Protein AF-A0A1S6FIJ6-F1 (afdb_monomer_lite)

Sequence (509 aa):
MYVSDAGGGGSVTNTAPPACVAGDTQVKSAVEQTVAATEFGQPTDGAQASYQIQQTLARDDLTQDQKDEYLAAVVQMAGGQSTFCGSVDDRTADKLLRGLNDIGTAWTDPATPALRDEVTAGIARGVADGRLDADDLHGLVSEPGTHGARQLLTGVRDGTALASVANRLVDDARAQGYDINKYQTGPETLTAAADIANMAAAGGNRSAANAVLAEVTRVETSGPVVGDMTLTQAMMATTVGGGQWNNLYARDGFHALSGLLTSATQNAANQPGQDKLFAGLVRSGGEGYVGGLEEGGDRGPALDHLGSYFDRNVARLAETDWRMDNTGDFHNGLTRDFTRNVLLDSDYGRSTQSQDALTGEMTRLALQIGDKSLSPDQRESAASTLGAVMGSLEQAGADYIANAEGKAEAKVAFVRQFTDIVTDKLIGKLADKIPEGEVRGGATKAGGSFVDALWQKLVDHERQAAQGQVDKSTGGILDLAQAIRTTMATGEANLLNAFDLRVELYYDK

Structure (mmCIF, N/CA/C/O backbone):
data_AF-A0A1S6FIJ6-F1
#
_entry.id   AF-A0A1S6FIJ6-F1
#
loop_
_atom_site.group_PDB
_atom_site.id
_atom_site.type_symbol
_atom_site.label_atom_id
_atom_site.label_alt_id
_atom_site.label_comp_id
_atom_site.label_asym_id
_atom_site.label_entity_id
_atom_site.label_seq_id
_atom_site.pdbx_PDB_ins_code
_atom_site.Cartn_x
_atom_site.Cartn_y
_atom_site.Cartn_z
_atom_site.occupancy
_atom_site.B_iso_or_equiv
_atom_site.auth_seq_id
_atom_site.auth_comp_id
_atom_site.auth_asym_id
_atom_site.auth_atom_id
_atom_site.pdbx_PDB_model_num
ATOM 1 N N . MET A 1 1 ? 56.185 15.650 5.952 1.00 28.19 1 MET A N 1
ATOM 2 C CA . MET A 1 1 ? 55.575 16.922 5.518 1.00 28.19 1 MET A CA 1
ATOM 3 C C . MET A 1 1 ? 55.285 16.763 4.032 1.00 28.19 1 MET A C 1
ATOM 5 O O . MET A 1 1 ? 56.216 16.422 3.318 1.00 28.19 1 MET A O 1
ATOM 9 N N . TYR A 1 2 ? 54.000 16.836 3.663 1.00 25.97 2 TYR A N 1
ATOM 10 C CA . TYR A 1 2 ? 53.385 17.062 2.336 1.00 25.97 2 TYR A CA 1
ATOM 11 C C . TYR A 1 2 ? 54.333 17.607 1.234 1.00 25.97 2 TYR A C 1
ATOM 13 O O . TYR A 1 2 ? 55.216 18.389 1.561 1.00 25.97 2 TYR A O 1
ATOM 21 N N . VAL A 1 3 ? 54.243 17.315 -0.072 1.00 27.22 3 VAL A N 1
ATOM 22 C CA . VAL A 1 3 ? 53.164 16.938 -1.017 1.00 27.22 3 VAL A CA 1
ATOM 23 C C . VAL A 1 3 ? 53.838 16.197 -2.194 1.00 27.22 3 VAL A C 1
ATOM 25 O O . VAL A 1 3 ? 54.969 16.542 -2.534 1.00 27.22 3 VAL A O 1
ATOM 28 N N . SER A 1 4 ? 53.162 15.261 -2.870 1.00 25.20 4 SER A N 1
ATOM 29 C CA . SER A 1 4 ? 53.518 14.873 -4.246 1.00 25.20 4 SER A CA 1
ATOM 30 C C . SER A 1 4 ? 52.301 14.992 -5.158 1.00 25.20 4 SER A C 1
ATOM 32 O O . SER A 1 4 ? 51.428 14.128 -5.148 1.00 25.20 4 SER A O 1
ATOM 34 N N . ASP A 1 5 ? 52.288 16.077 -5.927 1.00 29.23 5 ASP A N 1
ATOM 35 C CA . ASP A 1 5 ? 51.550 16.232 -7.174 1.00 29.23 5 ASP A CA 1
ATOM 36 C C . ASP A 1 5 ? 52.524 15.882 -8.307 1.00 29.23 5 ASP A C 1
ATOM 38 O O . ASP A 1 5 ? 53.644 16.402 -8.342 1.00 29.23 5 ASP A O 1
ATOM 42 N N . ALA A 1 6 ? 52.123 14.998 -9.215 1.00 27.03 6 ALA A N 1
ATOM 43 C CA . ALA A 1 6 ? 52.794 14.796 -10.494 1.00 27.03 6 ALA A CA 1
ATOM 44 C C . ALA A 1 6 ? 51.774 14.278 -11.511 1.00 27.03 6 ALA A C 1
ATOM 46 O O . ALA A 1 6 ? 51.467 13.088 -11.566 1.00 27.03 6 ALA A O 1
ATOM 47 N N . GLY A 1 7 ? 51.256 15.194 -12.328 1.00 25.09 7 GLY A N 1
ATOM 48 C CA . GLY A 1 7 ? 50.672 14.842 -13.613 1.00 25.09 7 GLY A CA 1
ATOM 49 C C . GLY A 1 7 ? 51.750 14.334 -14.573 1.00 25.09 7 GLY A C 1
ATOM 50 O O . GLY A 1 7 ? 52.898 14.781 -14.531 1.00 25.09 7 GLY A O 1
ATOM 51 N N . GLY A 1 8 ? 51.369 13.421 -15.467 1.00 22.30 8 GLY A N 1
ATOM 52 C CA . GLY A 1 8 ? 52.225 13.013 -16.576 1.00 22.30 8 GLY A CA 1
ATOM 53 C C . GLY A 1 8 ? 51.798 11.724 -17.273 1.00 22.30 8 GLY A C 1
ATOM 54 O O . GLY A 1 8 ? 52.236 10.649 -16.891 1.00 22.30 8 GLY A O 1
ATOM 55 N N . GLY A 1 9 ? 51.031 11.869 -18.358 1.00 28.42 9 GLY A N 1
ATOM 56 C CA . GLY A 1 9 ? 51.177 11.044 -19.563 1.00 28.42 9 GLY A CA 1
ATOM 57 C C . GLY A 1 9 ? 50.605 9.624 -19.539 1.00 28.42 9 GLY A C 1
ATOM 58 O O . GLY A 1 9 ? 51.354 8.658 -19.460 1.00 28.42 9 GLY A O 1
ATOM 59 N N . GLY A 1 10 ? 49.295 9.497 -19.755 1.00 23.38 10 GLY A N 1
ATOM 60 C CA . GLY A 1 10 ? 48.666 8.267 -20.243 1.00 23.38 10 GLY A CA 1
ATOM 61 C C . GLY A 1 10 ? 48.107 8.499 -21.645 1.00 23.38 10 GLY A C 1
ATOM 62 O O . GLY A 1 10 ? 47.206 9.308 -21.824 1.00 23.38 10 GLY A O 1
ATOM 63 N N . SER A 1 11 ? 48.694 7.839 -22.639 1.00 24.58 11 SER A N 1
ATOM 64 C CA . SER A 1 11 ? 48.355 7.895 -24.064 1.00 24.58 11 SER A CA 1
ATOM 65 C C . SER A 1 11 ? 46.852 7.732 -24.339 1.00 24.58 11 SER A C 1
ATOM 67 O O . SER A 1 11 ? 46.313 6.640 -24.166 1.00 24.58 11 SER A O 1
ATOM 69 N N . VAL A 1 12 ? 46.211 8.771 -24.885 1.00 30.06 12 VAL A N 1
ATOM 70 C CA . VAL A 1 12 ? 44.920 8.650 -25.579 1.00 30.06 12 VAL A CA 1
ATOM 71 C C . VAL A 1 12 ? 45.183 7.887 -26.874 1.00 30.06 12 VAL A C 1
ATOM 73 O O . VAL A 1 12 ? 45.613 8.453 -27.879 1.00 30.06 12 VAL A O 1
ATOM 76 N N . THR A 1 13 ? 44.987 6.572 -26.839 1.00 24.77 13 THR A N 1
ATOM 77 C CA . THR A 1 13 ? 44.826 5.815 -28.076 1.00 24.77 13 THR A CA 1
ATOM 78 C C . THR A 1 13 ? 43.408 6.082 -28.552 1.00 24.77 13 THR A C 1
ATOM 80 O O . THR A 1 13 ? 42.438 5.681 -27.920 1.00 24.77 13 THR A O 1
ATOM 83 N N . ASN A 1 14 ? 43.296 6.821 -29.655 1.00 34.19 14 ASN A N 1
ATOM 84 C CA . ASN A 1 14 ? 42.079 6.889 -30.455 1.00 34.19 14 ASN A CA 1
ATOM 85 C C . ASN A 1 14 ? 41.896 5.506 -31.098 1.00 34.19 14 ASN A C 1
ATOM 87 O O . ASN A 1 14 ? 42.271 5.266 -32.245 1.00 34.19 14 ASN A O 1
ATOM 91 N N . THR A 1 15 ? 41.440 4.546 -30.301 1.00 26.88 15 THR A N 1
ATOM 92 C CA . THR A 1 15 ? 41.031 3.231 -30.775 1.00 26.88 15 THR A CA 1
ATOM 93 C C . THR A 1 15 ? 39.637 3.386 -31.350 1.00 26.88 15 THR A C 1
ATOM 95 O O . THR A 1 15 ? 38.708 3.765 -30.641 1.00 26.88 15 THR A O 1
ATOM 98 N N . ALA A 1 16 ? 39.509 3.119 -32.650 1.00 31.91 16 ALA A N 1
ATOM 99 C CA . ALA A 1 16 ? 38.217 2.889 -33.277 1.00 31.91 16 ALA A CA 1
ATOM 100 C C . ALA A 1 16 ? 37.389 1.919 -32.407 1.00 31.91 16 ALA A C 1
ATOM 102 O O . ALA A 1 16 ? 37.987 1.013 -31.810 1.00 31.91 16 ALA A O 1
ATOM 103 N N . PRO A 1 17 ? 36.059 2.109 -32.312 1.00 35.66 17 PRO A N 1
ATOM 104 C CA . PRO A 1 17 ? 35.208 1.294 -31.454 1.00 35.66 17 PRO A CA 1
ATOM 105 C C . PRO A 1 17 ? 35.472 -0.203 -31.693 1.00 35.66 17 PRO A C 1
ATOM 107 O O . PRO A 1 17 ? 35.592 -0.620 -32.852 1.00 35.66 17 PRO A O 1
ATOM 110 N N . PRO A 1 18 ? 35.630 -1.013 -30.630 1.00 35.50 18 PRO A N 1
ATOM 111 C CA . PRO A 1 18 ? 35.916 -2.431 -30.781 1.00 35.50 18 PRO A CA 1
ATOM 112 C C . PRO A 1 18 ? 34.749 -3.125 -31.493 1.00 35.50 18 PRO A C 1
ATOM 114 O O . PRO A 1 18 ? 33.587 -2.964 -31.129 1.00 35.50 18 PRO A O 1
ATOM 117 N N . ALA A 1 19 ? 35.069 -3.892 -32.536 1.00 35.22 19 ALA A N 1
ATOM 118 C CA . ALA A 1 19 ? 34.098 -4.678 -33.284 1.00 35.22 19 ALA A CA 1
ATOM 119 C C . ALA A 1 19 ? 33.520 -5.818 -32.426 1.00 35.22 19 ALA A C 1
ATOM 121 O O . ALA A 1 19 ? 34.262 -6.495 -31.714 1.00 35.22 19 ALA A O 1
ATOM 122 N N . CYS A 1 20 ? 32.204 -6.031 -32.555 1.00 37.44 20 CYS A N 1
ATOM 123 C CA . CYS A 1 20 ? 31.416 -7.074 -31.893 1.00 37.44 20 CYS A CA 1
ATOM 124 C C . CYS A 1 20 ? 32.146 -8.417 -31.789 1.00 37.44 20 CYS A C 1
ATOM 126 O O . CYS A 1 20 ? 32.555 -8.994 -32.801 1.00 37.44 20 CYS A O 1
ATOM 128 N N . VAL A 1 21 ? 32.242 -8.959 -30.576 1.00 40.94 21 VAL A N 1
ATOM 129 C CA . VAL A 1 21 ? 32.776 -10.303 -30.345 1.00 40.94 21 VAL A CA 1
ATOM 130 C C . VAL A 1 21 ? 31.657 -11.313 -30.612 1.00 40.94 21 VAL A C 1
ATOM 132 O O . VAL A 1 21 ? 30.823 -11.556 -29.753 1.00 40.94 21 VAL A O 1
ATOM 135 N N . ALA A 1 22 ? 31.633 -11.844 -31.839 1.00 42.59 22 ALA A N 1
ATOM 136 C CA . ALA A 1 22 ? 30.857 -13.007 -32.294 1.00 42.59 22 ALA A CA 1
ATOM 137 C C . ALA A 1 22 ? 29.384 -13.079 -31.821 1.00 42.59 22 ALA A C 1
ATOM 139 O O . ALA A 1 22 ? 28.948 -14.109 -31.317 1.00 42.59 22 ALA A O 1
ATOM 140 N N . GLY A 1 23 ? 28.627 -11.993 -32.003 1.00 55.72 23 GLY A N 1
ATOM 141 C CA . GLY A 1 23 ? 27.172 -11.963 -31.823 1.00 55.72 23 GLY A CA 1
ATOM 142 C C . GLY A 1 23 ? 26.436 -12.249 -33.132 1.00 55.72 23 GLY A C 1
ATOM 143 O O . GLY A 1 23 ? 26.957 -11.990 -34.221 1.00 55.72 23 GLY A O 1
ATOM 144 N N . ASP A 1 24 ? 25.232 -12.793 -33.024 1.00 69.25 24 ASP A N 1
ATOM 145 C CA . ASP A 1 24 ? 24.341 -13.068 -34.144 1.00 69.25 24 ASP A CA 1
ATOM 146 C C . ASP A 1 24 ? 24.176 -11.837 -35.058 1.00 69.25 24 ASP A C 1
ATOM 148 O O . ASP A 1 24 ? 23.751 -10.759 -34.630 1.00 69.25 24 ASP A O 1
ATOM 152 N N . THR A 1 25 ? 24.526 -11.975 -36.341 1.00 81.69 25 THR A N 1
ATOM 153 C CA . THR A 1 25 ? 24.498 -10.855 -37.295 1.00 81.69 25 THR A CA 1
ATOM 154 C C . THR A 1 25 ? 23.103 -10.262 -37.484 1.00 81.69 25 THR A C 1
ATOM 156 O O . THR A 1 25 ? 22.993 -9.076 -37.801 1.00 81.69 25 THR A O 1
ATOM 159 N N . GLN A 1 26 ? 22.040 -11.053 -37.287 1.00 86.56 26 GLN A N 1
ATOM 160 C CA . GLN A 1 26 ? 20.666 -10.562 -37.381 1.00 86.56 26 GLN A CA 1
ATOM 161 C C . GLN A 1 26 ? 20.307 -9.702 -36.165 1.00 86.56 26 GLN A C 1
ATOM 163 O O . GLN A 1 26 ? 19.720 -8.634 -36.345 1.00 86.56 26 GLN A O 1
ATOM 168 N N . VAL A 1 27 ? 20.708 -10.124 -34.960 1.00 87.94 27 VAL A N 1
ATOM 169 C CA . VAL A 1 27 ? 20.506 -9.363 -33.713 1.00 87.94 27 VAL A CA 1
ATOM 170 C C . VAL A 1 27 ? 21.269 -8.047 -33.776 1.00 87.94 27 VAL A C 1
ATOM 172 O O . VAL A 1 27 ? 20.683 -6.986 -33.577 1.00 87.94 27 VAL A O 1
ATOM 175 N N . LYS A 1 28 ? 22.552 -8.094 -34.152 1.00 87.56 28 LYS A N 1
ATOM 176 C CA . LYS A 1 28 ? 23.376 -6.893 -34.323 1.00 87.56 28 LYS A CA 1
ATOM 177 C C . LYS A 1 28 ? 22.731 -5.891 -35.283 1.00 87.56 28 LYS A C 1
ATOM 179 O O . LYS A 1 28 ? 22.588 -4.721 -34.944 1.00 87.56 28 LYS A O 1
ATOM 184 N N . SER A 1 29 ? 22.315 -6.352 -36.465 1.00 88.50 29 SER A N 1
ATOM 185 C CA . SER A 1 29 ? 21.677 -5.476 -37.451 1.00 88.50 29 SER A CA 1
ATOM 186 C C . SER A 1 29 ? 20.366 -4.881 -36.934 1.00 88.50 29 SER A C 1
ATOM 188 O O . SER A 1 29 ? 20.034 -3.766 -37.327 1.00 88.50 29 SER A O 1
ATOM 190 N N . ALA A 1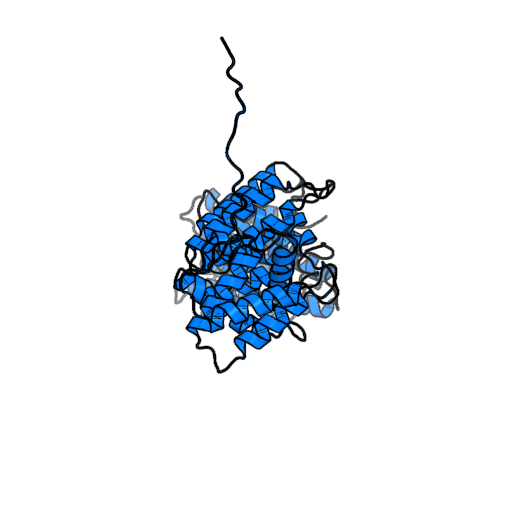 30 ? 19.612 -5.603 -36.101 1.00 91.94 30 ALA A N 1
ATOM 191 C CA . ALA A 1 30 ? 18.393 -5.082 -35.491 1.00 91.94 30 ALA A CA 1
ATOM 192 C C . ALA A 1 30 ? 18.705 -3.989 -34.454 1.00 91.94 30 ALA A C 1
ATOM 194 O O . ALA A 1 30 ? 18.086 -2.930 -34.484 1.00 91.94 30 ALA A O 1
ATOM 195 N N . VAL A 1 31 ? 19.712 -4.197 -33.596 1.00 91.19 31 VAL A N 1
ATOM 196 C CA . VAL A 1 31 ? 20.172 -3.182 -32.630 1.00 91.19 31 VAL A CA 1
ATOM 197 C C . VAL A 1 31 ? 20.646 -1.916 -33.351 1.00 91.19 31 VAL A C 1
ATOM 199 O O . VAL A 1 31 ? 20.208 -0.818 -33.014 1.00 91.19 31 VAL A O 1
ATOM 202 N N . GLU A 1 32 ? 21.479 -2.056 -34.386 1.00 89.94 32 GLU A N 1
ATOM 203 C CA . GLU A 1 32 ? 21.970 -0.924 -35.186 1.00 89.94 32 GLU A CA 1
ATOM 204 C C . GLU A 1 32 ? 20.827 -0.153 -35.868 1.00 89.94 32 GLU A C 1
ATOM 206 O O . GLU A 1 32 ? 20.866 1.074 -35.925 1.00 89.94 32 GLU A O 1
ATOM 211 N N . GLN A 1 33 ? 19.785 -0.845 -36.346 1.00 90.44 33 GLN A N 1
ATOM 212 C CA . GLN A 1 33 ? 18.594 -0.206 -36.923 1.00 90.44 33 GLN A CA 1
ATOM 213 C C . GLN A 1 33 ? 17.807 0.597 -35.884 1.00 90.44 33 GLN A C 1
ATOM 215 O O . GLN A 1 33 ? 17.384 1.719 -36.172 1.00 90.44 33 GLN A O 1
ATOM 220 N N . THR A 1 34 ? 17.644 0.062 -34.674 1.00 91.12 34 THR A N 1
ATOM 221 C CA . THR A 1 34 ? 16.968 0.763 -33.576 1.00 91.12 34 THR A CA 1
ATOM 222 C C . THR A 1 34 ? 17.746 1.997 -33.138 1.00 91.12 34 THR A C 1
ATOM 224 O O . THR A 1 34 ? 17.158 3.071 -33.031 1.00 91.12 34 THR A O 1
ATOM 227 N N . VAL A 1 35 ? 19.068 1.881 -32.976 1.00 89.44 35 VAL A N 1
ATOM 228 C CA . VAL A 1 35 ? 19.957 3.016 -32.677 1.00 89.44 35 VAL A CA 1
ATOM 229 C C . VAL A 1 35 ? 19.868 4.074 -33.775 1.00 89.44 35 VAL A C 1
ATOM 231 O O . VAL A 1 35 ? 19.596 5.234 -33.476 1.00 89.44 35 VAL A O 1
ATOM 234 N N . ALA A 1 36 ? 19.988 3.693 -35.048 1.00 87.56 36 ALA A N 1
ATOM 235 C CA . ALA A 1 36 ? 19.884 4.635 -36.161 1.00 87.56 36 ALA A CA 1
ATOM 236 C C . ALA A 1 36 ? 18.519 5.348 -36.212 1.00 87.56 36 ALA A C 1
ATOM 238 O O . ALA A 1 36 ? 18.438 6.522 -36.566 1.00 87.56 36 ALA A O 1
ATOM 239 N N . ALA A 1 37 ? 17.426 4.685 -35.820 1.00 86.12 37 ALA A N 1
ATOM 240 C CA . ALA A 1 37 ? 16.110 5.319 -35.780 1.00 86.12 37 ALA A CA 1
ATOM 241 C C . ALA A 1 37 ? 16.012 6.444 -34.735 1.00 86.12 37 ALA A C 1
ATOM 243 O O . ALA A 1 37 ? 15.256 7.397 -34.941 1.00 86.12 37 ALA A O 1
ATOM 244 N N . THR A 1 38 ? 16.800 6.377 -33.657 1.00 84.94 38 THR A N 1
ATOM 245 C CA . THR A 1 38 ? 16.875 7.444 -32.644 1.00 84.94 38 THR A CA 1
ATOM 246 C C . THR A 1 38 ? 17.537 8.723 -33.161 1.00 84.94 38 THR A C 1
ATOM 248 O O . THR A 1 38 ? 17.322 9.797 -32.598 1.00 84.94 38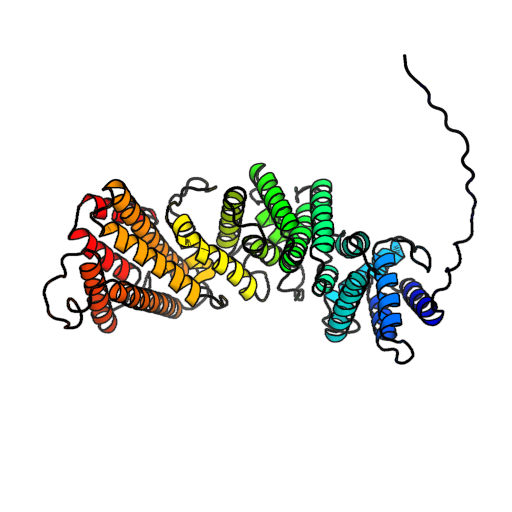 THR A O 1
ATOM 251 N N . GLU A 1 39 ? 18.275 8.672 -34.274 1.00 80.88 39 GLU A N 1
ATOM 252 C CA . GLU A 1 39 ? 18.851 9.872 -34.896 1.00 80.88 39 GLU A CA 1
ATOM 253 C C . GLU A 1 39 ? 17.760 10.807 -35.450 1.00 80.88 39 GLU A C 1
ATOM 255 O O . GLU A 1 39 ? 17.966 12.018 -35.582 1.00 80.88 39 GLU A O 1
ATOM 260 N N . PHE A 1 40 ? 16.566 10.266 -35.714 1.00 72.38 40 PHE A N 1
ATOM 261 C CA . PHE A 1 40 ? 15.407 10.996 -36.216 1.00 72.38 40 PHE A CA 1
ATOM 262 C C . PHE A 1 40 ? 14.477 11.456 -35.076 1.00 72.38 40 PHE A C 1
ATOM 264 O O . PHE A 1 40 ? 14.488 10.922 -33.967 1.00 72.38 40 PHE A O 1
ATOM 271 N N . GLY A 1 41 ? 13.658 12.479 -35.339 1.00 66.88 41 GLY A N 1
ATOM 272 C CA . GLY A 1 41 ? 12.733 13.056 -34.349 1.00 66.88 41 GLY A CA 1
ATOM 273 C C . GLY A 1 41 ? 13.370 14.094 -33.417 1.00 66.88 41 GLY A C 1
ATOM 274 O O . GLY A 1 41 ? 14.588 14.315 -33.432 1.00 66.88 41 GLY A O 1
ATOM 275 N N . GLN A 1 42 ? 12.543 14.767 -32.612 1.00 68.88 42 GLN A N 1
ATOM 276 C CA . GLN A 1 42 ? 13.035 15.759 -31.654 1.00 68.88 42 GLN A CA 1
ATOM 277 C C . GLN A 1 42 ? 13.887 15.081 -30.569 1.00 68.88 42 GLN A C 1
ATOM 279 O O . GLN A 1 42 ? 13.746 13.881 -30.330 1.00 68.88 42 GLN A O 1
ATOM 284 N N . PRO A 1 43 ? 14.801 15.810 -29.901 1.00 57.22 43 PRO A N 1
ATOM 285 C CA . PRO A 1 43 ? 15.602 15.265 -28.799 1.00 57.22 43 PRO A CA 1
ATOM 286 C C . PRO A 1 43 ? 14.774 14.616 -27.680 1.00 57.22 43 PRO A C 1
ATOM 288 O O . PRO A 1 43 ? 15.286 13.764 -26.972 1.00 57.22 43 PRO A O 1
ATOM 291 N N . THR A 1 44 ? 13.504 14.996 -27.547 1.00 60.47 44 THR A N 1
ATOM 292 C CA . THR A 1 44 ? 12.582 14.532 -26.508 1.00 60.47 44 THR A CA 1
ATOM 293 C C . THR A 1 44 ? 11.700 13.348 -26.911 1.00 60.47 44 THR A C 1
ATOM 295 O O . THR A 1 44 ? 10.902 12.913 -26.082 1.00 60.47 44 THR A O 1
ATOM 298 N N . ASP A 1 45 ? 11.809 12.838 -28.140 1.00 73.00 45 ASP A N 1
ATOM 299 C CA . ASP A 1 45 ? 10.888 11.827 -28.677 1.00 73.00 45 ASP A CA 1
ATOM 300 C C . ASP A 1 45 ? 11.452 10.403 -28.506 1.00 73.00 45 ASP A C 1
ATOM 302 O O . ASP A 1 45 ? 12.558 10.117 -28.968 1.00 73.00 45 ASP A O 1
ATOM 306 N N . GLY A 1 46 ? 10.679 9.510 -27.873 1.00 78.38 46 GLY A N 1
ATOM 307 C CA . GLY A 1 46 ? 10.966 8.069 -27.764 1.00 78.38 46 GLY A CA 1
ATOM 308 C C . GLY A 1 46 ? 10.265 7.202 -28.821 1.00 78.38 46 GLY A C 1
ATOM 309 O O . GLY A 1 46 ? 10.672 6.066 -29.072 1.00 78.38 46 GLY A O 1
ATOM 310 N N . ALA A 1 47 ? 9.253 7.747 -29.502 1.00 83.19 47 ALA A N 1
ATOM 311 C CA . ALA A 1 47 ? 8.345 7.002 -30.378 1.00 83.19 47 ALA A CA 1
ATOM 312 C C . ALA A 1 47 ? 9.045 6.210 -31.499 1.00 83.19 47 ALA A C 1
ATOM 314 O O . ALA A 1 47 ? 8.600 5.124 -31.868 1.00 83.19 47 ALA A O 1
ATOM 315 N N . GLN A 1 48 ? 10.145 6.728 -32.047 1.00 86.56 48 GLN A N 1
ATOM 316 C CA . GLN A 1 48 ? 10.922 6.068 -33.098 1.00 86.56 48 GLN A CA 1
ATOM 317 C C . GLN A 1 48 ? 11.608 4.805 -32.567 1.00 86.56 48 GLN A C 1
ATOM 319 O O . GLN A 1 48 ? 11.598 3.780 -33.249 1.00 86.56 48 GLN A O 1
ATOM 324 N N . ALA A 1 49 ? 12.146 4.856 -31.345 1.00 88.69 49 ALA A N 1
ATOM 325 C CA . ALA A 1 49 ? 12.702 3.684 -30.679 1.00 88.69 49 ALA A CA 1
ATOM 326 C C . ALA A 1 49 ? 11.596 2.663 -30.383 1.00 88.69 49 ALA A C 1
ATOM 328 O O . ALA A 1 49 ? 11.744 1.491 -30.726 1.00 88.69 49 ALA A O 1
ATOM 329 N N . SER A 1 50 ? 10.448 3.105 -29.853 1.00 88.94 50 SER A N 1
ATOM 330 C CA . SER A 1 50 ? 9.301 2.222 -29.594 1.00 88.94 50 SER A CA 1
ATOM 331 C C . SER A 1 50 ? 8.808 1.516 -30.859 1.00 88.94 50 SER A C 1
ATOM 333 O O . SER A 1 50 ? 8.556 0.312 -30.840 1.00 88.94 50 SER A O 1
ATOM 335 N N . TYR A 1 51 ? 8.722 2.246 -31.975 1.00 89.06 51 TYR A N 1
ATOM 336 C CA . TYR A 1 51 ? 8.338 1.700 -33.275 1.00 89.06 51 TYR A CA 1
ATOM 337 C C . TYR A 1 51 ? 9.328 0.639 -33.766 1.00 89.06 51 TYR A C 1
ATOM 339 O O . TYR A 1 51 ? 8.913 -0.434 -34.198 1.00 89.06 51 TYR A O 1
ATOM 347 N N . GLN A 1 52 ? 10.636 0.896 -33.679 1.00 92.50 52 GLN A N 1
ATOM 348 C CA . GLN A 1 52 ? 11.635 -0.092 -34.102 1.00 92.50 52 GLN A CA 1
ATOM 349 C C . GLN A 1 52 ? 11.664 -1.331 -33.205 1.00 92.50 52 GLN A C 1
ATOM 351 O O . GLN A 1 52 ? 11.823 -2.447 -33.706 1.00 92.50 52 GLN A O 1
ATOM 356 N N . ILE A 1 53 ? 11.446 -1.170 -31.897 1.00 93.56 53 ILE A N 1
ATOM 357 C CA . ILE A 1 53 ? 11.275 -2.300 -30.977 1.00 93.56 53 ILE A CA 1
ATOM 358 C C . ILE A 1 53 ? 10.056 -3.131 -31.389 1.00 93.56 53 ILE A C 1
ATOM 360 O O . ILE A 1 53 ? 10.185 -4.343 -31.545 1.00 93.56 53 ILE A O 1
ATOM 364 N N . GLN A 1 54 ? 8.912 -2.496 -31.661 1.00 92.81 54 GLN A N 1
ATOM 365 C CA . GLN A 1 54 ? 7.711 -3.180 -32.148 1.00 92.81 54 GLN A CA 1
ATOM 366 C C . GLN A 1 54 ? 7.976 -3.965 -33.438 1.00 92.81 54 GLN A C 1
ATOM 368 O O . GLN A 1 54 ? 7.633 -5.143 -33.531 1.00 92.81 54 GLN A O 1
ATOM 373 N N . GLN A 1 55 ? 8.603 -3.326 -34.431 1.00 93.12 55 GLN A N 1
ATOM 374 C CA . GLN A 1 55 ? 8.917 -3.970 -35.704 1.00 93.12 55 GLN A CA 1
ATOM 375 C C . GLN A 1 55 ? 9.859 -5.157 -35.521 1.00 93.12 55 GLN A C 1
ATOM 377 O O . GLN A 1 55 ? 9.636 -6.205 -36.121 1.00 93.12 55 GLN A O 1
ATOM 382 N N . THR A 1 56 ? 10.886 -5.011 -34.684 1.00 94.25 56 THR A N 1
ATOM 383 C CA . THR A 1 56 ? 11.873 -6.066 -34.444 1.00 94.25 56 THR A CA 1
ATOM 384 C C . THR A 1 56 ? 11.257 -7.264 -33.732 1.00 94.25 56 THR A C 1
ATOM 386 O O . THR A 1 56 ? 11.500 -8.402 -34.131 1.00 94.25 56 THR A O 1
ATOM 389 N N . LEU A 1 57 ? 10.414 -7.035 -32.726 1.00 93.88 57 LEU A N 1
ATOM 390 C CA . LEU A 1 57 ? 9.733 -8.113 -32.009 1.00 93.88 57 LEU A CA 1
ATOM 391 C C . LEU A 1 57 ? 8.687 -8.833 -32.871 1.00 93.88 57 LEU A C 1
ATOM 393 O O . LEU A 1 57 ? 8.503 -10.041 -32.733 1.00 93.88 57 LEU A O 1
ATOM 397 N N . ALA A 1 58 ? 8.099 -8.149 -33.852 1.00 92.75 58 ALA A N 1
ATOM 398 C CA . ALA A 1 58 ? 7.183 -8.753 -34.818 1.00 92.75 58 ALA A CA 1
ATOM 399 C C . ALA A 1 58 ? 7.872 -9.575 -35.929 1.00 92.75 58 ALA A C 1
ATOM 401 O O . ALA A 1 58 ? 7.185 -10.184 -36.747 1.00 92.75 58 ALA A O 1
ATOM 402 N N . ARG A 1 59 ? 9.210 -9.602 -36.002 1.00 92.88 59 ARG A N 1
ATOM 403 C CA . ARG A 1 59 ? 9.934 -10.344 -37.046 1.00 92.88 59 ARG A CA 1
ATOM 404 C C . ARG A 1 59 ? 9.802 -11.858 -36.873 1.00 92.88 59 ARG A C 1
ATOM 406 O O . ARG A 1 59 ? 10.109 -12.395 -35.809 1.00 92.88 59 ARG A O 1
ATOM 413 N N . ASP A 1 60 ? 9.426 -12.542 -37.953 1.00 92.56 60 ASP A N 1
ATOM 414 C CA . ASP A 1 60 ? 9.351 -14.011 -38.018 1.00 92.56 60 ASP A CA 1
ATOM 415 C C . ASP A 1 60 ? 10.714 -14.668 -38.297 1.00 92.56 60 ASP A C 1
ATOM 417 O O . ASP A 1 60 ? 10.884 -15.869 -38.093 1.00 92.56 60 ASP A O 1
ATOM 421 N N . ASP A 1 61 ? 11.694 -13.893 -38.777 1.00 91.12 61 ASP A N 1
ATOM 422 C CA . ASP A 1 61 ? 13.052 -14.369 -39.063 1.00 91.12 61 ASP A CA 1
ATOM 423 C C . ASP A 1 61 ? 13.982 -14.343 -37.839 1.00 91.12 61 ASP A C 1
ATOM 425 O O . ASP A 1 61 ? 15.133 -14.766 -37.950 1.00 91.12 61 ASP A O 1
ATOM 429 N N . LEU A 1 62 ? 13.485 -13.864 -36.690 1.00 90.00 62 LEU A N 1
ATOM 430 C CA . LEU A 1 62 ? 14.164 -13.906 -35.398 1.00 90.00 62 LEU A CA 1
ATOM 431 C C . LEU A 1 62 ? 13.493 -14.938 -34.483 1.00 90.00 62 LEU A C 1
ATOM 433 O O . LEU A 1 62 ? 12.283 -14.916 -34.257 1.00 90.00 62 LEU A O 1
ATOM 437 N N . THR A 1 63 ? 14.302 -15.819 -33.910 1.00 90.88 63 THR A N 1
ATOM 438 C CA . THR A 1 63 ? 13.917 -16.708 -32.811 1.00 90.88 63 THR A CA 1
ATOM 439 C C . THR A 1 63 ? 13.643 -15.916 -31.531 1.00 90.88 63 THR A C 1
ATOM 441 O O . THR A 1 63 ? 14.060 -14.765 -31.391 1.00 90.88 63 THR A O 1
ATOM 444 N N . GLN A 1 64 ? 12.970 -16.539 -30.560 1.00 90.94 64 GLN A N 1
ATOM 445 C CA . GLN A 1 64 ? 12.706 -15.891 -29.273 1.00 90.94 64 GLN A CA 1
ATOM 446 C C . GLN A 1 64 ? 13.997 -15.519 -28.530 1.00 90.94 64 GLN A C 1
ATOM 448 O O . GLN A 1 64 ? 14.088 -14.414 -28.010 1.00 90.94 64 GLN A O 1
ATOM 453 N N . ASP A 1 65 ? 15.013 -16.389 -28.546 1.00 87.62 65 ASP A N 1
ATOM 454 C CA . ASP A 1 65 ? 16.311 -16.106 -27.922 1.00 87.62 65 ASP A CA 1
ATOM 455 C C . ASP A 1 65 ? 17.002 -14.887 -28.549 1.00 87.62 65 ASP A C 1
ATOM 457 O O . ASP A 1 65 ? 17.540 -14.048 -27.832 1.00 87.62 65 ASP A O 1
ATOM 461 N N . GLN A 1 66 ? 16.936 -14.748 -29.877 1.00 92.06 66 GLN A N 1
ATOM 462 C CA . GLN A 1 66 ? 17.475 -13.582 -30.588 1.00 92.06 66 GLN A CA 1
ATOM 463 C C . GLN A 1 66 ? 16.693 -12.299 -30.262 1.00 92.06 66 GLN A C 1
ATOM 465 O O . GLN A 1 66 ? 17.287 -11.228 -30.151 1.00 92.06 66 GLN A O 1
ATOM 470 N N . LYS A 1 67 ? 15.366 -12.384 -30.091 1.00 93.69 67 LYS A N 1
ATOM 471 C CA . LYS A 1 67 ? 14.535 -11.246 -29.655 1.00 93.69 67 LYS A CA 1
ATOM 472 C C . LYS A 1 67 ? 14.869 -10.819 -28.226 1.00 93.69 67 LYS A C 1
ATOM 474 O O . LYS A 1 67 ? 14.937 -9.623 -27.953 1.00 93.69 67 LYS A O 1
ATOM 479 N N . ASP A 1 68 ? 15.122 -11.778 -27.342 1.00 91.00 68 ASP A N 1
ATOM 480 C CA . ASP A 1 68 ? 15.504 -11.513 -25.955 1.00 91.00 68 ASP A CA 1
ATOM 481 C C . ASP A 1 68 ? 16.928 -10.927 -25.863 1.00 91.00 68 ASP A C 1
ATOM 483 O O . ASP A 1 68 ? 17.157 -9.999 -25.090 1.00 91.00 68 ASP A O 1
ATOM 487 N N . GLU A 1 69 ? 17.871 -11.395 -26.691 1.00 90.81 69 GLU A N 1
ATOM 488 C CA . GLU A 1 69 ? 19.220 -10.815 -26.815 1.00 90.81 69 GLU A CA 1
ATOM 489 C C . GLU A 1 69 ? 19.181 -9.383 -27.375 1.00 90.81 69 GLU A C 1
ATOM 491 O O . GLU A 1 69 ? 19.856 -8.493 -26.856 1.00 90.81 69 GLU A O 1
ATOM 496 N N . TYR A 1 70 ? 18.342 -9.137 -28.388 1.00 94.62 70 TYR A N 1
ATOM 497 C CA . TYR A 1 70 ? 18.077 -7.796 -28.910 1.00 94.62 70 TYR A CA 1
ATOM 498 C C . TYR A 1 70 ? 17.525 -6.863 -27.821 1.00 94.62 70 TYR A C 1
ATOM 500 O O . TYR A 1 70 ? 18.041 -5.760 -27.639 1.00 94.62 70 TYR A O 1
ATOM 508 N N . LEU A 1 71 ? 16.506 -7.301 -27.072 1.00 94.94 71 LEU A N 1
ATOM 509 C CA . LEU A 1 71 ? 15.919 -6.500 -25.996 1.00 94.94 71 LEU A CA 1
ATOM 510 C C . LEU A 1 71 ? 16.923 -6.209 -24.881 1.00 94.94 71 LEU A C 1
ATOM 512 O O . LEU A 1 71 ? 16.974 -5.075 -24.409 1.00 94.94 71 LEU A O 1
ATOM 516 N N . ALA A 1 72 ? 17.738 -7.192 -24.492 1.00 92.88 72 ALA A N 1
ATOM 517 C CA . ALA A 1 72 ? 18.765 -6.992 -23.477 1.00 92.88 72 ALA A CA 1
ATOM 518 C C . ALA A 1 72 ? 19.779 -5.915 -23.901 1.00 92.88 72 ALA A C 1
ATOM 520 O O . ALA A 1 72 ? 20.081 -5.015 -23.121 1.00 92.88 72 ALA A O 1
ATOM 521 N N . ALA A 1 73 ? 20.222 -5.941 -25.164 1.00 91.94 73 ALA A N 1
ATOM 522 C CA . ALA A 1 73 ? 21.119 -4.922 -25.705 1.00 91.94 73 ALA A CA 1
ATOM 523 C C . ALA A 1 73 ? 20.486 -3.522 -25.709 1.00 91.94 73 ALA A C 1
ATOM 525 O O . ALA A 1 73 ? 21.140 -2.547 -25.344 1.00 91.94 73 ALA A O 1
ATOM 526 N N . VAL A 1 74 ? 19.210 -3.411 -26.096 1.00 94.31 74 VAL A N 1
ATOM 527 C CA . VAL A 1 74 ? 18.484 -2.130 -26.085 1.00 94.31 74 VAL A CA 1
ATOM 528 C C . VAL A 1 74 ? 18.352 -1.578 -24.663 1.00 94.31 74 VAL A C 1
ATOM 530 O O . VAL A 1 74 ? 18.571 -0.387 -24.460 1.00 94.31 74 VAL A O 1
ATOM 533 N N . VAL A 1 75 ? 18.042 -2.429 -23.680 1.00 93.56 75 VAL A N 1
ATOM 534 C CA . VAL A 1 75 ? 17.950 -2.045 -22.261 1.00 93.56 75 VAL A CA 1
ATOM 535 C C . VAL A 1 75 ? 19.299 -1.568 -21.722 1.00 93.56 75 VAL A C 1
ATOM 537 O O . VAL A 1 75 ? 19.371 -0.499 -21.121 1.00 93.56 75 VAL A O 1
ATOM 540 N N . GLN A 1 76 ? 20.374 -2.307 -21.995 1.00 91.88 76 GLN A N 1
ATOM 541 C CA . GLN A 1 76 ? 21.734 -1.929 -21.603 1.00 91.88 76 GLN A CA 1
ATOM 542 C C . GLN A 1 76 ? 22.145 -0.573 -22.190 1.00 91.88 76 GLN A C 1
ATOM 544 O O . GLN A 1 76 ? 22.634 0.295 -21.469 1.00 91.88 76 GLN A O 1
ATOM 549 N N . MET A 1 77 ? 21.899 -0.355 -23.487 1.00 90.69 77 MET A N 1
ATOM 550 C CA . MET A 1 77 ? 22.191 0.927 -24.139 1.00 90.69 77 MET A CA 1
ATOM 551 C C . MET A 1 77 ? 21.337 2.075 -23.592 1.00 90.69 77 MET A C 1
ATOM 553 O O . MET A 1 77 ? 21.848 3.182 -23.449 1.00 90.69 77 MET A O 1
ATOM 557 N N . ALA A 1 78 ? 20.063 1.826 -23.270 1.00 90.00 78 ALA A N 1
ATOM 558 C CA . ALA A 1 78 ? 19.191 2.819 -22.643 1.00 90.00 78 ALA A CA 1
ATOM 559 C C . ALA A 1 78 ? 19.709 3.248 -21.260 1.00 90.00 78 ALA A C 1
ATOM 561 O O . ALA A 1 78 ? 19.617 4.418 -20.915 1.00 90.00 78 ALA A O 1
ATOM 562 N N . GLY A 1 79 ? 20.315 2.325 -20.505 1.00 85.00 79 GLY A N 1
ATOM 563 C CA . GLY A 1 79 ? 20.994 2.610 -19.237 1.00 85.00 79 GLY A CA 1
ATOM 564 C C . GLY A 1 79 ? 22.407 3.196 -19.374 1.00 85.00 79 GLY A C 1
ATOM 565 O O . GLY A 1 79 ? 23.130 3.260 -18.380 1.00 85.00 79 GLY A O 1
ATOM 566 N N . GLY A 1 80 ? 22.843 3.572 -20.584 1.00 81.06 80 GLY A N 1
ATOM 567 C CA . GLY A 1 80 ? 24.174 4.135 -20.843 1.00 81.06 80 GLY A CA 1
ATOM 568 C C . GLY A 1 80 ? 25.322 3.118 -20.786 1.00 81.06 80 GLY A C 1
ATOM 569 O O . GLY A 1 80 ? 26.492 3.503 -20.726 1.00 81.06 80 GLY A O 1
ATOM 570 N N . GLN A 1 81 ? 25.020 1.818 -20.797 1.00 79.56 81 GLN A N 1
ATOM 571 C CA . GLN A 1 81 ? 26.033 0.770 -20.732 1.00 79.56 81 GLN A CA 1
ATOM 572 C C . GLN A 1 81 ? 26.607 0.402 -22.107 1.00 79.56 81 GLN A C 1
ATOM 574 O O . GLN A 1 81 ? 25.989 0.572 -23.160 1.00 79.56 81 GLN A O 1
ATOM 579 N N . SER A 1 82 ? 27.826 -0.146 -22.092 1.00 76.12 82 SER A N 1
ATOM 580 C CA . SER A 1 82 ? 28.468 -0.711 -23.280 1.00 76.12 82 SER A CA 1
ATOM 581 C C . SER A 1 82 ? 28.011 -2.151 -23.486 1.00 76.12 82 SER A C 1
ATOM 583 O O . SER A 1 82 ? 28.148 -2.985 -22.598 1.00 76.12 82 SER A O 1
ATOM 585 N N . THR A 1 83 ? 27.561 -2.465 -24.695 1.00 70.75 83 THR A N 1
ATOM 586 C CA . THR A 1 83 ? 27.085 -3.803 -25.074 1.00 70.75 83 THR A CA 1
ATOM 587 C C . THR A 1 83 ? 28.075 -4.508 -26.000 1.00 70.75 83 THR A C 1
ATOM 589 O O . THR A 1 83 ? 29.117 -3.958 -26.370 1.00 70.75 83 THR A O 1
ATOM 592 N N . PHE A 1 84 ? 27.720 -5.705 -26.478 1.00 68.31 84 PHE A N 1
ATOM 593 C CA . PHE A 1 84 ? 28.432 -6.354 -27.583 1.00 68.31 84 PHE A CA 1
ATOM 594 C C . PHE A 1 84 ? 28.388 -5.546 -28.893 1.00 68.31 84 PHE A C 1
ATOM 596 O O . PHE A 1 84 ? 29.215 -5.789 -29.770 1.00 68.31 84 PHE A O 1
ATOM 603 N N . CYS A 1 85 ? 27.465 -4.587 -29.034 1.00 63.91 85 CYS A N 1
ATOM 604 C CA . CYS A 1 85 ? 27.383 -3.639 -30.151 1.00 63.91 85 CYS A CA 1
ATOM 605 C C . CYS A 1 85 ? 28.126 -2.312 -29.885 1.00 63.91 85 CYS A C 1
ATOM 607 O O . CYS A 1 85 ? 28.159 -1.454 -30.764 1.00 63.91 85 CYS A O 1
ATOM 609 N N . GLY A 1 86 ? 28.753 -2.155 -28.714 1.00 72.81 86 GLY A N 1
ATOM 610 C CA . GLY A 1 86 ? 29.405 -0.921 -28.271 1.00 72.81 86 GLY A CA 1
ATOM 611 C C . GLY A 1 86 ? 28.525 -0.073 -27.348 1.00 72.81 86 GLY A C 1
ATOM 612 O O . GLY A 1 86 ? 27.483 -0.530 -26.871 1.00 72.81 86 GLY A O 1
ATOM 613 N N . SER A 1 87 ? 28.977 1.151 -27.076 1.00 79.31 87 SER A N 1
ATOM 614 C CA . SER A 1 87 ? 28.265 2.169 -26.294 1.00 79.31 87 SER A CA 1
ATOM 615 C C . SER A 1 87 ? 27.621 3.211 -27.208 1.00 79.31 87 SER A C 1
ATOM 617 O O . SER A 1 87 ? 28.157 3.517 -28.276 1.00 79.31 87 SER A O 1
ATOM 619 N N . VAL A 1 88 ? 26.516 3.799 -26.758 1.00 83.94 88 VAL A N 1
ATOM 620 C CA . VAL A 1 88 ? 25.850 4.927 -27.424 1.00 83.94 88 VAL A CA 1
ATOM 621 C C . VAL A 1 88 ? 26.149 6.242 -26.696 1.00 83.94 88 VAL A C 1
ATOM 623 O O . VAL A 1 88 ? 26.690 6.220 -25.592 1.00 83.94 88 VAL A O 1
ATOM 626 N N . ASP A 1 89 ? 25.856 7.383 -27.324 1.00 86.94 89 ASP A N 1
ATOM 627 C CA . ASP A 1 89 ? 25.929 8.679 -26.642 1.00 86.94 89 ASP A CA 1
ATOM 628 C C . ASP A 1 89 ? 24.709 8.911 -25.731 1.00 86.94 89 ASP A C 1
ATOM 630 O O . ASP A 1 89 ? 23.669 8.272 -25.901 1.00 86.94 89 ASP A O 1
ATOM 634 N N . ASP A 1 90 ? 24.832 9.840 -24.778 1.00 85.69 90 ASP A N 1
ATOM 635 C CA . ASP A 1 90 ? 23.780 10.139 -23.791 1.00 85.69 90 ASP A CA 1
ATOM 636 C C . ASP A 1 90 ? 22.440 10.466 -24.469 1.00 85.69 90 ASP A C 1
ATOM 638 O O . ASP A 1 90 ? 21.382 9.999 -24.065 1.00 85.69 90 ASP A O 1
ATOM 642 N N . ARG A 1 91 ? 22.482 11.199 -25.589 1.00 86.38 91 ARG A N 1
ATOM 643 C CA . ARG A 1 91 ? 21.279 11.564 -26.346 1.00 86.38 91 ARG A CA 1
ATOM 644 C C . ARG A 1 91 ? 20.545 10.338 -26.892 1.00 86.38 91 ARG A C 1
ATOM 646 O O . ARG A 1 91 ? 19.315 10.322 -26.936 1.00 86.38 91 ARG A O 1
ATOM 653 N N . THR A 1 92 ? 21.285 9.357 -27.388 1.00 88.06 92 THR A N 1
ATOM 654 C CA . THR A 1 92 ? 20.728 8.107 -27.901 1.00 88.06 92 THR A CA 1
ATOM 655 C C . THR A 1 92 ? 20.190 7.254 -26.758 1.00 88.06 92 THR A C 1
ATOM 657 O O . THR A 1 92 ? 19.079 6.738 -26.875 1.00 88.06 92 THR A O 1
ATOM 660 N N . ALA A 1 93 ? 20.928 7.153 -25.647 1.00 88.81 93 ALA A N 1
ATOM 661 C CA . ALA A 1 93 ? 20.484 6.452 -24.443 1.00 88.81 93 ALA A CA 1
ATOM 662 C C . ALA A 1 93 ? 19.142 7.010 -23.933 1.00 88.81 93 ALA A C 1
ATOM 664 O O . ALA A 1 93 ? 18.180 6.250 -23.805 1.00 88.81 93 ALA A O 1
ATOM 665 N N . ASP A 1 94 ? 19.022 8.336 -23.802 1.00 87.44 94 ASP A N 1
ATOM 666 C CA . ASP A 1 94 ? 17.792 9.020 -23.379 1.00 87.44 94 ASP A CA 1
ATOM 667 C C . ASP A 1 94 ? 16.599 8.696 -24.289 1.00 87.44 94 ASP A C 1
ATOM 669 O O . ASP A 1 94 ? 15.476 8.481 -23.829 1.00 87.44 94 ASP A O 1
ATOM 673 N N . LYS A 1 95 ? 16.813 8.657 -25.609 1.00 88.50 95 LYS A N 1
ATOM 674 C CA . LYS A 1 95 ? 15.750 8.332 -26.571 1.00 88.50 95 LYS A CA 1
ATOM 675 C C . LYS A 1 95 ? 15.321 6.871 -26.499 1.00 88.50 95 LYS A C 1
ATOM 677 O O . LYS A 1 95 ? 14.130 6.588 -26.636 1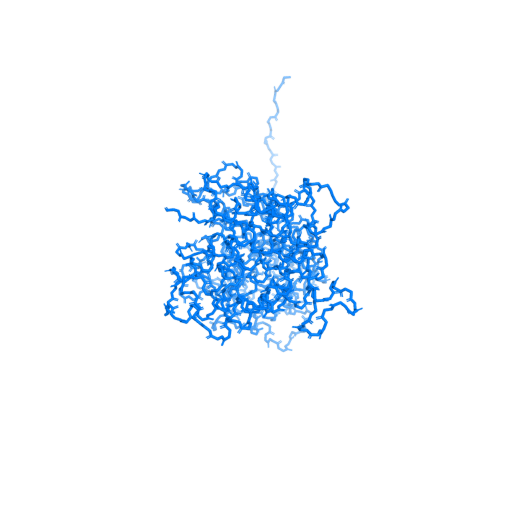.00 88.50 95 LYS A O 1
ATOM 682 N N . LEU A 1 96 ? 16.260 5.950 -26.283 1.00 91.25 96 LEU A N 1
ATOM 683 C CA . LEU A 1 96 ? 15.945 4.539 -26.058 1.00 91.25 96 LEU A CA 1
ATOM 684 C C . LEU A 1 96 ? 15.156 4.363 -24.756 1.00 91.25 96 LEU A C 1
ATOM 686 O O . LEU A 1 96 ? 14.123 3.691 -24.760 1.00 91.25 96 LEU A O 1
ATOM 690 N N . LEU A 1 97 ? 15.581 5.028 -23.677 1.00 90.62 97 LEU A N 1
ATOM 691 C CA . LEU A 1 97 ? 14.889 5.028 -22.390 1.00 90.62 97 LEU A CA 1
ATOM 692 C C . LEU A 1 97 ? 13.462 5.573 -22.518 1.00 90.62 97 LEU A C 1
ATOM 694 O O . LEU A 1 97 ? 12.510 4.926 -22.082 1.00 90.62 97 LEU A O 1
ATOM 698 N N . ARG A 1 98 ? 13.286 6.717 -23.192 1.00 87.38 98 ARG A N 1
ATOM 699 C CA . ARG A 1 98 ? 11.961 7.277 -23.500 1.00 87.38 98 ARG A CA 1
ATOM 700 C C . ARG A 1 98 ? 11.121 6.319 -24.330 1.00 87.38 98 ARG A C 1
ATOM 702 O O . ARG A 1 98 ? 9.950 6.148 -24.030 1.00 87.38 98 ARG A O 1
ATOM 709 N N . GLY A 1 99 ? 11.710 5.645 -25.316 1.00 89.50 99 GLY A N 1
ATOM 710 C CA . GLY A 1 99 ? 10.998 4.653 -26.117 1.00 89.50 99 GLY A CA 1
ATOM 711 C C . GLY A 1 99 ? 10.504 3.458 -25.296 1.00 89.50 99 GLY A C 1
ATOM 712 O O . GLY A 1 99 ? 9.379 2.994 -25.490 1.00 89.50 99 GLY A O 1
ATOM 713 N N . LEU A 1 100 ? 11.308 2.980 -24.344 1.00 91.56 100 LEU A N 1
ATOM 714 C CA . LEU A 1 100 ? 10.896 1.944 -23.393 1.00 91.56 100 LEU A CA 1
ATOM 715 C C . LEU A 1 100 ? 9.825 2.467 -22.424 1.00 91.56 100 LEU A C 1
ATOM 717 O O . LEU A 1 100 ? 8.854 1.767 -22.142 1.00 91.56 100 LEU A O 1
ATOM 721 N N . ASN A 1 101 ? 9.940 3.711 -21.965 1.00 87.81 101 ASN A N 1
ATOM 722 C CA . ASN A 1 101 ? 8.925 4.351 -21.133 1.00 87.81 101 ASN A CA 1
ATOM 723 C C . ASN A 1 101 ? 7.585 4.529 -21.877 1.00 87.81 101 ASN A C 1
ATOM 725 O O . ASN A 1 101 ? 6.524 4.248 -21.317 1.00 87.81 101 ASN A O 1
ATOM 729 N N . ASP A 1 102 ? 7.622 4.910 -23.153 1.00 85.06 102 ASP A N 1
ATOM 730 C CA . ASP A 1 102 ? 6.454 5.003 -24.035 1.00 85.06 102 ASP A CA 1
ATOM 731 C C . ASP A 1 102 ? 5.799 3.622 -24.207 1.00 85.06 102 ASP A C 1
ATOM 733 O O . ASP A 1 102 ? 4.588 3.478 -24.044 1.00 85.06 102 ASP A O 1
ATOM 737 N N . ILE A 1 103 ? 6.589 2.563 -24.433 1.00 87.62 103 ILE A N 1
ATOM 738 C CA . ILE A 1 103 ? 6.084 1.177 -24.456 1.00 87.62 103 ILE A CA 1
ATOM 739 C C . ILE A 1 103 ? 5.440 0.804 -23.115 1.00 87.62 103 ILE A C 1
ATOM 741 O O . ILE A 1 103 ? 4.384 0.177 -23.087 1.00 87.62 103 ILE A O 1
ATOM 745 N N . GLY A 1 104 ? 6.054 1.185 -21.998 1.00 83.75 104 GLY A N 1
ATOM 746 C CA . GLY A 1 104 ? 5.535 0.918 -20.661 1.00 83.75 104 GLY A CA 1
ATOM 747 C C . GLY A 1 104 ? 4.193 1.593 -20.360 1.00 83.75 104 GLY A C 1
ATOM 748 O O . GLY A 1 104 ? 3.376 1.033 -19.626 1.00 83.75 104 GLY A O 1
ATOM 749 N N . THR A 1 105 ? 3.953 2.770 -20.944 1.00 78.06 105 THR A N 1
ATOM 750 C CA . THR A 1 105 ? 2.727 3.576 -20.775 1.00 78.06 105 THR A CA 1
ATOM 751 C C . THR A 1 105 ? 1.626 3.254 -21.799 1.00 78.06 105 THR A C 1
ATOM 753 O O . THR A 1 105 ? 0.458 3.486 -21.501 1.00 78.06 105 THR A O 1
ATOM 756 N N . ALA A 1 106 ? 1.987 2.710 -22.969 1.00 70.25 106 ALA A N 1
ATOM 757 C CA . ALA A 1 106 ? 1.155 2.198 -24.068 1.00 70.25 106 ALA A CA 1
ATOM 758 C C . ALA A 1 106 ? -0.368 2.475 -24.028 1.00 70.25 106 ALA A C 1
ATOM 760 O O . ALA A 1 106 ? -1.142 1.653 -23.525 1.00 70.25 106 ALA A O 1
ATOM 761 N N . TRP A 1 107 ? -0.808 3.575 -24.667 1.00 56.97 107 TRP A N 1
ATOM 762 C CA . TRP A 1 107 ? -2.234 3.859 -24.927 1.00 56.97 107 TRP A CA 1
ATOM 763 C C . TRP A 1 107 ? -2.618 3.910 -26.423 1.00 56.97 107 TRP A C 1
ATOM 765 O O . TRP A 1 107 ? -3.746 3.555 -26.753 1.00 56.97 107 TRP A O 1
ATOM 775 N N . THR A 1 108 ? -1.703 4.248 -27.344 1.00 45.81 108 THR A N 1
ATOM 776 C CA . THR A 1 108 ? -1.900 4.183 -28.814 1.00 45.81 108 THR A CA 1
ATOM 777 C C . THR A 1 108 ? -0.562 4.096 -29.562 1.00 45.81 108 THR A C 1
ATOM 779 O O . THR A 1 108 ? 0.484 4.360 -28.973 1.00 45.81 108 THR A O 1
ATOM 782 N N . ASP A 1 109 ? -0.607 3.750 -30.857 1.00 65.50 109 ASP A N 1
ATOM 783 C CA . ASP A 1 109 ? 0.559 3.472 -31.709 1.00 65.50 109 ASP A CA 1
ATOM 784 C C . ASP A 1 109 ? 1.757 4.421 -31.519 1.00 65.50 109 ASP A C 1
ATOM 786 O O . ASP A 1 109 ? 1.572 5.642 -31.461 1.00 65.50 109 ASP A O 1
ATOM 790 N N . PRO A 1 110 ? 2.994 3.879 -31.522 1.00 56.66 110 PRO A N 1
ATOM 791 C CA . PRO A 1 110 ? 3.363 2.454 -31.662 1.00 56.66 110 PRO A CA 1
ATOM 792 C C . PRO A 1 110 ? 3.352 1.641 -30.349 1.00 56.66 110 PRO A C 1
ATOM 794 O O . PRO A 1 110 ? 3.627 0.441 -30.349 1.00 56.66 110 PRO A O 1
ATOM 797 N N . ALA A 1 111 ? 3.026 2.263 -29.216 1.00 68.06 111 ALA A N 1
ATOM 798 C CA . ALA A 1 111 ? 3.031 1.617 -27.909 1.00 68.06 111 ALA A CA 1
ATOM 799 C C . ALA A 1 111 ? 1.668 0.962 -27.610 1.00 68.06 111 ALA A C 1
ATOM 801 O O . ALA A 1 111 ? 0.700 1.632 -27.249 1.00 68.06 111 ALA A O 1
ATOM 802 N N . THR A 1 112 ? 1.586 -0.364 -27.768 1.00 77.94 112 THR A N 1
ATOM 803 C CA . THR A 1 112 ? 0.362 -1.153 -27.518 1.00 77.94 112 THR A CA 1
ATOM 804 C C . THR A 1 112 ? 0.475 -1.996 -26.241 1.00 77.94 112 THR A C 1
ATOM 806 O O . THR A 1 112 ? 1.585 -2.395 -25.882 1.00 77.94 112 THR A O 1
ATOM 809 N N . PRO A 1 113 ? -0.642 -2.347 -25.569 1.00 83.12 113 PRO A N 1
ATOM 810 C CA . PRO A 1 113 ? -0.605 -3.259 -24.423 1.00 83.12 113 PRO A CA 1
ATOM 811 C C . PRO A 1 113 ? 0.065 -4.605 -24.737 1.00 83.12 113 PRO A C 1
ATOM 813 O O . PRO A 1 113 ? 0.803 -5.122 -23.909 1.00 83.12 113 PRO A O 1
ATOM 816 N N . ALA A 1 114 ? -0.119 -5.134 -25.953 1.00 86.25 114 ALA A N 1
ATOM 817 C CA . ALA A 1 114 ? 0.535 -6.370 -26.388 1.00 86.25 114 ALA A CA 1
ATOM 818 C C . ALA A 1 114 ? 2.063 -6.223 -26.457 1.00 86.25 114 ALA A C 1
ATOM 820 O O . ALA A 1 114 ? 2.784 -7.084 -25.960 1.00 86.25 114 ALA A O 1
ATOM 821 N N . LEU A 1 115 ? 2.553 -5.109 -27.014 1.00 89.75 115 LEU A N 1
ATOM 822 C CA . LEU A 1 115 ? 3.984 -4.807 -27.053 1.00 89.75 115 LEU A CA 1
ATOM 823 C C . LEU A 1 115 ? 4.560 -4.629 -25.644 1.00 89.75 115 LEU A C 1
ATOM 825 O O . LEU A 1 115 ? 5.631 -5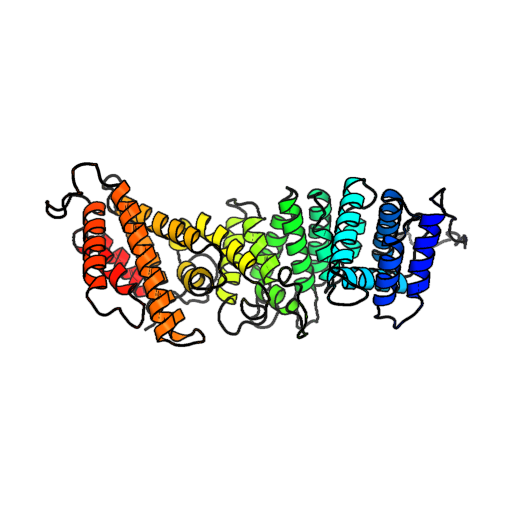.152 -25.348 1.00 89.75 115 LEU A O 1
ATOM 829 N N . ARG A 1 116 ? 3.843 -3.925 -24.761 1.00 89.81 116 ARG A N 1
ATOM 830 C CA . ARG A 1 116 ? 4.230 -3.774 -23.353 1.00 89.81 116 ARG A CA 1
ATOM 831 C C . ARG A 1 116 ? 4.386 -5.130 -22.675 1.00 89.81 116 ARG A C 1
ATOM 833 O O . ARG A 1 116 ? 5.387 -5.356 -21.999 1.00 89.81 116 ARG A O 1
ATOM 840 N N . ASP A 1 117 ? 3.413 -6.019 -22.846 1.00 89.31 117 ASP A N 1
ATOM 841 C CA . ASP A 1 117 ? 3.423 -7.338 -22.220 1.00 89.31 117 ASP A CA 1
ATOM 842 C C . ASP A 1 117 ? 4.563 -8.210 -22.789 1.00 89.31 117 ASP A C 1
ATOM 844 O O . ASP A 1 117 ? 5.246 -8.904 -22.033 1.00 89.31 117 ASP A O 1
ATOM 848 N N . GLU A 1 118 ? 4.842 -8.116 -24.095 1.00 92.94 118 GLU A N 1
ATOM 849 C CA . GLU A 1 118 ? 5.965 -8.806 -24.742 1.00 92.94 118 GLU A CA 1
ATOM 850 C C . GLU A 1 118 ? 7.329 -8.310 -24.235 1.00 92.94 118 GLU A C 1
ATOM 852 O O . GLU A 1 118 ? 8.180 -9.122 -23.864 1.00 92.94 118 GLU A O 1
ATOM 857 N N . VAL A 1 119 ? 7.524 -6.990 -24.144 1.00 94.88 119 VAL A N 1
ATOM 858 C CA . VAL A 1 119 ? 8.760 -6.372 -23.634 1.00 94.88 119 VAL A CA 1
ATOM 859 C C . VAL A 1 119 ? 8.948 -6.661 -22.143 1.00 94.88 119 VAL A C 1
ATOM 861 O O . VAL A 1 119 ? 10.047 -7.024 -21.726 1.00 94.88 119 VAL A O 1
ATOM 864 N N . THR A 1 120 ? 7.874 -6.603 -21.349 1.00 93.88 120 THR A N 1
ATOM 865 C CA . THR A 1 120 ? 7.879 -6.995 -19.926 1.00 93.88 120 THR A CA 1
ATOM 866 C C . THR A 1 120 ? 8.331 -8.449 -19.764 1.00 93.88 120 THR A C 1
ATOM 868 O O . THR A 1 120 ? 9.174 -8.762 -18.921 1.00 93.88 120 THR A O 1
ATOM 871 N N . ALA A 1 121 ? 7.801 -9.356 -20.591 1.00 94.88 121 ALA A N 1
ATOM 872 C CA . ALA A 1 121 ? 8.189 -10.762 -20.567 1.00 94.88 121 ALA A CA 1
ATOM 873 C C . ALA A 1 121 ? 9.639 -10.975 -21.038 1.00 94.88 121 ALA A C 1
ATOM 875 O O . ALA A 1 121 ? 10.337 -11.822 -20.481 1.00 94.88 121 ALA A O 1
ATOM 876 N N . GLY A 1 122 ? 10.095 -10.206 -22.031 1.00 95.69 122 GLY A N 1
ATOM 877 C CA . GLY A 1 122 ? 11.476 -10.218 -22.519 1.00 95.69 122 GLY A CA 1
ATOM 878 C C . GLY A 1 122 ? 12.482 -9.780 -21.458 1.00 95.69 122 GLY A C 1
ATOM 879 O O . GLY A 1 122 ? 13.451 -10.494 -21.218 1.00 95.69 122 GLY A O 1
ATOM 880 N N . ILE A 1 123 ? 12.218 -8.679 -20.747 1.00 96.31 123 ILE A N 1
ATOM 881 C CA . ILE A 1 123 ? 13.061 -8.217 -19.630 1.00 96.31 123 ILE A CA 1
ATOM 882 C C . ILE A 1 123 ? 13.107 -9.269 -18.518 1.00 96.31 123 ILE A C 1
ATOM 884 O O . ILE A 1 123 ? 14.183 -9.602 -18.025 1.00 96.31 123 ILE A O 1
ATOM 888 N N . ALA A 1 124 ? 11.962 -9.857 -18.162 1.00 95.19 124 ALA A N 1
ATOM 889 C CA . ALA A 1 124 ? 11.905 -10.912 -17.154 1.00 95.19 124 ALA A CA 1
ATOM 890 C C . ALA A 1 124 ? 12.753 -12.142 -17.524 1.00 95.19 124 ALA A C 1
ATOM 892 O O . ALA A 1 124 ? 13.468 -12.663 -16.666 1.00 95.19 124 ALA A O 1
ATOM 893 N N . ARG A 1 125 ? 12.706 -12.589 -18.790 1.00 93.94 125 ARG A N 1
ATOM 894 C CA . ARG A 1 125 ? 13.576 -13.667 -19.296 1.00 93.94 125 ARG A CA 1
ATOM 895 C C . ARG A 1 125 ? 15.042 -13.245 -19.328 1.00 93.94 125 ARG A C 1
ATOM 897 O O . ARG A 1 125 ? 15.891 -14.005 -18.885 1.00 93.94 125 ARG A O 1
ATOM 904 N N . GLY A 1 126 ? 15.332 -12.017 -19.758 1.00 91.19 126 GLY A N 1
ATOM 905 C CA . GLY A 1 126 ? 16.681 -11.455 -19.762 1.00 91.19 126 GLY A CA 1
ATOM 906 C C . GLY A 1 126 ? 17.341 -11.507 -18.383 1.00 91.19 126 GLY A C 1
ATOM 907 O O . GLY A 1 126 ? 18.487 -11.934 -18.278 1.00 91.19 126 GLY A O 1
ATOM 908 N N . VAL A 1 127 ? 16.606 -11.165 -17.322 1.00 93.19 127 VAL A N 1
ATOM 909 C CA . VAL A 1 127 ? 17.098 -11.288 -15.939 1.00 93.19 127 VAL A CA 1
ATOM 910 C C . VAL A 1 127 ? 17.244 -12.755 -15.525 1.00 93.19 127 VAL A C 1
ATOM 912 O O . VAL A 1 127 ? 18.275 -13.139 -14.980 1.00 93.19 127 VAL A O 1
ATOM 915 N N . ALA A 1 128 ? 16.241 -13.596 -15.801 1.00 89.06 128 ALA A N 1
ATOM 916 C CA . ALA A 1 128 ? 16.265 -15.012 -15.423 1.00 89.06 128 ALA A CA 1
ATOM 917 C C . ALA A 1 128 ? 17.434 -15.790 -16.058 1.00 89.06 128 ALA A C 1
ATOM 919 O O . ALA A 1 128 ? 18.006 -16.671 -15.414 1.00 89.06 128 ALA A O 1
ATOM 920 N N . ASP A 1 129 ? 17.806 -15.433 -17.287 1.00 88.62 129 ASP A N 1
ATOM 921 C CA . ASP A 1 129 ? 18.903 -16.047 -18.039 1.00 88.62 129 ASP A CA 1
ATOM 922 C C . ASP A 1 129 ? 20.263 -15.366 -17.780 1.00 88.62 129 ASP A C 1
ATOM 924 O O . ASP A 1 129 ? 21.284 -15.794 -18.320 1.00 88.62 129 ASP A O 1
ATOM 928 N N . GLY A 1 130 ? 20.297 -14.302 -16.967 1.00 86.62 130 GLY A N 1
ATOM 929 C CA . GLY A 1 130 ? 21.513 -13.551 -16.637 1.00 86.62 130 GLY A CA 1
ATOM 930 C C . GLY A 1 130 ? 22.040 -12.647 -17.758 1.00 86.62 130 GLY A C 1
ATOM 931 O O . GLY A 1 130 ? 23.206 -12.261 -17.721 1.00 86.62 130 GLY A O 1
ATOM 932 N N . ARG A 1 131 ? 21.210 -12.319 -18.758 1.00 88.25 131 ARG A N 1
ATOM 933 C CA . ARG A 1 131 ? 21.518 -11.323 -19.804 1.00 88.25 131 ARG A CA 1
ATOM 934 C C . ARG A 1 131 ? 21.364 -9.885 -19.305 1.00 88.25 131 ARG A C 1
ATOM 936 O O . ARG A 1 131 ? 21.996 -9.000 -19.867 1.00 88.25 131 ARG A O 1
ATOM 943 N N . LEU A 1 132 ? 20.501 -9.679 -18.308 1.00 91.56 132 LEU A N 1
ATOM 944 C CA . LEU A 1 132 ? 20.257 -8.399 -17.650 1.00 91.56 132 LEU A CA 1
ATOM 945 C C . LEU A 1 132 ? 20.543 -8.519 -16.157 1.00 91.56 132 LEU A C 1
ATOM 947 O O . LEU A 1 132 ? 20.091 -9.473 -15.519 1.00 91.56 132 LEU A O 1
ATOM 951 N N . ASP A 1 133 ? 21.242 -7.539 -15.599 1.00 92.06 133 ASP A N 1
ATOM 952 C CA . ASP A 1 133 ? 21.536 -7.473 -14.169 1.00 92.06 133 ASP A CA 1
ATOM 953 C C . ASP A 1 133 ? 20.900 -6.251 -13.482 1.00 92.06 133 ASP A C 1
ATOM 955 O O . ASP A 1 133 ? 20.112 -5.505 -14.062 1.00 92.06 133 ASP A O 1
ATOM 959 N N . ALA A 1 134 ? 21.192 -6.064 -12.193 1.00 93.00 134 ALA A N 1
ATOM 960 C CA . ALA A 1 134 ? 20.634 -4.958 -11.422 1.00 93.00 134 ALA A CA 1
ATOM 961 C C . ALA A 1 134 ? 21.076 -3.574 -11.928 1.00 93.00 134 ALA A C 1
ATOM 963 O O . ALA A 1 134 ? 20.347 -2.604 -11.717 1.00 93.00 134 ALA A O 1
ATOM 964 N N . ASP A 1 135 ? 22.240 -3.463 -12.566 1.00 92.69 135 ASP A N 1
ATOM 965 C CA . ASP A 1 135 ? 22.732 -2.193 -13.086 1.00 92.69 135 ASP A CA 1
ATOM 966 C C . ASP A 1 135 ? 21.966 -1.810 -14.354 1.00 92.69 135 ASP A C 1
ATOM 968 O O . ASP A 1 135 ? 21.600 -0.644 -14.517 1.00 92.69 135 ASP A O 1
ATOM 972 N N . ASP A 1 136 ? 21.631 -2.799 -15.183 1.00 92.94 136 ASP A N 1
ATOM 973 C CA . ASP A 1 136 ? 20.772 -2.624 -16.356 1.00 92.94 136 ASP A CA 1
ATOM 974 C C . ASP A 1 136 ? 19.361 -2.181 -15.962 1.00 92.94 136 ASP A C 1
ATOM 976 O O . ASP A 1 136 ? 18.806 -1.233 -16.519 1.00 92.94 136 ASP A O 1
ATOM 980 N N . LEU A 1 137 ? 18.782 -2.847 -14.958 1.00 95.12 137 LEU A N 1
ATOM 981 C CA . LEU A 1 137 ? 17.451 -2.507 -14.464 1.00 95.12 137 LEU A CA 1
ATOM 982 C C . LEU A 1 137 ? 17.418 -1.124 -13.806 1.00 95.12 137 LEU A C 1
ATOM 984 O O . LEU A 1 137 ? 16.421 -0.423 -13.951 1.00 95.12 137 LEU A O 1
ATOM 988 N N . HIS A 1 138 ? 18.477 -0.726 -13.089 1.00 94.88 138 HIS A N 1
ATOM 989 C CA . HIS A 1 138 ? 18.573 0.609 -12.486 1.00 94.88 138 HIS A CA 1
ATOM 990 C C . HIS A 1 138 ? 18.640 1.703 -13.550 1.00 94.88 138 HIS A C 1
ATOM 992 O O . HIS A 1 138 ? 17.920 2.688 -13.419 1.00 94.88 138 HIS A O 1
ATOM 998 N N . GLY A 1 139 ? 19.401 1.498 -14.630 1.00 90.25 139 GLY A N 1
ATOM 999 C CA . GLY A 1 139 ? 19.475 2.453 -15.740 1.00 90.25 139 GLY A CA 1
ATOM 1000 C C . GLY A 1 139 ? 18.122 2.743 -16.406 1.00 90.25 139 GLY A C 1
ATOM 1001 O O . GLY A 1 139 ? 17.918 3.831 -16.930 1.00 90.25 139 GLY A O 1
ATOM 1002 N N . LEU A 1 140 ? 17.159 1.815 -16.331 1.00 90.44 140 LEU A N 1
ATOM 1003 C CA . LEU A 1 140 ? 15.798 2.035 -16.837 1.00 90.44 140 LEU A CA 1
ATOM 1004 C C . LEU A 1 140 ? 14.934 2.950 -15.960 1.00 90.44 140 LEU A C 1
ATOM 1006 O O . LEU A 1 140 ? 13.892 3.423 -16.405 1.00 90.44 140 LEU A O 1
ATOM 1010 N N . VAL A 1 141 ? 15.294 3.136 -14.694 1.00 90.38 141 VAL A N 1
ATOM 1011 C CA . VAL A 1 141 ? 14.409 3.737 -13.679 1.00 90.38 141 VAL A CA 1
ATOM 1012 C C . VAL A 1 141 ? 15.108 4.793 -12.826 1.00 90.38 141 VAL A C 1
ATOM 1014 O O . VAL A 1 141 ? 14.516 5.300 -11.877 1.00 90.38 141 VAL A O 1
ATOM 1017 N N . SER A 1 142 ? 16.367 5.111 -13.137 1.00 84.81 142 SER A N 1
ATOM 1018 C CA . SER A 1 142 ? 17.189 6.080 -12.409 1.00 84.81 142 SER A CA 1
ATOM 1019 C C . SER A 1 142 ? 16.730 7.521 -12.606 1.00 84.81 142 SER A C 1
ATOM 1021 O O . SER A 1 142 ? 17.014 8.378 -11.769 1.00 84.81 142 SER A O 1
ATOM 1023 N N . GLU A 1 143 ? 16.023 7.799 -13.704 1.00 79.31 143 GLU A N 1
ATOM 1024 C CA . GLU A 1 143 ? 15.449 9.115 -13.958 1.00 79.31 143 GLU A CA 1
ATOM 1025 C C . GLU A 1 143 ? 14.058 9.263 -13.318 1.00 79.31 143 GLU A C 1
ATOM 1027 O O . GLU A 1 143 ? 13.229 8.344 -13.417 1.00 79.31 143 GLU A O 1
ATOM 1032 N N . PRO A 1 144 ? 13.758 10.426 -12.707 1.00 70.56 144 PRO A N 1
ATOM 1033 C CA . PRO A 1 144 ? 12.402 10.761 -12.282 1.00 70.56 144 PRO A CA 1
ATOM 1034 C C . PRO A 1 144 ? 11.409 10.675 -13.460 1.00 70.56 144 PRO A C 1
ATOM 1036 O O . PRO A 1 144 ? 11.763 10.928 -14.611 1.00 70.56 144 PRO A O 1
ATOM 1039 N N . GLY A 1 145 ? 10.159 10.294 -13.195 1.00 70.44 145 GLY A N 1
ATOM 1040 C CA . GLY A 1 145 ? 9.089 10.265 -14.200 1.00 70.44 145 GLY A CA 1
ATOM 1041 C C . GLY A 1 145 ? 9.038 9.021 -15.093 1.00 70.44 145 GLY A C 1
ATOM 1042 O O . GLY A 1 145 ? 8.163 8.912 -15.954 1.00 70.44 145 GLY A O 1
ATOM 1043 N N . THR A 1 146 ? 9.909 8.033 -14.874 1.00 76.50 146 THR A N 1
ATOM 1044 C CA . THR A 1 146 ? 10.007 6.784 -15.662 1.00 76.50 146 THR A CA 1
ATOM 1045 C C . THR A 1 146 ? 8.939 5.733 -15.300 1.00 76.50 146 THR A C 1
ATOM 1047 O O . THR A 1 146 ? 9.206 4.535 -15.177 1.00 76.50 146 THR A O 1
ATOM 1050 N N . HIS A 1 147 ? 7.682 6.155 -15.106 1.00 79.25 147 HIS A N 1
ATOM 1051 C CA . HIS A 1 147 ? 6.578 5.273 -14.688 1.00 79.25 147 HIS A CA 1
ATOM 1052 C C . HIS A 1 147 ? 6.351 4.089 -15.644 1.00 79.25 147 HIS A C 1
ATOM 1054 O O . HIS A 1 147 ? 6.053 2.979 -15.195 1.00 79.25 147 HIS A O 1
ATOM 1060 N N . GLY A 1 148 ? 6.505 4.310 -16.952 1.00 81.06 148 GLY A N 1
ATOM 1061 C CA . GLY A 1 148 ? 6.389 3.266 -17.963 1.00 81.06 148 GLY A CA 1
ATOM 1062 C C . GLY A 1 148 ? 7.535 2.268 -17.889 1.00 81.06 148 GLY A C 1
ATOM 1063 O O . GLY A 1 148 ? 7.296 1.064 -17.868 1.00 81.06 148 GLY A O 1
ATOM 1064 N N . ALA A 1 149 ? 8.775 2.739 -17.768 1.00 87.12 149 ALA A N 1
ATOM 1065 C CA . ALA A 1 149 ? 9.917 1.840 -17.632 1.00 87.12 149 ALA A CA 1
ATOM 1066 C C . ALA A 1 149 ? 9.813 0.983 -16.355 1.00 87.12 149 ALA A C 1
ATOM 1068 O O . ALA A 1 149 ? 10.033 -0.227 -16.408 1.00 87.12 149 ALA A O 1
ATOM 1069 N N . ARG A 1 150 ? 9.335 1.556 -15.238 1.00 88.38 150 ARG A N 1
ATOM 1070 C CA . ARG A 1 150 ? 8.995 0.791 -14.022 1.00 88.38 150 ARG A CA 1
ATOM 1071 C C . ARG A 1 150 ? 7.940 -0.289 -14.270 1.00 88.38 150 ARG A C 1
ATOM 1073 O O . ARG A 1 150 ? 8.065 -1.395 -13.748 1.00 88.38 150 ARG A O 1
ATOM 1080 N N . GLN A 1 151 ? 6.918 -0.007 -15.080 1.00 86.56 151 GLN A N 1
ATOM 1081 C CA . GLN A 1 151 ? 5.890 -0.990 -15.439 1.00 86.56 151 GLN A CA 1
ATOM 1082 C C . GLN A 1 151 ? 6.475 -2.207 -16.171 1.00 86.56 151 GLN A C 1
ATOM 1084 O O . GLN A 1 151 ? 6.016 -3.330 -15.940 1.00 86.56 151 GLN A O 1
ATOM 1089 N N . LEU A 1 152 ? 7.512 -2.016 -16.988 1.00 90.81 152 LEU A N 1
ATOM 1090 C CA . LEU A 1 152 ? 8.182 -3.109 -17.695 1.00 90.81 152 LEU A CA 1
ATOM 1091 C C . LEU A 1 152 ? 8.933 -4.073 -16.759 1.00 90.81 152 LEU A C 1
ATOM 1093 O O . LEU A 1 152 ? 9.210 -5.208 -17.142 1.00 90.81 152 LEU A O 1
ATOM 1097 N N . LEU A 1 153 ? 9.211 -3.670 -15.514 1.00 92.88 153 LEU A N 1
ATOM 1098 C CA . LEU A 1 153 ? 9.881 -4.516 -14.521 1.00 92.88 153 LEU A CA 1
ATOM 1099 C C . LEU A 1 153 ? 8.938 -5.504 -13.812 1.00 92.88 153 LEU A C 1
ATOM 1101 O O . LEU A 1 153 ? 9.402 -6.391 -13.101 1.00 92.88 153 LEU A O 1
ATOM 1105 N N . THR A 1 154 ? 7.621 -5.411 -14.015 1.00 89.25 154 THR A N 1
ATOM 1106 C CA . THR A 1 154 ? 6.620 -6.235 -13.298 1.00 89.25 154 THR A CA 1
ATOM 1107 C C . THR A 1 154 ? 6.754 -7.740 -13.480 1.00 89.25 154 THR A C 1
ATOM 1109 O O . THR A 1 154 ? 6.315 -8.510 -12.622 1.00 89.25 154 THR A O 1
ATOM 1112 N N . GLY A 1 155 ? 7.332 -8.173 -14.600 1.00 88.00 155 GLY A N 1
ATOM 1113 C CA . GLY A 1 155 ? 7.585 -9.583 -14.875 1.00 88.00 155 GLY A CA 1
ATOM 1114 C C . GLY A 1 155 ? 8.791 -10.148 -14.121 1.00 88.00 155 GLY A C 1
ATOM 1115 O O . GLY A 1 155 ? 8.906 -11.369 -14.002 1.00 88.00 155 GLY A O 1
ATOM 1116 N N . VAL A 1 156 ? 9.682 -9.293 -13.606 1.00 93.75 156 VAL A N 1
ATOM 1117 C CA . VAL A 1 156 ? 10.939 -9.704 -12.972 1.00 93.75 156 VAL A CA 1
ATOM 1118 C C . VAL A 1 156 ? 10.653 -10.361 -11.621 1.00 93.75 156 VAL A C 1
ATOM 1120 O O . VAL A 1 156 ? 10.018 -9.785 -10.741 1.00 93.75 156 VAL A O 1
ATOM 1123 N N . ARG A 1 157 ? 11.127 -11.601 -11.450 1.00 93.31 157 ARG A N 1
ATOM 1124 C CA . ARG A 1 157 ? 10.943 -12.391 -10.216 1.00 93.31 157 ARG A CA 1
ATOM 1125 C C . ARG A 1 157 ? 12.177 -12.440 -9.323 1.00 93.31 157 ARG A C 1
ATOM 1127 O O . ARG A 1 157 ? 12.064 -12.889 -8.185 1.00 93.31 157 ARG A O 1
ATOM 1134 N N . ASP A 1 158 ? 13.328 -11.984 -9.812 1.00 95.00 158 ASP A N 1
ATOM 1135 C CA . ASP A 1 158 ? 14.542 -11.899 -9.005 1.00 95.00 158 ASP A CA 1
ATOM 1136 C C . ASP A 1 158 ? 14.424 -10.752 -7.992 1.00 95.00 158 ASP A C 1
ATOM 1138 O O . ASP A 1 158 ? 14.725 -9.588 -8.271 1.00 95.00 158 ASP A O 1
ATOM 1142 N N . GLY A 1 159 ? 13.975 -11.096 -6.784 1.00 95.19 159 GLY A N 1
ATOM 1143 C CA . GLY A 1 159 ? 13.858 -10.140 -5.691 1.00 95.19 159 GLY A CA 1
ATOM 1144 C C . GLY A 1 159 ? 15.199 -9.534 -5.266 1.00 95.19 159 GLY A C 1
ATOM 1145 O O . GLY A 1 159 ? 15.212 -8.435 -4.721 1.00 95.19 159 GLY A O 1
ATOM 1146 N N . THR A 1 160 ? 16.334 -10.197 -5.508 1.00 96.62 160 THR A N 1
ATOM 1147 C CA . THR A 1 160 ? 17.659 -9.668 -5.145 1.00 96.62 160 THR A CA 1
ATOM 1148 C C . THR A 1 160 ? 18.097 -8.580 -6.112 1.00 96.62 160 THR A C 1
ATOM 1150 O O . THR A 1 160 ? 18.524 -7.517 -5.658 1.00 96.62 160 THR A O 1
ATOM 1153 N N . ALA A 1 161 ? 17.927 -8.803 -7.418 1.00 95.25 161 ALA A N 1
ATOM 1154 C CA . ALA A 1 161 ? 18.201 -7.789 -8.432 1.00 95.25 161 ALA A CA 1
ATOM 1155 C C . ALA A 1 161 ? 17.336 -6.536 -8.204 1.00 95.25 161 ALA A C 1
ATOM 1157 O O . ALA A 1 161 ? 17.864 -5.431 -8.082 1.00 95.25 161 ALA A O 1
ATOM 1158 N N . LEU A 1 162 ? 16.022 -6.714 -8.017 1.00 97.62 162 LEU A N 1
ATOM 1159 C CA . LEU A 1 162 ? 15.096 -5.607 -7.743 1.00 97.62 162 LEU A CA 1
ATOM 1160 C C . LEU A 1 162 ? 15.403 -4.896 -6.414 1.00 97.62 162 LEU A C 1
ATOM 1162 O O . LEU A 1 162 ? 15.323 -3.672 -6.337 1.00 97.62 162 LEU A O 1
ATOM 1166 N N . ALA A 1 163 ? 15.801 -5.627 -5.366 1.00 97.88 163 ALA A N 1
ATOM 1167 C CA . ALA A 1 163 ? 16.198 -5.006 -4.102 1.00 97.88 163 ALA A CA 1
ATOM 1168 C C . ALA A 1 163 ? 17.469 -4.152 -4.248 1.00 97.88 163 ALA A C 1
ATOM 1170 O O . ALA A 1 163 ? 17.566 -3.099 -3.619 1.00 97.88 163 ALA A O 1
ATOM 1171 N N . SER A 1 164 ? 18.427 -4.580 -5.077 1.00 97.88 164 SER A N 1
ATOM 1172 C CA . SER A 1 164 ? 19.617 -3.786 -5.399 1.00 97.88 164 SER A CA 1
ATOM 1173 C C . SER A 1 164 ? 19.237 -2.473 -6.093 1.00 97.88 164 SER A C 1
ATOM 1175 O O . SER A 1 164 ? 19.646 -1.404 -5.640 1.00 97.88 164 SER A O 1
ATOM 1177 N N . VAL A 1 165 ? 18.366 -2.536 -7.110 1.00 97.62 165 VAL A N 1
ATOM 1178 C CA . VAL A 1 165 ? 17.837 -1.352 -7.814 1.00 97.62 165 VAL A CA 1
ATOM 1179 C C . VAL A 1 165 ? 17.151 -0.387 -6.847 1.00 97.62 165 VAL A C 1
ATOM 1181 O O . VAL A 1 165 ? 17.479 0.796 -6.819 1.00 97.62 165 VAL A O 1
ATOM 1184 N N . ALA A 1 166 ? 16.234 -0.884 -6.012 1.00 97.69 166 ALA A N 1
ATOM 1185 C CA . ALA A 1 166 ? 15.512 -0.049 -5.056 1.00 97.69 166 ALA A CA 1
ATOM 1186 C C . ALA A 1 166 ? 16.446 0.636 -4.043 1.00 97.69 166 ALA A C 1
ATOM 1188 O O . ALA A 1 166 ? 16.256 1.810 -3.742 1.00 97.69 166 ALA A O 1
ATOM 1189 N N . ASN A 1 167 ? 17.480 -0.053 -3.547 1.00 97.94 167 ASN A N 1
ATOM 1190 C CA . ASN A 1 167 ? 18.459 0.563 -2.645 1.00 97.94 167 ASN A CA 1
ATOM 1191 C C . ASN A 1 167 ? 19.277 1.660 -3.342 1.00 97.94 167 ASN A C 1
ATOM 1193 O O . ASN A 1 167 ? 19.499 2.711 -2.745 1.00 97.94 167 ASN A O 1
ATOM 1197 N N . ARG A 1 168 ? 19.676 1.452 -4.604 1.00 96.88 168 ARG A N 1
ATOM 1198 C CA . ARG A 1 168 ? 20.353 2.489 -5.396 1.00 96.88 168 ARG A CA 1
ATOM 1199 C C . ARG A 1 168 ? 19.466 3.723 -5.570 1.00 96.88 168 ARG A C 1
ATOM 1201 O O . ARG A 1 168 ? 19.928 4.828 -5.327 1.00 96.88 168 ARG A O 1
ATOM 1208 N N . LEU A 1 169 ? 18.176 3.537 -5.864 1.00 96.81 169 LEU A N 1
ATOM 1209 C CA . LEU A 1 169 ? 17.221 4.649 -5.950 1.00 96.81 169 LEU A CA 1
ATOM 1210 C C . LEU A 1 169 ? 17.018 5.379 -4.612 1.00 96.81 169 LEU A C 1
ATOM 1212 O O . LEU A 1 169 ? 16.805 6.587 -4.610 1.00 96.81 169 LEU A O 1
ATOM 1216 N N . VAL A 1 170 ? 17.105 4.692 -3.466 1.00 97.06 170 VAL A N 1
ATOM 1217 C CA . VAL A 1 170 ? 17.107 5.361 -2.148 1.00 97.06 170 VAL A CA 1
ATOM 1218 C C . VAL A 1 170 ? 18.325 6.278 -2.004 1.00 97.06 170 VAL A C 1
ATOM 1220 O O . VAL A 1 170 ? 18.197 7.403 -1.514 1.00 97.06 170 VAL A O 1
ATOM 1223 N N . ASP A 1 171 ? 19.503 5.821 -2.429 1.00 96.56 171 ASP A N 1
ATOM 1224 C CA . ASP A 1 171 ? 20.718 6.634 -2.388 1.00 96.56 171 ASP A CA 1
ATOM 1225 C C . ASP A 1 171 ? 20.656 7.806 -3.383 1.00 96.56 171 ASP A C 1
ATOM 1227 O O . ASP A 1 171 ? 21.020 8.929 -3.019 1.00 96.56 171 ASP A O 1
ATOM 1231 N N . ASP A 1 172 ? 20.104 7.591 -4.581 1.00 95.06 172 ASP A N 1
ATOM 1232 C CA . ASP A 1 172 ? 19.866 8.643 -5.575 1.00 95.06 172 ASP A CA 1
ATOM 1233 C C . ASP A 1 172 ? 18.877 9.692 -5.051 1.00 95.06 172 ASP A C 1
ATOM 1235 O O . ASP A 1 172 ? 19.150 10.891 -5.121 1.00 95.06 172 ASP A O 1
ATOM 1239 N N . ALA A 1 173 ? 17.763 9.267 -4.446 1.00 94.38 173 ALA A N 1
ATOM 1240 C CA . ALA A 1 173 ? 16.785 10.165 -3.836 1.00 94.38 173 ALA A CA 1
ATOM 1241 C C . ALA A 1 173 ? 17.422 11.034 -2.743 1.00 94.38 173 ALA A C 1
ATOM 1243 O O . ALA A 1 173 ? 17.194 12.246 -2.677 1.00 94.38 173 ALA A O 1
ATOM 1244 N N . ARG A 1 174 ? 18.294 10.439 -1.920 1.00 94.44 174 ARG A N 1
ATOM 1245 C CA . ARG A 1 174 ? 19.049 11.173 -0.901 1.00 94.44 174 ARG A CA 1
ATOM 1246 C C . ARG A 1 174 ? 20.012 12.187 -1.520 1.00 94.44 174 ARG A C 1
ATOM 1248 O O . ARG A 1 174 ? 20.141 13.287 -0.983 1.00 94.44 174 ARG A O 1
ATOM 1255 N N . ALA A 1 175 ? 20.686 11.834 -2.614 1.00 93.94 175 ALA A N 1
ATOM 1256 C CA . ALA A 1 175 ? 21.610 12.723 -3.315 1.00 93.94 175 ALA A CA 1
ATOM 1257 C C . ALA A 1 175 ? 20.889 13.894 -4.005 1.00 93.94 175 ALA A C 1
ATOM 1259 O O . ALA A 1 175 ? 21.390 15.019 -3.992 1.00 93.94 175 ALA A O 1
ATOM 1260 N N . GLN A 1 176 ? 19.700 13.644 -4.558 1.00 91.25 176 GLN A N 1
ATOM 1261 C CA . GLN A 1 176 ? 18.839 14.659 -5.170 1.00 91.25 176 GLN A CA 1
ATOM 1262 C C . GLN A 1 176 ? 18.227 15.609 -4.123 1.00 91.25 176 GLN A C 1
ATOM 1264 O O . GLN A 1 176 ? 18.018 16.789 -4.407 1.00 91.25 176 GLN A O 1
ATOM 1269 N N . GLY A 1 177 ? 17.994 15.116 -2.902 1.00 91.38 177 GLY A N 1
ATOM 1270 C CA . GLY A 1 177 ? 17.375 15.854 -1.802 1.00 91.38 177 GLY A CA 1
ATOM 1271 C C . GLY A 1 177 ? 15.843 15.873 -1.877 1.00 91.38 177 GLY A C 1
ATOM 1272 O O . GLY A 1 177 ? 15.252 15.443 -2.862 1.00 91.38 177 GLY A O 1
ATOM 1273 N N . TYR A 1 178 ? 15.185 16.363 -0.823 1.00 90.88 178 TYR A N 1
ATOM 1274 C CA . TYR A 1 178 ? 13.727 16.253 -0.654 1.00 90.88 178 TYR A CA 1
ATOM 1275 C C . TYR A 1 178 ? 12.963 17.586 -0.673 1.00 90.88 178 TYR A C 1
ATOM 1277 O O . TYR A 1 178 ? 11.739 17.583 -0.688 1.00 90.88 178 TYR A O 1
ATOM 1285 N N . ASP A 1 179 ? 13.657 18.722 -0.678 1.00 84.31 179 ASP A N 1
ATOM 1286 C CA . ASP A 1 179 ? 13.056 20.058 -0.644 1.00 84.31 179 ASP A CA 1
ATOM 1287 C C . ASP A 1 179 ? 12.515 20.458 -2.029 1.00 84.31 179 ASP A C 1
ATOM 1289 O O . ASP A 1 179 ? 13.263 20.920 -2.900 1.00 84.31 179 ASP A O 1
ATOM 1293 N N . ILE A 1 180 ? 11.203 20.299 -2.236 1.00 74.94 180 ILE A N 1
ATOM 1294 C CA . ILE A 1 180 ? 10.550 20.606 -3.523 1.00 74.94 180 ILE A CA 1
ATOM 1295 C C . ILE A 1 180 ? 10.656 22.107 -3.859 1.00 74.94 180 ILE A C 1
ATOM 1297 O O . ILE A 1 180 ? 10.763 22.458 -5.033 1.00 74.94 180 ILE A O 1
ATOM 1301 N N . ASN A 1 181 ? 10.747 23.014 -2.872 1.00 77.50 181 ASN A N 1
ATOM 1302 C CA . ASN A 1 181 ? 10.951 24.448 -3.144 1.00 77.50 181 ASN A CA 1
ATOM 1303 C C . ASN A 1 181 ? 12.332 24.733 -3.752 1.00 77.50 181 ASN A C 1
ATOM 1305 O O . ASN A 1 181 ? 12.538 25.777 -4.373 1.00 77.50 181 ASN A O 1
ATOM 1309 N N . LYS A 1 182 ? 13.286 23.813 -3.579 1.00 80.62 182 LYS A N 1
ATOM 1310 C CA . LYS A 1 182 ? 14.600 23.841 -4.229 1.00 80.62 182 LYS A CA 1
ATOM 1311 C C . LYS A 1 182 ? 14.643 23.017 -5.518 1.00 80.62 182 LYS A C 1
ATOM 1313 O O . LYS A 1 182 ? 15.738 22.754 -6.011 1.00 80.62 182 LYS A O 1
ATOM 1318 N N . TYR A 1 183 ? 13.485 22.635 -6.064 1.00 74.56 183 TYR A N 1
ATOM 1319 C CA . TYR A 1 183 ? 13.355 21.787 -7.253 1.00 74.56 183 TYR A CA 1
ATOM 1320 C C . TYR A 1 183 ? 14.064 20.432 -7.104 1.00 74.56 183 TYR A C 1
ATOM 1322 O O . TYR A 1 183 ? 14.593 19.890 -8.071 1.00 74.56 183 TYR A O 1
ATOM 1330 N N . GLN A 1 184 ? 14.116 19.902 -5.880 1.00 84.75 184 GLN A N 1
ATOM 1331 C CA . GLN A 1 184 ? 14.708 18.595 -5.619 1.00 84.75 184 GLN A CA 1
ATOM 1332 C C . GLN A 1 184 ? 13.714 17.479 -5.963 1.00 84.75 184 GLN A C 1
ATOM 1334 O O . GLN A 1 184 ? 12.548 17.539 -5.578 1.00 84.75 184 GLN A O 1
ATOM 1339 N N . THR A 1 185 ? 14.184 16.455 -6.678 1.00 85.50 185 THR A N 1
ATOM 1340 C CA . THR A 1 185 ? 13.365 15.354 -7.224 1.00 85.50 185 THR A CA 1
ATOM 1341 C C . THR A 1 185 ? 13.377 14.092 -6.359 1.00 85.50 185 THR A C 1
ATOM 1343 O O . THR A 1 185 ? 12.796 13.075 -6.735 1.00 85.50 185 THR A O 1
ATOM 1346 N N . GLY A 1 186 ? 14.007 14.129 -5.181 1.00 90.69 186 GLY A N 1
ATOM 1347 C CA . GLY A 1 186 ? 14.102 12.968 -4.298 1.00 90.69 186 GLY A CA 1
ATOM 1348 C C . GLY A 1 186 ? 12.761 12.343 -3.896 1.00 90.69 186 GLY A C 1
ATOM 1349 O O . GLY A 1 186 ? 12.728 11.119 -3.807 1.00 90.69 186 GLY A O 1
ATOM 1350 N N . PRO A 1 187 ? 11.643 13.080 -3.700 1.00 90.06 187 PRO A N 1
ATOM 1351 C CA . PRO A 1 187 ? 10.350 12.450 -3.415 1.00 90.06 187 PRO A CA 1
ATOM 1352 C C . PRO A 1 187 ? 9.858 11.547 -4.560 1.00 90.06 187 PRO A C 1
ATOM 1354 O O . PRO A 1 187 ? 9.353 10.449 -4.319 1.00 90.06 187 PRO A O 1
ATOM 1357 N N . GLU A 1 188 ? 10.064 11.960 -5.809 1.00 87.12 188 GLU A N 1
ATOM 1358 C CA . GLU A 1 188 ? 9.685 11.182 -6.990 1.00 87.12 188 GLU A CA 1
ATOM 1359 C C . GLU A 1 188 ? 10.570 9.932 -7.136 1.00 87.12 188 GLU A C 1
ATOM 1361 O O . GLU A 1 188 ? 10.067 8.814 -7.282 1.00 87.12 188 GLU A O 1
ATOM 1366 N N . THR A 1 189 ? 11.887 10.086 -6.974 1.00 91.50 189 THR A N 1
ATOM 1367 C CA . THR A 1 189 ? 12.849 8.968 -7.007 1.00 91.50 189 THR A CA 1
ATOM 1368 C C . THR A 1 189 ? 12.631 7.982 -5.856 1.00 91.50 189 THR A C 1
ATOM 1370 O O . THR A 1 189 ? 12.687 6.767 -6.048 1.00 91.50 189 THR A O 1
ATOM 1373 N N . LEU A 1 190 ? 12.299 8.465 -4.655 1.00 94.12 190 LEU A N 1
ATOM 1374 C CA . LEU A 1 190 ? 11.976 7.603 -3.516 1.00 94.12 190 LEU A CA 1
ATOM 1375 C C . LEU A 1 190 ? 10.654 6.852 -3.732 1.00 94.12 190 LEU A C 1
ATOM 1377 O O . LEU A 1 190 ? 10.494 5.729 -3.254 1.00 94.12 190 LEU A O 1
ATOM 1381 N N . THR A 1 191 ? 9.722 7.430 -4.492 1.00 91.12 191 THR A N 1
ATOM 1382 C CA . THR A 1 191 ? 8.487 6.745 -4.895 1.00 91.12 191 THR A CA 1
ATOM 1383 C C . THR A 1 191 ? 8.780 5.607 -5.869 1.00 91.12 191 THR A C 1
ATOM 1385 O O . THR A 1 191 ? 8.255 4.502 -5.708 1.00 91.12 191 THR A O 1
ATOM 1388 N N . ALA A 1 192 ? 9.672 5.832 -6.838 1.00 91.06 192 ALA A N 1
ATOM 1389 C CA . ALA A 1 192 ? 10.185 4.772 -7.702 1.00 91.06 192 ALA A CA 1
ATOM 1390 C C . ALA A 1 192 ? 10.872 3.660 -6.889 1.00 91.06 192 ALA A C 1
ATOM 1392 O O . ALA A 1 192 ? 10.604 2.477 -7.113 1.00 91.06 192 ALA A O 1
ATOM 1393 N N . ALA A 1 193 ? 11.680 4.030 -5.889 1.00 95.44 193 ALA A N 1
ATOM 1394 C CA . ALA A 1 193 ? 12.311 3.077 -4.979 1.00 95.44 193 ALA A CA 1
ATOM 1395 C C . ALA A 1 193 ? 11.281 2.236 -4.207 1.00 95.44 193 ALA A C 1
ATOM 1397 O O . ALA A 1 193 ? 11.441 1.020 -4.103 1.00 95.44 193 ALA A O 1
ATOM 1398 N N . ALA A 1 194 ? 10.211 2.857 -3.697 1.00 94.88 194 ALA A N 1
ATOM 1399 C CA . ALA A 1 194 ? 9.130 2.177 -2.983 1.00 94.88 194 ALA A CA 1
ATOM 1400 C C . ALA A 1 194 ? 8.403 1.146 -3.863 1.00 94.88 194 ALA A C 1
ATOM 1402 O O . ALA A 1 194 ? 8.199 0.006 -3.445 1.00 94.88 194 ALA A O 1
ATOM 1403 N N . ASP A 1 195 ? 8.065 1.519 -5.096 1.00 91.81 195 ASP A N 1
ATOM 1404 C CA . ASP A 1 195 ? 7.401 0.638 -6.061 1.00 91.81 195 ASP A CA 1
ATOM 1405 C C . ASP A 1 195 ? 8.271 -0.584 -6.412 1.00 91.81 195 ASP A C 1
ATOM 1407 O O . ASP A 1 195 ? 7.832 -1.732 -6.307 1.00 91.81 195 ASP A O 1
ATOM 1411 N N . ILE A 1 196 ? 9.554 -0.369 -6.719 1.00 95.00 196 ILE A N 1
ATOM 1412 C CA . ILE A 1 196 ? 10.490 -1.467 -7.008 1.00 95.00 196 ILE A CA 1
ATOM 1413 C C . ILE A 1 196 ? 10.748 -2.324 -5.765 1.00 95.00 196 ILE A C 1
ATOM 1415 O O . ILE A 1 196 ? 10.838 -3.547 -5.869 1.00 95.00 196 ILE A O 1
ATOM 1419 N N . ALA A 1 197 ? 10.794 -1.727 -4.574 1.00 97.19 197 ALA A N 1
ATOM 1420 C CA . ALA A 1 197 ? 10.905 -2.469 -3.324 1.00 97.19 197 ALA A CA 1
ATOM 1421 C C . ALA A 1 197 ? 9.691 -3.381 -3.067 1.00 97.19 197 ALA A C 1
ATOM 1423 O O . ALA A 1 197 ? 9.861 -4.485 -2.542 1.00 97.19 197 ALA A O 1
ATOM 1424 N N . ASN A 1 198 ? 8.483 -2.970 -3.467 1.00 95.12 198 ASN A N 1
ATOM 1425 C CA . ASN A 1 198 ? 7.298 -3.830 -3.421 1.00 95.12 198 ASN A CA 1
ATOM 1426 C C . ASN A 1 198 ? 7.422 -5.013 -4.393 1.00 95.12 198 ASN A C 1
ATOM 1428 O O . ASN A 1 198 ? 7.125 -6.150 -4.018 1.00 95.12 198 ASN A O 1
ATOM 1432 N N . MET A 1 199 ? 7.929 -4.780 -5.609 1.00 94.31 199 MET A N 1
ATOM 1433 C CA . MET A 1 199 ? 8.208 -5.860 -6.566 1.00 94.31 199 MET A CA 1
ATOM 1434 C C . MET A 1 199 ? 9.283 -6.823 -6.038 1.00 94.31 199 MET A C 1
ATOM 1436 O O . MET A 1 199 ? 9.109 -8.041 -6.099 1.00 94.31 199 MET A O 1
ATOM 1440 N N . ALA A 1 200 ? 10.348 -6.296 -5.429 1.00 96.94 200 ALA A N 1
ATOM 1441 C CA . ALA A 1 200 ? 11.389 -7.093 -4.785 1.00 96.94 200 ALA A CA 1
ATOM 1442 C C . ALA A 1 200 ? 10.824 -7.972 -3.658 1.00 96.94 200 ALA A C 1
ATOM 1444 O O . ALA A 1 200 ? 11.143 -9.162 -3.569 1.00 96.94 200 ALA A O 1
ATOM 1445 N N . ALA A 1 201 ? 9.928 -7.416 -2.834 1.00 96.50 201 ALA A N 1
ATOM 1446 C CA . ALA A 1 201 ? 9.259 -8.144 -1.761 1.00 96.50 201 ALA A CA 1
ATOM 1447 C C . ALA A 1 201 ? 8.344 -9.255 -2.294 1.00 96.50 201 ALA A C 1
ATOM 1449 O O . ALA A 1 201 ? 8.324 -10.347 -1.720 1.00 96.50 201 ALA A O 1
ATOM 1450 N N . ALA A 1 202 ? 7.644 -9.021 -3.410 1.00 93.88 202 ALA A N 1
ATOM 1451 C CA . ALA A 1 202 ? 6.877 -10.050 -4.114 1.00 93.88 202 ALA A CA 1
ATOM 1452 C C . ALA A 1 202 ? 7.777 -11.162 -4.693 1.00 93.88 202 ALA A C 1
ATOM 1454 O O . ALA A 1 202 ? 7.369 -12.322 -4.731 1.00 93.88 202 ALA A O 1
ATOM 1455 N N . GLY A 1 203 ? 9.016 -10.828 -5.073 1.00 92.56 203 GLY A N 1
ATOM 1456 C CA . GLY A 1 203 ? 10.089 -11.769 -5.423 1.00 92.56 203 GLY A CA 1
ATOM 1457 C C . GLY A 1 203 ? 10.782 -12.433 -4.222 1.00 92.56 203 GLY A C 1
ATOM 1458 O O . GLY A 1 203 ? 11.750 -13.167 -4.399 1.00 92.56 203 GLY A O 1
ATOM 1459 N N . GLY A 1 204 ? 10.312 -12.189 -2.993 1.00 95.38 204 GLY A N 1
ATOM 1460 C CA . GLY A 1 204 ? 10.820 -12.816 -1.770 1.00 95.38 204 GLY A CA 1
ATOM 1461 C C . GLY A 1 204 ? 11.898 -12.029 -1.019 1.00 95.38 204 GLY A C 1
ATOM 1462 O O . GLY A 1 204 ? 12.341 -12.491 0.034 1.00 95.38 204 GLY A O 1
ATOM 1463 N N . ASN A 1 205 ? 12.296 -10.838 -1.483 1.00 96.81 205 ASN A N 1
ATOM 1464 C CA . ASN A 1 205 ? 13.292 -10.004 -0.809 1.00 96.81 205 ASN A CA 1
ATOM 1465 C C . ASN A 1 205 ? 12.689 -8.708 -0.243 1.00 96.81 205 ASN A C 1
ATOM 1467 O O . ASN A 1 205 ? 12.429 -7.742 -0.953 1.00 96.81 205 ASN A O 1
ATOM 1471 N N . ARG A 1 206 ? 12.515 -8.667 1.081 1.00 96.75 206 ARG A N 1
ATOM 1472 C CA . ARG A 1 206 ? 11.925 -7.522 1.796 1.00 96.75 206 ARG A CA 1
ATOM 1473 C C . ARG A 1 206 ? 12.940 -6.471 2.252 1.00 96.75 206 ARG A C 1
ATOM 1475 O O . ARG A 1 206 ? 12.538 -5.483 2.865 1.00 96.75 206 ARG A O 1
ATOM 1482 N N . SER A 1 207 ? 14.244 -6.668 2.024 1.00 96.31 207 SER A N 1
ATOM 1483 C CA . SER A 1 207 ? 15.272 -5.781 2.588 1.00 96.31 207 SER A CA 1
ATOM 1484 C C . SER A 1 207 ? 15.149 -4.351 2.066 1.00 96.31 207 SER A C 1
ATOM 1486 O O . SER A 1 207 ? 15.259 -3.413 2.851 1.00 96.31 207 SER A O 1
ATOM 1488 N N . ALA A 1 208 ? 14.853 -4.187 0.775 1.00 96.75 208 ALA A N 1
ATOM 1489 C CA . ALA A 1 208 ? 14.650 -2.877 0.168 1.00 96.75 208 ALA A CA 1
ATOM 1490 C C . ALA A 1 208 ? 13.394 -2.174 0.706 1.00 96.75 208 ALA A C 1
ATOM 1492 O O . ALA A 1 208 ? 13.453 -0.992 1.020 1.00 96.75 208 ALA A O 1
ATOM 1493 N N . ALA A 1 209 ? 12.285 -2.894 0.915 1.00 97.50 209 ALA A N 1
ATOM 1494 C CA . ALA A 1 209 ? 11.072 -2.303 1.494 1.00 97.50 209 ALA A CA 1
ATOM 1495 C C . ALA A 1 209 ? 11.326 -1.772 2.915 1.00 97.50 209 ALA A C 1
ATOM 1497 O O . ALA A 1 209 ? 10.856 -0.693 3.273 1.00 97.50 209 ALA A O 1
ATOM 1498 N N . ASN A 1 210 ? 12.132 -2.490 3.706 1.00 97.44 210 ASN A N 1
ATOM 1499 C CA . ASN A 1 210 ? 12.580 -2.008 5.013 1.00 97.44 210 ASN A CA 1
ATOM 1500 C C . ASN A 1 210 ? 13.466 -0.752 4.892 1.00 97.44 210 ASN A C 1
ATOM 1502 O O . ASN A 1 210 ? 13.328 0.163 5.698 1.00 97.44 210 ASN A O 1
ATOM 1506 N N . ALA A 1 211 ? 14.368 -0.701 3.905 1.00 96.94 211 ALA A N 1
ATOM 1507 C CA . ALA A 1 211 ? 15.263 0.436 3.686 1.00 96.94 211 ALA A CA 1
ATOM 1508 C C . ALA A 1 211 ? 14.504 1.700 3.251 1.00 96.94 211 ALA A C 1
ATOM 1510 O O . ALA A 1 211 ? 14.735 2.771 3.810 1.00 96.94 211 ALA A O 1
ATOM 1511 N N . VAL A 1 212 ? 13.549 1.565 2.326 1.00 97.69 212 VAL A N 1
ATOM 1512 C CA . VAL A 1 212 ? 12.674 2.665 1.899 1.00 97.69 212 VAL A CA 1
ATOM 1513 C C . VAL A 1 212 ? 11.852 3.181 3.080 1.00 97.69 212 VAL A C 1
ATOM 1515 O O . VAL A 1 212 ? 11.853 4.380 3.344 1.00 97.69 212 VAL A O 1
ATOM 1518 N N . LEU A 1 213 ? 11.213 2.291 3.851 1.00 96.88 213 LEU A N 1
ATOM 1519 C CA . LEU A 1 213 ? 10.452 2.684 5.042 1.00 96.88 213 LEU A CA 1
ATOM 1520 C C . LEU A 1 213 ? 11.323 3.428 6.069 1.00 96.88 213 LEU A C 1
ATOM 1522 O O . LEU A 1 213 ? 10.879 4.407 6.676 1.00 96.88 213 LEU A O 1
ATOM 1526 N N . ALA A 1 214 ? 12.561 2.970 6.270 1.00 95.31 214 ALA A N 1
ATOM 1527 C CA . ALA A 1 214 ? 13.508 3.616 7.168 1.00 95.31 214 ALA A CA 1
ATOM 1528 C C . ALA A 1 214 ? 13.900 5.019 6.676 1.00 95.31 214 ALA A C 1
ATOM 1530 O O . ALA A 1 214 ? 13.955 5.942 7.487 1.00 95.31 214 ALA A O 1
ATOM 1531 N N . GLU A 1 215 ? 14.124 5.202 5.372 1.00 96.56 215 GLU A N 1
ATOM 1532 C CA . GLU A 1 215 ? 14.422 6.516 4.792 1.00 96.56 215 GLU A CA 1
ATOM 1533 C C . GLU A 1 215 ? 13.225 7.468 4.905 1.00 96.56 215 GLU A C 1
ATOM 1535 O O . GLU A 1 215 ? 13.407 8.594 5.370 1.00 96.56 215 GLU A O 1
ATOM 1540 N N . VAL A 1 216 ? 12.007 7.005 4.589 1.00 94.38 216 VAL A N 1
ATOM 1541 C CA . VAL A 1 216 ? 10.774 7.788 4.788 1.00 94.38 216 VAL A CA 1
ATOM 1542 C C . VAL A 1 216 ? 10.683 8.246 6.243 1.00 94.38 216 VAL A C 1
ATOM 1544 O O . VAL A 1 216 ? 10.606 9.439 6.519 1.00 94.38 216 VAL A O 1
ATOM 1547 N N . THR A 1 217 ? 10.815 7.318 7.194 1.00 90.25 217 THR A N 1
ATOM 1548 C CA . THR A 1 217 ? 10.751 7.626 8.633 1.00 90.25 217 THR A CA 1
ATOM 1549 C C . THR A 1 217 ? 11.829 8.630 9.064 1.00 90.25 217 THR A C 1
ATOM 1551 O O . THR A 1 217 ? 11.571 9.526 9.874 1.00 90.25 217 THR A O 1
ATOM 1554 N N . ARG A 1 218 ? 13.050 8.498 8.531 1.00 93.19 218 ARG A N 1
ATOM 1555 C CA . ARG A 1 218 ? 14.180 9.386 8.834 1.00 93.19 218 ARG A CA 1
ATOM 1556 C C . ARG A 1 218 ? 13.909 10.821 8.380 1.00 93.19 218 ARG A C 1
ATOM 1558 O O . ARG A 1 218 ? 14.201 11.758 9.127 1.00 93.19 218 ARG A O 1
ATOM 1565 N N . VAL A 1 219 ? 13.388 10.998 7.168 1.00 90.88 219 VAL A N 1
ATOM 1566 C CA . VAL A 1 219 ? 13.095 12.327 6.614 1.00 90.88 219 VAL A CA 1
ATOM 1567 C C . VAL A 1 219 ? 11.882 12.942 7.302 1.00 90.88 219 VAL A C 1
ATOM 1569 O O . VAL A 1 219 ? 11.977 14.087 7.724 1.00 90.88 219 VAL A O 1
ATOM 1572 N N . GLU A 1 220 ? 10.816 12.174 7.533 1.00 86.62 220 GLU A N 1
ATOM 1573 C CA . GLU A 1 220 ? 9.627 12.629 8.276 1.00 86.62 220 GLU A CA 1
ATOM 1574 C C . GLU A 1 220 ? 9.989 13.161 9.672 1.00 86.62 220 GLU A C 1
ATOM 1576 O O . GLU A 1 220 ? 9.513 14.205 10.110 1.00 86.62 220 GLU A O 1
ATOM 1581 N N . THR A 1 221 ? 10.933 12.505 10.355 1.00 84.94 221 THR A N 1
ATOM 1582 C CA . THR A 1 221 ? 11.442 12.964 11.662 1.00 84.94 221 THR A CA 1
ATOM 1583 C C . THR A 1 221 ? 12.211 14.292 11.572 1.00 84.94 221 THR A C 1
ATOM 1585 O O . THR A 1 221 ? 12.345 15.001 12.567 1.00 84.94 221 THR A O 1
ATOM 1588 N N . SER A 1 222 ? 12.735 14.639 10.394 1.00 84.75 222 SER A N 1
ATOM 1589 C CA . SER A 1 222 ? 13.473 15.888 10.160 1.00 84.75 222 SER A CA 1
ATOM 1590 C C . SER A 1 222 ? 12.550 17.089 9.909 1.00 84.75 222 SER A C 1
ATOM 1592 O O . SER A 1 222 ? 13.028 18.224 9.925 1.00 84.75 222 SER A O 1
ATOM 1594 N N . GLY A 1 223 ? 11.248 16.850 9.730 1.00 81.88 223 GLY A N 1
ATOM 1595 C CA . GLY A 1 223 ? 10.224 17.866 9.514 1.00 81.88 223 GLY A CA 1
ATOM 1596 C C . GLY A 1 223 ? 9.700 17.919 8.073 1.00 81.88 223 GLY A C 1
ATOM 1597 O O . GLY A 1 223 ? 10.105 17.113 7.232 1.00 81.88 223 GLY A O 1
ATOM 1598 N N . PRO A 1 224 ? 8.788 18.866 7.791 1.00 83.12 224 PRO A N 1
ATOM 1599 C CA . PRO A 1 224 ? 8.197 19.047 6.470 1.00 83.12 224 PRO A CA 1
ATOM 1600 C C . PRO A 1 224 ? 9.241 19.281 5.378 1.00 83.12 224 PRO A C 1
ATOM 1602 O O . PRO A 1 224 ? 10.271 19.923 5.602 1.00 83.12 224 PRO A O 1
ATOM 1605 N N . VAL A 1 225 ? 8.942 18.801 4.174 1.00 84.00 225 VAL A N 1
ATOM 1606 C CA . VAL A 1 225 ? 9.818 18.946 3.009 1.00 84.00 225 VAL A CA 1
ATOM 1607 C C . VAL A 1 225 ? 9.478 20.174 2.164 1.00 84.00 225 VAL A C 1
ATOM 1609 O O . VAL A 1 225 ? 10.360 20.678 1.476 1.00 84.00 225 VAL A O 1
ATOM 1612 N N . VAL A 1 226 ? 8.247 20.699 2.257 1.00 80.69 226 VAL A N 1
ATOM 1613 C CA . VAL A 1 226 ? 7.825 21.987 1.672 1.00 80.69 226 VAL A CA 1
ATOM 1614 C C . VAL A 1 226 ? 6.695 22.615 2.473 1.00 80.69 226 VAL A C 1
ATOM 1616 O O . VAL A 1 226 ? 5.597 22.079 2.512 1.00 80.69 226 VAL A O 1
ATOM 1619 N N . GLY A 1 227 ? 6.918 23.796 3.057 1.00 80.50 227 GLY A N 1
ATOM 1620 C CA . GLY A 1 227 ? 5.893 24.438 3.889 1.00 80.50 227 GLY A CA 1
ATOM 1621 C C . GLY A 1 227 ? 5.470 23.502 5.024 1.00 80.50 227 GLY A C 1
ATOM 1622 O O . GLY A 1 227 ? 6.326 23.089 5.799 1.00 80.50 227 GLY A O 1
ATOM 1623 N N . ASP A 1 228 ? 4.189 23.131 5.061 1.00 79.12 228 ASP A N 1
ATOM 1624 C CA . ASP A 1 228 ? 3.633 22.142 5.999 1.00 79.12 228 ASP A CA 1
ATOM 1625 C C . ASP A 1 228 ? 3.508 20.725 5.391 1.00 79.12 228 ASP A C 1
ATOM 1627 O O . ASP A 1 228 ? 3.016 19.806 6.042 1.00 79.12 228 ASP A O 1
ATOM 1631 N N . MET A 1 229 ? 3.954 20.531 4.144 1.00 79.12 229 MET A N 1
ATOM 1632 C CA . MET A 1 229 ? 3.884 19.262 3.419 1.00 79.12 229 MET A CA 1
ATOM 1633 C C . MET A 1 229 ? 4.929 18.267 3.929 1.00 79.12 229 MET A C 1
ATOM 1635 O O . MET A 1 229 ? 6.133 18.548 3.920 1.00 79.12 229 MET A O 1
ATOM 1639 N N . THR A 1 230 ? 4.478 17.080 4.325 1.00 85.94 230 THR A N 1
ATOM 1640 C CA . THR A 1 230 ? 5.345 15.971 4.741 1.00 85.94 230 THR A CA 1
ATOM 1641 C C . THR A 1 230 ? 6.020 15.280 3.551 1.00 85.94 230 THR A C 1
ATOM 1643 O O . THR A 1 230 ? 5.676 15.524 2.393 1.00 85.94 230 THR A O 1
ATOM 1646 N N . LEU A 1 231 ? 6.995 14.398 3.798 1.00 88.69 231 LEU A N 1
ATOM 1647 C CA . LEU A 1 231 ? 7.626 13.645 2.707 1.00 88.69 231 LEU A CA 1
ATOM 1648 C C . LEU A 1 231 ? 6.626 12.690 2.040 1.00 88.69 231 LEU A C 1
ATOM 1650 O O . LEU A 1 231 ? 6.564 12.627 0.818 1.00 88.69 231 LEU A O 1
ATOM 1654 N N . THR A 1 232 ? 5.835 11.969 2.832 1.00 87.44 232 THR A N 1
ATOM 1655 C CA . THR A 1 232 ? 4.790 11.043 2.360 1.00 87.44 232 THR A CA 1
ATOM 1656 C C . THR A 1 232 ? 3.844 11.761 1.399 1.00 87.44 232 THR A C 1
ATOM 1658 O O . THR A 1 232 ? 3.544 11.284 0.308 1.00 87.44 232 THR A O 1
ATOM 1661 N N . GLN A 1 233 ? 3.443 12.964 1.789 1.00 82.56 233 GLN A N 1
ATOM 1662 C CA . GLN A 1 233 ? 2.623 13.876 1.011 1.00 82.56 233 GLN A CA 1
ATOM 1663 C C . GLN A 1 233 ? 3.294 14.337 -0.290 1.00 82.56 233 GLN A C 1
ATOM 1665 O O . GLN A 1 233 ? 2.689 14.269 -1.357 1.00 82.56 233 GLN A O 1
ATOM 1670 N N . ALA A 1 234 ? 4.566 14.727 -0.228 1.00 84.25 234 ALA A N 1
ATOM 1671 C CA . ALA A 1 234 ? 5.350 15.089 -1.404 1.00 84.25 234 ALA A CA 1
ATOM 1672 C C . ALA A 1 234 ? 5.506 13.928 -2.398 1.00 84.25 234 ALA A C 1
ATOM 1674 O O . ALA A 1 234 ? 5.384 14.127 -3.604 1.00 84.25 234 ALA A O 1
ATOM 1675 N N . MET A 1 235 ? 5.751 12.710 -1.911 1.00 87.44 235 MET A N 1
ATOM 1676 C CA . MET A 1 235 ? 5.853 11.499 -2.734 1.00 87.44 235 MET A CA 1
ATOM 1677 C C . MET A 1 235 ? 4.554 11.228 -3.508 1.00 87.44 235 MET A C 1
ATOM 1679 O O . MET A 1 235 ? 4.589 10.890 -4.690 1.00 87.44 235 MET A O 1
ATOM 1683 N N . MET A 1 236 ? 3.403 11.441 -2.868 1.00 81.75 236 MET A N 1
ATOM 1684 C CA . MET A 1 236 ? 2.091 11.353 -3.512 1.00 81.75 236 MET A CA 1
ATOM 1685 C C . MET A 1 236 ? 1.875 12.471 -4.542 1.00 81.75 236 MET A C 1
ATOM 1687 O O . MET A 1 236 ? 1.590 12.193 -5.703 1.00 81.75 236 MET A O 1
ATOM 1691 N N . ALA A 1 237 ? 2.086 13.732 -4.157 1.00 76.62 237 ALA A N 1
ATOM 1692 C CA . ALA A 1 237 ? 1.818 14.884 -5.019 1.00 76.62 237 ALA A CA 1
ATOM 1693 C C . ALA A 1 237 ? 2.724 14.947 -6.263 1.00 76.62 237 ALA A C 1
ATOM 1695 O O . ALA A 1 237 ? 2.277 15.331 -7.339 1.00 76.62 237 ALA A O 1
ATOM 1696 N N . THR A 1 238 ? 3.996 14.559 -6.138 1.00 73.25 238 THR A N 1
ATOM 1697 C CA . THR A 1 238 ? 4.977 14.619 -7.244 1.00 73.25 238 THR A CA 1
ATOM 1698 C C . THR A 1 238 ? 4.786 13.534 -8.297 1.00 73.25 238 THR A C 1
ATOM 1700 O O . THR A 1 238 ? 5.415 13.590 -9.348 1.00 73.25 238 THR A O 1
ATOM 1703 N N . THR A 1 239 ? 3.915 12.557 -8.041 1.00 71.00 239 THR A N 1
ATOM 1704 C CA . THR A 1 239 ? 3.688 11.417 -8.937 1.00 71.00 239 THR A CA 1
ATOM 1705 C C . THR A 1 239 ? 2.265 11.338 -9.477 1.00 71.00 239 THR A C 1
ATOM 1707 O O . THR A 1 239 ? 1.979 10.473 -10.310 1.00 71.00 239 THR A O 1
ATOM 1710 N N . VAL A 1 240 ? 1.391 12.267 -9.077 1.00 59.66 240 VAL A N 1
ATOM 1711 C CA . VAL A 1 240 ? 0.109 12.486 -9.746 1.00 59.66 240 VAL A CA 1
ATOM 1712 C C . VAL A 1 240 ? 0.358 13.235 -11.045 1.00 59.66 240 VAL A C 1
ATOM 1714 O O . VAL A 1 240 ? 0.890 14.343 -11.088 1.00 59.66 240 VAL A O 1
ATOM 1717 N N . GLY A 1 241 ? 0.022 12.568 -12.144 1.00 50.88 241 GLY A N 1
ATOM 1718 C CA . GLY A 1 241 ? 0.271 13.061 -13.486 1.00 50.88 241 GLY A CA 1
ATOM 1719 C C . GLY A 1 241 ? -0.416 14.393 -13.755 1.00 50.88 241 GLY A C 1
ATOM 1720 O O . GLY A 1 241 ? -1.640 14.466 -13.800 1.00 50.88 241 GLY A O 1
ATOM 1721 N N . GLY A 1 242 ? 0.381 15.416 -14.067 1.00 37.97 242 GLY A N 1
ATOM 1722 C CA . GLY A 1 242 ? -0.047 16.662 -14.707 1.00 37.97 242 GLY A CA 1
ATOM 1723 C C . GLY A 1 242 ? -0.518 16.463 -16.153 1.00 37.97 242 GLY A C 1
ATOM 1724 O O . GLY A 1 242 ? -0.006 17.095 -17.076 1.00 37.97 242 GLY A O 1
ATOM 1725 N N . GLY A 1 243 ? -1.492 15.582 -16.369 1.00 37.34 243 GLY A N 1
ATOM 1726 C CA . GLY A 1 243 ? -2.094 15.329 -17.668 1.00 37.34 243 GLY A CA 1
ATOM 1727 C C . GLY A 1 243 ? -3.326 14.445 -17.544 1.00 37.34 243 GLY A C 1
ATOM 1728 O O . GLY A 1 243 ? -3.302 13.420 -16.872 1.00 37.34 243 GLY A O 1
ATOM 1729 N N . GLN A 1 244 ? -4.386 14.821 -18.257 1.00 33.72 244 GLN A N 1
ATOM 1730 C CA . GLN A 1 244 ? -5.714 14.189 -18.295 1.00 33.72 244 GLN A CA 1
ATOM 1731 C C . GLN A 1 244 ? -5.722 12.717 -18.797 1.00 33.72 244 GLN A C 1
ATOM 1733 O O . GLN A 1 244 ? -6.785 12.184 -19.101 1.00 33.72 244 GLN A O 1
ATOM 1738 N N . TRP A 1 245 ? -4.549 12.078 -18.928 1.00 37.91 245 TRP A N 1
ATOM 1739 C CA . TRP A 1 245 ? -4.315 10.829 -19.664 1.00 37.91 245 TRP A CA 1
ATOM 1740 C C . TRP A 1 245 ? -3.265 9.885 -19.024 1.00 37.91 245 TRP A C 1
ATOM 1742 O O . TRP A 1 245 ? -2.838 8.932 -19.674 1.00 37.91 245 TRP A O 1
ATOM 1752 N N . ASN A 1 246 ? -2.830 10.111 -17.773 1.00 42.22 246 ASN A N 1
ATOM 1753 C CA . ASN A 1 246 ? -1.899 9.209 -17.071 1.00 42.22 246 ASN A CA 1
ATOM 1754 C C . ASN A 1 246 ? -2.639 8.012 -16.441 1.00 42.22 246 ASN A C 1
ATOM 1756 O O . ASN A 1 246 ? -3.024 8.039 -15.278 1.00 42.22 246 ASN A O 1
ATOM 1760 N N . ASN A 1 247 ? -2.799 6.933 -17.213 1.00 40.31 247 ASN A N 1
ATOM 1761 C CA . ASN A 1 247 ? -3.519 5.719 -16.800 1.00 40.31 247 ASN A CA 1
ATOM 1762 C C . ASN A 1 247 ? -2.619 4.611 -16.212 1.00 40.31 247 ASN A C 1
ATOM 1764 O O . ASN A 1 247 ? -3.025 3.449 -16.148 1.00 40.31 247 ASN A O 1
ATOM 1768 N N . LEU A 1 248 ? -1.398 4.927 -15.756 1.00 52.03 248 LEU A N 1
ATOM 1769 C CA . LEU A 1 248 ? -0.597 4.003 -14.932 1.00 52.03 248 LEU A CA 1
ATOM 1770 C C . LEU A 1 248 ? -1.092 4.044 -13.483 1.00 52.03 248 LEU A C 1
ATOM 1772 O O . LEU A 1 248 ? -0.372 4.393 -12.552 1.00 52.03 248 LEU A O 1
ATOM 1776 N N . TYR A 1 249 ? -2.361 3.682 -13.334 1.00 51.50 249 TYR A N 1
ATOM 1777 C CA . TYR A 1 249 ? -3.198 3.900 -12.164 1.00 51.50 249 TYR A CA 1
ATOM 1778 C C . TYR A 1 249 ? -2.733 3.210 -10.876 1.00 51.50 249 TYR A C 1
ATOM 1780 O O . TYR A 1 249 ? -3.316 3.479 -9.843 1.00 51.50 249 TYR A O 1
ATOM 1788 N N . ALA A 1 250 ? -1.702 2.359 -10.925 1.00 54.91 250 ALA A N 1
ATOM 1789 C CA . ALA A 1 250 ? -1.236 1.552 -9.796 1.00 54.91 250 ALA A CA 1
ATOM 1790 C C . ALA A 1 250 ? 0.230 1.815 -9.381 1.00 54.91 250 ALA A C 1
ATOM 1792 O O . ALA A 1 250 ? 0.848 0.965 -8.738 1.00 54.91 250 ALA A O 1
ATOM 1793 N N . ARG A 1 251 ? 0.834 2.937 -9.807 1.00 66.75 251 ARG A N 1
ATOM 1794 C CA . ARG A 1 251 ? 2.274 3.238 -9.589 1.00 66.75 251 ARG A CA 1
ATOM 1795 C C . ARG A 1 251 ? 2.581 4.647 -9.093 1.00 66.75 251 ARG A C 1
ATOM 1797 O O . ARG A 1 251 ? 3.752 5.056 -9.084 1.00 66.75 251 ARG A O 1
ATOM 1804 N N . ASP A 1 252 ? 1.544 5.390 -8.738 1.00 76.75 252 ASP A N 1
ATOM 1805 C CA . ASP A 1 252 ? 1.687 6.664 -8.043 1.00 76.75 252 ASP A CA 1
ATOM 1806 C C . ASP A 1 252 ? 2.227 6.454 -6.616 1.00 76.75 252 ASP A C 1
ATOM 1808 O O . ASP A 1 252 ? 2.425 5.327 -6.139 1.00 76.75 252 ASP A O 1
ATOM 1812 N N . GLY A 1 253 ? 2.502 7.562 -5.933 1.00 81.94 253 GLY A N 1
ATOM 1813 C CA . GLY A 1 253 ? 3.003 7.566 -4.568 1.00 81.94 253 GLY A CA 1
ATOM 1814 C C . GLY A 1 253 ? 2.076 6.841 -3.608 1.00 81.94 253 GLY A C 1
ATOM 1815 O O . GLY A 1 253 ? 2.567 6.118 -2.746 1.00 81.94 253 GLY A O 1
ATOM 1816 N N . PHE A 1 254 ? 0.759 6.942 -3.785 1.00 84.69 254 PHE A N 1
ATOM 1817 C CA . PHE A 1 254 ? -0.194 6.284 -2.900 1.00 84.69 254 PHE A CA 1
ATOM 1818 C C . PHE A 1 254 ? -0.113 4.753 -3.014 1.00 84.69 254 PHE A C 1
ATOM 1820 O O . PHE A 1 254 ? -0.026 4.049 -2.003 1.00 84.69 254 PHE A O 1
ATOM 1827 N N . HIS A 1 255 ? -0.044 4.218 -4.232 1.00 84.06 255 HIS A N 1
ATOM 1828 C CA . HIS A 1 255 ? 0.130 2.786 -4.480 1.00 84.06 255 HIS A CA 1
ATOM 1829 C C . HIS A 1 255 ? 1.480 2.271 -3.981 1.00 84.06 255 HIS A C 1
ATOM 1831 O O . HIS A 1 255 ? 1.554 1.252 -3.288 1.00 84.06 255 HIS A O 1
ATOM 1837 N N . ALA A 1 256 ? 2.558 2.993 -4.288 1.00 88.69 256 ALA A N 1
ATOM 1838 C CA . ALA A 1 256 ? 3.896 2.600 -3.876 1.00 88.69 256 ALA A CA 1
ATOM 1839 C C . ALA A 1 256 ? 4.026 2.572 -2.341 1.00 88.69 256 ALA A C 1
ATOM 1841 O O . ALA A 1 256 ? 4.541 1.606 -1.773 1.00 88.69 256 ALA A O 1
ATOM 1842 N N . LEU A 1 257 ? 3.507 3.596 -1.661 1.00 91.88 257 LEU A N 1
ATOM 1843 C CA . LEU A 1 257 ? 3.554 3.722 -0.207 1.00 91.88 257 LEU A CA 1
ATOM 1844 C C . LEU A 1 257 ? 2.609 2.746 0.506 1.00 91.88 257 LEU A C 1
ATOM 1846 O O . LEU A 1 257 ? 3.011 2.126 1.491 1.00 91.88 257 LEU A O 1
ATOM 1850 N N . SER A 1 258 ? 1.382 2.551 0.014 1.00 90.62 258 SER A N 1
ATOM 1851 C CA . SER A 1 258 ? 0.448 1.572 0.592 1.00 90.62 258 SER A CA 1
ATOM 1852 C C . SER A 1 258 ? 1.001 0.146 0.500 1.00 90.62 258 SER A C 1
ATOM 1854 O O . SER A 1 258 ? 0.950 -0.600 1.483 1.00 90.62 258 SER A O 1
ATOM 1856 N N . GLY A 1 259 ? 1.654 -0.210 -0.613 1.00 91.75 259 GLY A N 1
ATOM 1857 C CA . GLY A 1 259 ? 2.351 -1.487 -0.765 1.00 91.75 259 GLY A CA 1
ATOM 1858 C C . GLY A 1 259 ? 3.406 -1.740 0.323 1.00 91.75 259 GLY A C 1
ATOM 1859 O O . GLY A 1 259 ? 3.475 -2.856 0.858 1.00 91.75 259 GLY A O 1
ATOM 1860 N N . LEU A 1 260 ? 4.154 -0.708 0.750 1.00 94.62 260 LEU A N 1
ATOM 1861 C CA . LEU A 1 260 ? 5.202 -0.833 1.779 1.00 94.62 260 LEU A CA 1
ATOM 1862 C C . LEU A 1 260 ? 4.666 -1.346 3.120 1.00 94.62 260 LEU A C 1
ATOM 1864 O O . LEU A 1 260 ? 5.383 -2.057 3.829 1.00 94.62 260 LEU A O 1
ATOM 1868 N N . LEU A 1 261 ? 3.405 -1.058 3.461 1.00 93.31 261 LEU A N 1
ATOM 1869 C CA . LEU A 1 261 ? 2.770 -1.557 4.689 1.00 93.31 261 LEU A CA 1
ATOM 1870 C C . LEU A 1 261 ? 2.714 -3.088 4.741 1.00 93.31 261 LEU A C 1
ATOM 1872 O O . LEU A 1 261 ? 2.745 -3.685 5.821 1.00 93.31 261 LEU A O 1
ATOM 1876 N N . THR A 1 262 ? 2.655 -3.732 3.574 1.00 90.75 262 THR A N 1
ATOM 1877 C CA . THR A 1 262 ? 2.615 -5.194 3.445 1.00 90.75 262 THR A CA 1
ATOM 1878 C C . THR A 1 262 ? 3.958 -5.802 3.035 1.00 90.75 262 THR A C 1
ATOM 1880 O O . THR A 1 262 ? 4.251 -6.935 3.428 1.00 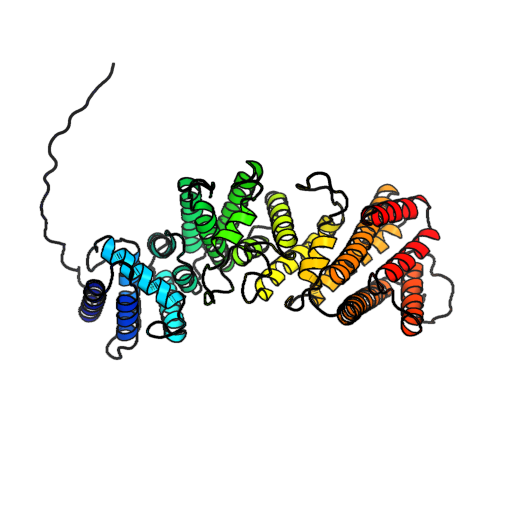90.75 262 THR A O 1
ATOM 1883 N N . SER A 1 263 ? 4.784 -5.054 2.300 1.00 95.06 263 SER A N 1
ATOM 1884 C CA . SER A 1 263 ? 6.100 -5.488 1.818 1.00 95.06 263 SER A CA 1
ATOM 1885 C C . SER A 1 263 ? 7.187 -5.417 2.889 1.00 95.06 263 SER A C 1
ATOM 1887 O O . SER A 1 263 ? 8.057 -6.292 2.943 1.00 95.06 263 SER A O 1
ATOM 1889 N N . ALA A 1 264 ? 7.150 -4.404 3.760 1.00 94.31 264 ALA A N 1
ATOM 1890 C CA . ALA A 1 264 ? 8.092 -4.294 4.866 1.00 94.31 264 ALA A CA 1
ATOM 1891 C C . ALA A 1 264 ? 7.853 -5.397 5.911 1.00 94.31 264 ALA A C 1
ATOM 1893 O O . ALA A 1 264 ? 6.751 -5.917 6.106 1.00 94.31 264 ALA A O 1
ATOM 1894 N N . THR A 1 265 ? 8.925 -5.790 6.595 1.00 93.38 265 THR A N 1
ATOM 1895 C CA . THR A 1 265 ? 8.881 -6.881 7.573 1.00 93.38 265 THR A CA 1
ATOM 1896 C C . THR A 1 265 ? 8.066 -6.461 8.790 1.00 93.38 265 THR A C 1
ATOM 1898 O O . THR A 1 265 ? 8.422 -5.493 9.455 1.00 93.38 265 THR A O 1
ATOM 1901 N N . GLN A 1 266 ? 7.019 -7.222 9.109 1.00 87.31 266 GLN A N 1
ATOM 1902 C CA . GLN A 1 266 ? 6.161 -6.984 10.272 1.00 87.31 266 GLN A CA 1
ATOM 1903 C C . GLN A 1 266 ? 6.872 -7.437 11.552 1.00 87.31 266 GLN A C 1
ATOM 1905 O O . GLN A 1 266 ? 6.815 -8.603 11.942 1.00 87.31 266 GLN A O 1
ATOM 1910 N N . ASN A 1 267 ? 7.615 -6.521 12.167 1.00 87.69 267 ASN A N 1
ATOM 1911 C CA . ASN A 1 267 ? 8.341 -6.741 13.412 1.00 87.69 267 ASN A CA 1
ATOM 1912 C C . ASN A 1 267 ? 8.371 -5.454 14.250 1.00 87.69 267 ASN A C 1
ATOM 1914 O O . ASN A 1 267 ? 8.084 -4.366 13.756 1.00 87.69 267 ASN A O 1
ATOM 1918 N N . ALA A 1 268 ? 8.770 -5.573 15.516 1.00 83.62 268 ALA A N 1
ATOM 1919 C CA . ALA A 1 268 ? 8.774 -4.448 16.450 1.00 83.62 268 ALA A CA 1
ATOM 1920 C C . ALA A 1 268 ? 9.660 -3.262 16.016 1.00 83.62 268 ALA A C 1
ATOM 1922 O O . ALA A 1 268 ? 9.383 -2.136 16.416 1.00 83.62 268 ALA A O 1
ATOM 1923 N N . ALA A 1 269 ? 10.708 -3.495 15.216 1.00 86.81 269 ALA A N 1
ATOM 1924 C CA . ALA A 1 269 ? 11.609 -2.436 14.760 1.00 86.81 269 ALA A CA 1
ATOM 1925 C C . ALA A 1 269 ? 10.967 -1.560 13.673 1.00 86.81 269 ALA A C 1
ATOM 1927 O O . ALA A 1 269 ? 11.093 -0.341 13.715 1.00 86.81 269 ALA A O 1
ATOM 1928 N N . ASN A 1 270 ? 10.248 -2.175 12.733 1.00 87.12 270 ASN A N 1
ATOM 1929 C CA . ASN A 1 270 ? 9.578 -1.466 11.642 1.00 87.12 270 ASN A CA 1
ATOM 1930 C C . ASN A 1 270 ? 8.193 -0.933 12.032 1.00 87.12 270 ASN A C 1
ATOM 1932 O O . ASN A 1 270 ? 7.706 0.004 11.402 1.00 87.12 270 ASN A O 1
ATOM 1936 N N . GLN A 1 271 ? 7.571 -1.510 13.066 1.00 86.44 271 GLN A N 1
ATOM 1937 C CA . GLN A 1 271 ? 6.196 -1.212 13.470 1.00 86.44 271 GLN A CA 1
ATOM 1938 C C . GLN A 1 271 ? 5.904 0.295 13.622 1.00 86.44 271 GLN A C 1
ATOM 1940 O O . GLN A 1 271 ? 4.921 0.748 13.038 1.00 86.44 271 GLN A O 1
ATOM 1945 N N . PRO A 1 272 ? 6.752 1.104 14.297 1.00 84.12 272 PRO A N 1
ATOM 1946 C CA . PRO A 1 272 ? 6.521 2.545 14.408 1.00 84.12 272 PRO A CA 1
ATOM 1947 C C . PRO A 1 272 ? 6.466 3.274 13.061 1.00 84.12 272 PRO A C 1
ATOM 1949 O O . PRO A 1 272 ? 5.628 4.150 12.872 1.00 84.12 272 PRO A O 1
ATOM 1952 N N . GLY A 1 273 ? 7.353 2.916 12.127 1.00 85.94 273 GLY A N 1
ATOM 1953 C CA . GLY A 1 273 ? 7.387 3.516 10.793 1.00 85.94 273 GLY A CA 1
ATOM 1954 C C . GLY A 1 273 ? 6.164 3.125 9.968 1.00 85.94 273 GLY A C 1
ATOM 1955 O O . GLY A 1 273 ? 5.559 3.979 9.328 1.00 85.94 273 GLY A O 1
ATOM 1956 N N . GLN A 1 274 ? 5.751 1.853 10.033 1.00 89.94 274 GLN A N 1
ATOM 1957 C CA . GLN A 1 274 ? 4.544 1.379 9.347 1.00 89.94 274 GLN A CA 1
ATOM 1958 C C . GLN A 1 274 ? 3.276 2.045 9.897 1.00 89.94 274 GLN A C 1
ATOM 1960 O O . GLN A 1 274 ? 2.383 2.377 9.128 1.00 89.94 274 GLN A O 1
ATOM 1965 N N . ASP A 1 275 ? 3.209 2.296 11.207 1.00 85.31 275 ASP A N 1
ATOM 1966 C CA . ASP A 1 275 ? 2.082 2.997 11.831 1.00 85.31 275 ASP A CA 1
ATOM 1967 C C . ASP A 1 275 ? 1.970 4.446 11.385 1.00 85.31 275 ASP A C 1
ATOM 1969 O O . ASP A 1 275 ? 0.886 4.884 11.006 1.00 85.31 275 ASP A O 1
ATOM 1973 N N . LYS A 1 276 ? 3.092 5.174 11.390 1.00 83.69 276 LYS A N 1
ATOM 1974 C CA . LYS A 1 276 ? 3.144 6.552 10.890 1.00 83.69 276 LYS A CA 1
ATOM 1975 C C . LYS A 1 276 ? 2.769 6.625 9.417 1.00 83.69 276 LYS A C 1
ATOM 1977 O O . LYS A 1 276 ? 1.997 7.494 9.028 1.00 83.69 276 LYS A O 1
ATOM 1982 N N . LEU A 1 277 ? 3.279 5.692 8.612 1.00 89.12 277 LEU A N 1
ATOM 1983 C CA . LEU A 1 277 ? 2.954 5.623 7.195 1.00 89.12 277 LEU A CA 1
ATOM 1984 C C . LEU A 1 277 ? 1.463 5.336 6.975 1.00 89.12 277 LEU A C 1
ATOM 1986 O O . LEU A 1 277 ? 0.816 6.036 6.205 1.00 89.12 277 LEU A O 1
ATOM 1990 N N . PHE A 1 278 ? 0.901 4.354 7.685 1.00 89.19 278 PHE A N 1
ATOM 1991 C CA . PHE A 1 278 ? -0.528 4.045 7.632 1.00 89.19 278 PHE A CA 1
ATOM 1992 C C . PHE A 1 278 ? -1.375 5.262 8.021 1.00 89.19 278 PHE A C 1
ATOM 1994 O O . PHE A 1 278 ? -2.305 5.614 7.301 1.00 89.19 278 PHE A O 1
ATOM 2001 N N . ALA A 1 279 ? -1.015 5.947 9.109 1.00 82.81 279 ALA A N 1
ATOM 2002 C CA . ALA A 1 279 ? -1.676 7.170 9.546 1.00 82.81 279 ALA A CA 1
ATOM 2003 C C . ALA A 1 279 ? -1.634 8.272 8.481 1.00 82.81 279 ALA A C 1
ATOM 2005 O O . ALA A 1 279 ? -2.663 8.876 8.183 1.00 82.81 279 ALA A O 1
ATOM 2006 N N . GLY A 1 280 ? -0.459 8.508 7.891 1.00 81.81 280 GLY A N 1
ATOM 2007 C CA . GLY A 1 280 ? -0.275 9.481 6.818 1.00 81.81 280 GLY A CA 1
ATOM 2008 C C . GLY A 1 280 ? -1.173 9.186 5.621 1.00 81.81 280 GLY A C 1
ATOM 2009 O O . GLY A 1 280 ? -1.907 10.070 5.194 1.00 81.81 280 GLY A O 1
ATOM 2010 N N . LEU A 1 281 ? -1.173 7.935 5.148 1.00 85.12 281 LEU A N 1
ATOM 2011 C CA . LEU A 1 281 ? -1.927 7.501 3.968 1.00 85.12 281 LEU A CA 1
ATOM 2012 C C . LEU A 1 281 ? -3.442 7.576 4.160 1.00 85.12 281 LEU A C 1
ATOM 2014 O O . LEU A 1 281 ? -4.160 8.050 3.283 1.00 85.12 281 LEU A O 1
ATOM 2018 N N . VAL A 1 282 ? -3.939 7.119 5.309 1.00 84.25 282 VAL A N 1
ATOM 2019 C CA . VAL A 1 282 ? -5.376 7.142 5.592 1.00 84.25 282 VAL A CA 1
ATOM 2020 C C . VAL A 1 282 ? -5.875 8.584 5.741 1.00 84.25 282 VAL A C 1
ATOM 2022 O O . VAL A 1 282 ? -6.954 8.906 5.250 1.00 84.25 282 VAL A O 1
ATOM 2025 N N . ARG A 1 283 ? -5.090 9.480 6.356 1.00 79.00 283 ARG A N 1
ATOM 2026 C CA . ARG A 1 283 ? -5.459 10.898 6.525 1.00 79.00 283 ARG A CA 1
ATOM 2027 C C . ARG A 1 283 ? -5.356 11.705 5.235 1.00 79.00 283 ARG A C 1
ATOM 2029 O O . ARG A 1 283 ? -6.199 12.562 4.998 1.00 79.00 283 ARG A O 1
ATOM 2036 N N . SER A 1 284 ? -4.375 11.411 4.381 1.00 70.25 284 SER A N 1
ATOM 2037 C CA . SER A 1 284 ? -4.290 11.992 3.032 1.00 70.25 284 SER A CA 1
ATOM 2038 C C . SER A 1 284 ? -5.372 11.482 2.080 1.00 70.25 284 SER A C 1
ATOM 2040 O O . SER A 1 284 ? -5.474 11.958 0.957 1.00 70.25 284 SER A O 1
ATOM 2042 N N . GLY A 1 285 ? -6.151 10.485 2.503 1.00 59.72 285 GLY A N 1
ATOM 2043 C CA . GLY A 1 285 ? -7.260 9.936 1.740 1.00 59.72 285 GLY A CA 1
ATOM 2044 C C . GLY A 1 285 ? -8.568 10.732 1.812 1.00 59.72 285 GLY A C 1
ATOM 2045 O O . GLY A 1 285 ? -9.536 10.328 1.182 1.00 59.72 285 GLY A O 1
ATOM 2046 N N . GLY A 1 286 ? -8.628 11.811 2.598 1.00 56.59 286 GLY A N 1
ATOM 2047 C CA . GLY A 1 286 ? -9.808 12.677 2.674 1.00 56.59 286 GLY A CA 1
ATOM 2048 C C . GLY A 1 286 ? -9.925 13.667 1.508 1.00 56.59 286 GLY A C 1
ATOM 2049 O O . GLY A 1 286 ? -8.976 13.867 0.750 1.00 56.59 286 GLY A O 1
ATOM 2050 N N . GLU A 1 287 ? -11.087 14.321 1.428 1.00 51.31 287 GLU A N 1
ATOM 2051 C CA . GLU A 1 287 ? -11.435 15.287 0.378 1.00 51.31 287 GLU A CA 1
ATOM 2052 C C . GLU A 1 287 ? -10.416 16.431 0.255 1.00 51.31 287 GLU A C 1
ATOM 2054 O O . GLU A 1 287 ? -10.108 17.121 1.233 1.00 51.31 287 GLU A O 1
ATOM 2059 N N . GLY A 1 288 ? -9.922 16.662 -0.967 1.00 51.22 288 GLY A N 1
ATOM 2060 C CA . GLY A 1 288 ? -9.121 17.845 -1.310 1.00 51.22 288 GLY A CA 1
ATOM 2061 C C . GLY A 1 288 ? -7.602 17.737 -1.117 1.00 51.22 288 GLY A C 1
ATOM 2062 O O . GLY A 1 288 ? -6.928 18.772 -1.081 1.00 51.22 288 GLY A O 1
ATOM 2063 N N . TYR A 1 289 ? -7.045 16.526 -0.997 1.00 56.75 289 TYR A N 1
ATOM 2064 C CA . TYR A 1 289 ? -5.593 16.330 -0.920 1.00 56.75 289 TYR A CA 1
ATOM 2065 C C . TYR A 1 289 ? -4.943 16.091 -2.295 1.00 56.75 289 TYR A C 1
ATOM 2067 O O . TYR A 1 289 ? -5.236 15.094 -2.955 1.00 56.75 289 TYR A O 1
ATOM 2075 N N . VAL A 1 290 ? -3.989 16.953 -2.682 1.00 53.78 290 VAL A N 1
ATOM 2076 C CA . VAL A 1 290 ? -3.223 16.789 -3.933 1.00 53.78 290 VAL A CA 1
ATOM 2077 C C . VAL A 1 290 ? -2.324 15.561 -3.844 1.00 53.78 290 VAL A C 1
ATOM 2079 O O . VAL A 1 290 ? -1.481 15.484 -2.950 1.00 53.78 290 VAL A O 1
ATOM 2082 N N . GLY A 1 291 ? -2.473 14.596 -4.748 1.00 53.78 291 GLY A N 1
ATOM 2083 C CA . GLY A 1 291 ? -1.799 13.301 -4.614 1.00 53.78 291 GLY A CA 1
ATOM 2084 C C . GLY A 1 291 ? -2.588 12.217 -3.872 1.00 53.78 291 GLY A C 1
ATOM 2085 O O . GLY A 1 291 ? -2.125 11.080 -3.802 1.00 53.78 291 GLY A O 1
ATOM 2086 N N . GLY A 1 292 ? -3.726 12.572 -3.264 1.00 54.78 292 GLY A N 1
ATOM 2087 C CA . GLY A 1 292 ? -4.509 11.701 -2.383 1.00 54.78 292 GLY A CA 1
ATOM 2088 C C . GLY A 1 292 ? -5.431 10.719 -3.113 1.00 54.78 292 GLY A C 1
ATOM 2089 O O . GLY A 1 292 ? -5.402 10.598 -4.336 1.00 54.78 292 GLY A O 1
ATOM 2090 N N . LEU A 1 293 ? -6.289 10.034 -2.343 1.00 55.28 293 LEU A N 1
ATOM 2091 C CA . LEU A 1 293 ? -7.222 8.991 -2.819 1.00 55.28 293 LEU A CA 1
ATOM 2092 C C . LEU A 1 293 ? -8.159 9.418 -3.963 1.00 55.28 293 LEU A C 1
ATOM 2094 O O . LEU A 1 293 ? -8.743 8.552 -4.612 1.00 55.28 293 LEU A O 1
ATOM 2098 N N . GLU A 1 294 ? -8.324 10.720 -4.187 1.00 53.88 294 GLU A N 1
ATOM 2099 C CA . GLU A 1 294 ? -9.259 11.301 -5.158 1.00 53.88 294 GLU A CA 1
ATOM 2100 C C . GLU A 1 294 ? -8.598 11.723 -6.479 1.00 53.88 294 GLU A C 1
ATOM 2102 O O . GLU A 1 294 ? -9.295 11.958 -7.463 1.00 53.88 294 GLU A O 1
ATOM 2107 N N . GLU A 1 295 ? -7.264 11.812 -6.528 1.00 52.12 295 GLU A N 1
ATOM 2108 C CA . GLU A 1 295 ? -6.527 12.325 -7.696 1.00 52.12 295 GLU A CA 1
ATOM 2109 C C . GLU A 1 295 ? -5.839 11.225 -8.531 1.00 52.12 295 GLU A C 1
ATOM 2111 O O . GLU A 1 295 ? -5.166 11.517 -9.523 1.00 52.12 295 GLU A O 1
A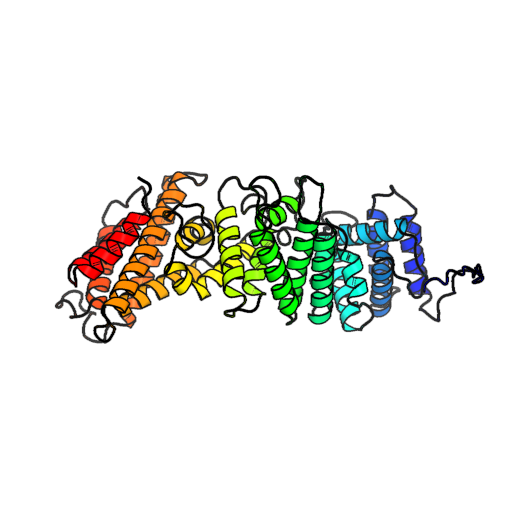TOM 2116 N N . GLY A 1 296 ? -6.022 9.956 -8.148 1.00 47.38 296 GLY A N 1
ATOM 2117 C CA . GLY A 1 296 ? -5.459 8.769 -8.799 1.00 47.38 296 GLY A CA 1
ATOM 2118 C C . GLY A 1 296 ? -6.516 7.862 -9.442 1.00 47.38 296 GLY A C 1
ATOM 2119 O O . GLY A 1 296 ? -7.713 8.094 -9.339 1.00 47.38 296 GLY A O 1
ATOM 2120 N N . GLY A 1 297 ? -6.064 6.825 -10.150 1.00 54.59 297 GLY A N 1
ATOM 2121 C CA . GLY A 1 297 ? -6.920 5.885 -10.884 1.00 54.59 297 GLY A CA 1
ATOM 2122 C C . GLY A 1 297 ? -7.669 4.840 -10.064 1.00 54.59 297 GLY A C 1
ATOM 2123 O O . GLY A 1 297 ? -8.305 5.152 -9.068 1.00 54.59 297 GLY A O 1
ATOM 2124 N N . ASP A 1 298 ? -7.620 3.574 -10.507 1.00 64.75 298 ASP A N 1
ATOM 2125 C CA . ASP A 1 298 ? -8.169 2.436 -9.754 1.00 64.75 298 ASP A CA 1
ATOM 2126 C C . ASP A 1 298 ? -7.441 2.271 -8.413 1.00 64.75 298 ASP A C 1
ATOM 2128 O O . ASP A 1 298 ? -6.391 1.639 -8.318 1.00 64.75 298 ASP A O 1
ATOM 2132 N N . ARG A 1 299 ? -8.027 2.868 -7.378 1.00 74.44 299 ARG A N 1
ATOM 2133 C CA . ARG A 1 299 ? -7.533 2.900 -5.999 1.00 74.44 299 ARG A CA 1
ATOM 2134 C C . ARG A 1 299 ? -7.802 1.620 -5.210 1.00 74.44 299 ARG A C 1
ATOM 2136 O O . ARG A 1 299 ? -7.240 1.461 -4.125 1.00 74.44 299 ARG A O 1
ATOM 2143 N N . GLY A 1 300 ? -8.621 0.698 -5.725 1.00 78.31 300 GLY A N 1
ATOM 2144 C CA . GLY A 1 300 ? -9.033 -0.515 -5.010 1.00 78.31 300 GLY A CA 1
ATOM 2145 C C . GLY A 1 300 ? -7.857 -1.329 -4.446 1.00 78.31 300 GLY A C 1
ATOM 2146 O O . GLY A 1 300 ? -7.837 -1.607 -3.244 1.00 78.31 300 GLY A O 1
ATOM 2147 N N . PRO A 1 301 ? -6.816 -1.648 -5.243 1.00 80.88 301 PRO A N 1
ATOM 2148 C CA . PRO A 1 301 ? -5.646 -2.381 -4.754 1.00 80.88 301 PRO A CA 1
ATOM 2149 C C . PRO A 1 301 ? -4.864 -1.660 -3.643 1.00 80.88 301 PRO A C 1
ATOM 2151 O O . PRO A 1 301 ? -4.391 -2.302 -2.703 1.00 80.88 301 PRO A O 1
ATOM 2154 N N . ALA A 1 302 ? -4.730 -0.331 -3.711 1.00 82.38 302 ALA A N 1
ATOM 2155 C CA . ALA A 1 302 ? -4.056 0.444 -2.670 1.00 82.38 302 ALA A CA 1
ATOM 2156 C C . ALA A 1 302 ? -4.874 0.505 -1.369 1.00 82.38 302 ALA A C 1
ATOM 2158 O O . ALA A 1 302 ? -4.320 0.327 -0.278 1.00 82.38 302 ALA A O 1
ATOM 2159 N N . LEU A 1 303 ? -6.198 0.665 -1.475 1.00 87.69 303 LEU A N 1
ATOM 2160 C CA . LEU A 1 303 ? -7.116 0.552 -0.338 1.00 87.69 303 LEU A CA 1
ATOM 2161 C C . LEU A 1 303 ? -7.029 -0.841 0.303 1.00 87.69 303 LEU A C 1
ATOM 2163 O O . LEU A 1 303 ? -6.997 -0.968 1.528 1.00 87.69 303 LEU A O 1
ATOM 2167 N N . ASP A 1 304 ? -6.891 -1.890 -0.507 1.00 90.38 304 ASP A N 1
ATOM 2168 C CA . ASP A 1 304 ? -6.735 -3.261 -0.030 1.00 90.38 304 ASP A CA 1
ATOM 2169 C C . ASP A 1 304 ? -5.446 -3.482 0.780 1.00 90.38 304 ASP A C 1
ATOM 2171 O O . ASP A 1 304 ? -5.442 -4.265 1.741 1.00 90.38 304 ASP A O 1
ATOM 2175 N N . HIS A 1 305 ? -4.359 -2.775 0.453 1.00 90.81 305 HIS A N 1
ATOM 2176 C CA . HIS A 1 305 ? -3.135 -2.782 1.257 1.00 90.81 305 HIS A CA 1
ATOM 2177 C C . HIS A 1 305 ? -3.338 -2.119 2.626 1.00 90.81 305 HIS A C 1
ATOM 2179 O O . HIS A 1 305 ? -2.903 -2.684 3.638 1.00 90.81 305 HIS A O 1
ATOM 2185 N N . LEU A 1 306 ? -4.038 -0.976 2.679 1.00 92.12 306 LEU A N 1
ATOM 2186 C CA . LEU A 1 306 ? -4.425 -0.328 3.940 1.00 92.12 306 LEU A CA 1
ATOM 2187 C C . LEU A 1 306 ? -5.301 -1.261 4.780 1.00 92.12 306 LEU A C 1
ATOM 2189 O O . LEU A 1 306 ? -5.021 -1.482 5.959 1.00 92.12 306 LEU A O 1
ATOM 2193 N N . GLY A 1 307 ? -6.294 -1.883 4.146 1.00 93.44 307 GLY A N 1
ATOM 2194 C CA . GLY A 1 307 ? -7.162 -2.886 4.746 1.00 93.44 307 GLY A CA 1
ATOM 2195 C C . GLY A 1 307 ? -6.395 -4.050 5.350 1.00 93.44 307 GLY A C 1
ATOM 2196 O O . GLY A 1 307 ? -6.517 -4.345 6.535 1.00 93.44 307 GLY A O 1
ATOM 2197 N N . SER A 1 308 ? -5.506 -4.675 4.574 1.00 94.81 308 SER A N 1
ATOM 2198 C CA . SER A 1 308 ? -4.698 -5.782 5.083 1.00 94.81 308 SER A CA 1
ATOM 2199 C C . SER A 1 308 ? -3.781 -5.375 6.242 1.00 94.81 308 SER A C 1
ATOM 2201 O O . SER A 1 308 ? -3.429 -6.249 7.043 1.00 94.81 308 SER A O 1
ATOM 2203 N N . TYR A 1 309 ? -3.318 -4.125 6.300 1.00 93.06 309 TYR A N 1
ATOM 2204 C CA . TYR A 1 309 ? -2.538 -3.639 7.431 1.00 93.06 309 TYR A CA 1
ATOM 2205 C C . TYR A 1 309 ? -3.425 -3.445 8.662 1.00 93.06 309 TYR A C 1
ATOM 2207 O O . TYR A 1 309 ? -3.083 -3.956 9.732 1.00 93.06 309 TYR A O 1
ATOM 2215 N N . PHE A 1 310 ? -4.575 -2.789 8.495 1.00 92.62 310 PHE A N 1
ATOM 2216 C CA . PHE A 1 310 ? -5.574 -2.585 9.540 1.00 92.62 310 PHE A CA 1
ATOM 2217 C C . PHE A 1 310 ? -6.039 -3.914 10.146 1.00 92.62 310 PHE A C 1
ATOM 2219 O O . PHE A 1 310 ? -5.923 -4.100 11.356 1.00 92.62 310 PHE A O 1
ATOM 2226 N N . ASP A 1 311 ? -6.442 -4.882 9.316 1.00 93.50 311 ASP A N 1
ATOM 2227 C CA . ASP A 1 311 ? -6.963 -6.191 9.740 1.00 93.50 311 ASP A CA 1
ATOM 2228 C C . ASP A 1 311 ? -6.027 -6.909 10.730 1.00 93.50 311 ASP A C 1
ATOM 2230 O O . ASP A 1 311 ? -6.470 -7.545 11.685 1.00 93.50 311 ASP A O 1
ATOM 2234 N N . ARG A 1 312 ? -4.708 -6.807 10.511 1.00 90.75 312 ARG A N 1
ATOM 2235 C CA . ARG A 1 312 ? -3.684 -7.462 11.347 1.00 90.75 312 ARG A CA 1
ATOM 2236 C C . ARG A 1 312 ? -3.337 -6.677 12.608 1.00 90.75 312 ARG A C 1
ATOM 2238 O O . ARG A 1 312 ? -2.733 -7.237 13.518 1.00 90.75 312 ARG A O 1
ATOM 2245 N N . ASN A 1 313 ? -3.659 -5.388 12.636 1.00 88.75 313 ASN A N 1
ATOM 2246 C CA . ASN A 1 313 ? -3.189 -4.450 13.648 1.00 88.75 313 ASN A CA 1
ATOM 2247 C C . ASN A 1 313 ? -4.316 -3.774 14.433 1.00 88.75 313 ASN A C 1
ATOM 2249 O O . ASN A 1 313 ? -4.009 -2.996 15.332 1.00 88.75 313 ASN A O 1
ATOM 2253 N N . VAL A 1 314 ? -5.585 -4.079 14.145 1.00 87.56 314 VAL A N 1
ATOM 2254 C CA . VAL A 1 314 ? -6.756 -3.417 14.741 1.00 87.56 314 VAL A CA 1
ATOM 2255 C C . VAL A 1 314 ? -6.687 -3.339 16.266 1.00 87.56 314 VAL A C 1
ATOM 2257 O O . VAL A 1 314 ? -6.920 -2.269 16.807 1.00 87.56 314 VAL A O 1
ATOM 2260 N N . ALA A 1 315 ? -6.245 -4.397 16.956 1.00 84.31 315 ALA A N 1
ATOM 2261 C CA . ALA A 1 315 ? -6.084 -4.389 18.414 1.00 84.31 315 ALA A CA 1
ATOM 2262 C C . ALA A 1 315 ? -5.156 -3.263 18.896 1.00 84.31 315 ALA A C 1
ATOM 2264 O O . ALA A 1 315 ? -5.467 -2.535 19.829 1.00 84.31 315 ALA A O 1
ATOM 2265 N N . ARG A 1 316 ? -4.030 -3.065 18.208 1.00 81.19 316 ARG A N 1
ATOM 2266 C CA . ARG A 1 316 ? -3.047 -2.035 18.553 1.00 81.19 316 ARG A CA 1
ATOM 2267 C C . ARG A 1 316 ? -3.468 -0.647 18.069 1.00 81.19 316 ARG A C 1
ATOM 2269 O O . ARG A 1 316 ? -3.182 0.336 18.744 1.00 81.19 316 ARG A O 1
ATOM 2276 N N . LEU A 1 317 ? -4.111 -0.566 16.904 1.00 79.12 317 LEU A N 1
ATOM 2277 C CA . LEU A 1 317 ? -4.606 0.693 16.336 1.00 79.12 317 LEU A CA 1
ATOM 2278 C C . LEU A 1 317 ? -5.797 1.245 17.138 1.00 79.12 317 LEU A C 1
ATOM 2280 O O . LEU A 1 317 ? -5.948 2.458 17.233 1.00 79.12 317 LEU A O 1
ATOM 2284 N N . ALA A 1 318 ? -6.594 0.364 17.748 1.00 74.88 318 ALA A N 1
ATOM 2285 C CA . ALA A 1 318 ? -7.703 0.708 18.630 1.00 74.88 318 ALA A CA 1
ATOM 2286 C C . ALA A 1 318 ? -7.255 1.089 20.048 1.00 74.88 318 ALA A C 1
ATOM 2288 O O . ALA A 1 318 ? -7.903 1.910 20.691 1.00 74.88 318 ALA A O 1
ATOM 2289 N N . GLU A 1 319 ? -6.164 0.498 20.551 1.00 61.03 319 GLU A N 1
ATOM 2290 C CA . GLU A 1 319 ? -5.755 0.660 21.952 1.00 61.03 319 GLU A CA 1
ATOM 2291 C C . GLU A 1 319 ? -5.326 2.098 22.301 1.00 61.03 319 GLU A C 1
ATOM 2293 O O . GLU A 1 319 ? -5.356 2.454 23.480 1.00 61.03 319 GLU A O 1
ATOM 2298 N N . THR A 1 320 ? -4.951 2.960 21.341 1.00 53.69 320 THR A N 1
ATOM 2299 C CA . THR A 1 320 ? -4.332 4.256 21.674 1.00 53.69 320 THR A CA 1
ATOM 2300 C C . THR A 1 320 ? -4.324 5.314 20.547 1.00 53.69 320 THR A C 1
ATOM 2302 O O . THR A 1 320 ? -3.491 5.224 19.647 1.00 53.69 320 THR A O 1
ATOM 2305 N N . ASP A 1 321 ? -5.083 6.413 20.681 1.00 52.31 321 ASP A N 1
ATOM 2306 C CA . ASP A 1 321 ? -4.958 7.640 19.842 1.00 52.31 321 ASP A CA 1
ATOM 2307 C C . ASP A 1 321 ? -3.595 8.344 19.940 1.00 52.31 321 ASP A C 1
ATOM 2309 O O . ASP A 1 321 ? -3.268 9.236 19.163 1.00 52.31 321 ASP A O 1
ATOM 2313 N N . TRP A 1 322 ? -2.793 7.997 20.948 1.00 45.84 322 TRP A N 1
ATOM 2314 C CA . TRP A 1 322 ? -1.650 8.801 21.386 1.00 45.84 322 TRP A CA 1
ATOM 2315 C C . TRP A 1 322 ? -0.317 8.411 20.751 1.00 45.84 322 TRP A C 1
ATOM 2317 O O . TRP A 1 322 ? 0.712 9.024 21.046 1.00 45.84 322 TRP A O 1
ATOM 2327 N N . ARG A 1 323 ? -0.295 7.385 19.899 1.00 47.22 323 ARG A N 1
ATOM 2328 C CA . ARG A 1 323 ? 0.935 6.958 19.243 1.00 47.22 323 ARG A CA 1
ATOM 2329 C C . ARG A 1 323 ? 0.967 7.462 17.809 1.00 47.22 323 ARG A C 1
ATOM 2331 O O . ARG A 1 323 ? 0.491 6.793 16.903 1.00 47.22 323 ARG A O 1
ATOM 2338 N N . MET A 1 324 ? 1.728 8.553 17.674 1.00 49.75 324 MET A N 1
ATOM 2339 C CA . MET A 1 324 ? 2.640 8.855 16.561 1.00 49.75 324 MET A CA 1
ATOM 2340 C C . MET A 1 324 ? 2.177 9.989 15.631 1.00 49.75 324 MET A C 1
ATOM 2342 O O . MET A 1 324 ? 1.881 9.766 14.465 1.00 49.75 324 MET A O 1
ATOM 2346 N N . ASP A 1 325 ? 2.250 11.208 16.179 1.00 46.38 325 ASP A N 1
ATOM 2347 C CA . ASP A 1 325 ? 2.234 12.516 15.501 1.00 46.38 325 ASP A CA 1
ATOM 2348 C C . ASP A 1 325 ? 0.851 13.074 15.132 1.00 46.38 325 ASP A C 1
ATOM 2350 O O . ASP A 1 325 ? 0.473 13.143 13.966 1.00 46.38 325 ASP A O 1
ATOM 2354 N N . ASN A 1 326 ? 0.110 13.557 16.139 1.00 40.53 326 ASN A N 1
ATOM 2355 C CA . ASN A 1 326 ? -0.911 14.576 15.900 1.00 40.53 326 ASN A CA 1
ATOM 2356 C C . ASN A 1 326 ? -0.720 15.785 16.822 1.00 40.53 326 ASN A C 1
ATOM 2358 O O . ASN A 1 326 ? -0.399 15.668 18.006 1.00 40.53 326 ASN A O 1
ATOM 2362 N N . THR A 1 327 ? -0.896 16.953 16.225 1.00 40.69 327 THR A N 1
ATOM 2363 C CA . THR A 1 327 ? -0.600 18.323 16.663 1.00 40.69 327 THR A CA 1
ATOM 2364 C C . THR A 1 327 ? -1.527 18.850 17.770 1.00 40.69 327 THR A C 1
ATOM 2366 O O . THR A 1 327 ? -1.782 20.048 17.856 1.00 40.69 327 THR A O 1
ATOM 2369 N N . GLY A 1 328 ? -1.989 17.975 18.668 1.00 40.12 328 GLY A N 1
ATOM 2370 C CA . GLY A 1 328 ? -2.831 18.345 19.810 1.00 40.12 328 GLY A CA 1
ATOM 2371 C C . GLY A 1 328 ? -4.333 18.135 19.615 1.00 40.12 328 GLY A C 1
ATOM 2372 O O . GLY A 1 328 ? -5.097 18.599 20.459 1.00 40.12 328 GLY A O 1
ATOM 2373 N N . ASP A 1 329 ? -4.757 17.431 18.562 1.00 47.38 329 ASP A N 1
ATOM 2374 C CA . ASP A 1 329 ? -6.163 17.081 18.361 1.00 47.38 329 ASP A CA 1
ATOM 2375 C C . ASP A 1 329 ? -6.457 15.651 18.845 1.00 47.38 329 ASP A C 1
ATOM 2377 O O . ASP A 1 329 ? -6.040 14.661 18.237 1.00 47.38 329 ASP A O 1
ATOM 2381 N N . PHE A 1 330 ? -7.141 15.561 19.986 1.00 46.66 330 PHE A N 1
ATOM 2382 C CA . PHE A 1 330 ? -7.524 14.310 20.643 1.00 46.66 330 PHE A CA 1
ATOM 2383 C C . PHE A 1 330 ? -8.709 13.607 19.956 1.00 46.66 330 PHE A C 1
ATOM 2385 O O . PHE A 1 330 ? -9.031 12.488 20.344 1.00 46.66 330 PHE A O 1
ATOM 2392 N N . HIS A 1 331 ? -9.324 14.227 18.940 1.00 51.03 331 HIS A N 1
ATOM 2393 C CA . HIS A 1 331 ? -10.535 13.736 18.279 1.00 51.03 331 HIS A CA 1
ATOM 2394 C C . HIS A 1 331 ? -10.257 12.815 17.064 1.00 51.03 331 HIS A C 1
ATOM 2396 O O . HIS A 1 331 ? -11.172 12.176 16.544 1.00 51.03 331 HIS A O 1
ATOM 2402 N N . ASN A 1 332 ? -9.005 12.688 16.597 1.00 59.41 332 ASN A N 1
ATOM 2403 C CA . ASN A 1 332 ? -8.657 12.021 15.324 1.00 59.41 332 ASN A CA 1
ATOM 2404 C C . ASN A 1 332 ? -7.947 10.662 15.513 1.00 59.41 332 ASN A C 1
ATOM 2406 O O . ASN A 1 332 ? -6.719 10.558 15.392 1.00 59.41 332 ASN A O 1
ATOM 2410 N N . GLY A 1 333 ? -8.722 9.616 15.815 1.00 71.25 333 GLY A N 1
ATOM 2411 C CA . GLY A 1 333 ? -8.227 8.238 15.929 1.00 71.25 333 GLY A CA 1
ATOM 2412 C C . GLY A 1 333 ? -8.024 7.549 14.574 1.00 71.25 333 GLY A C 1
ATOM 2413 O O . GLY A 1 333 ? -8.782 7.760 13.633 1.00 71.25 333 GLY A O 1
ATOM 2414 N N . LEU A 1 334 ? -7.042 6.646 14.472 1.00 80.06 334 LEU A N 1
ATOM 2415 C CA . LEU A 1 334 ? -6.758 5.933 13.213 1.00 80.06 334 LEU A CA 1
ATOM 2416 C C . LEU A 1 334 ? -7.893 5.005 12.767 1.00 80.06 334 LEU A C 1
ATOM 2418 O O . LEU A 1 334 ? -8.093 4.811 11.570 1.00 80.06 334 LEU A O 1
ATOM 2422 N N . THR A 1 335 ? -8.655 4.448 13.710 1.00 86.44 335 THR A N 1
ATOM 2423 C CA . THR A 1 335 ? -9.858 3.664 13.397 1.00 86.44 335 THR A CA 1
ATOM 2424 C C . THR A 1 335 ? -10.951 4.544 12.789 1.00 86.44 335 THR A C 1
ATOM 2426 O O . THR A 1 335 ? -11.631 4.093 11.867 1.00 86.44 335 THR A O 1
ATOM 2429 N N . ARG A 1 336 ? -11.094 5.800 13.246 1.00 84.81 336 ARG A N 1
ATOM 2430 C CA . ARG A 1 336 ? -12.011 6.786 12.651 1.00 84.81 336 ARG A CA 1
ATOM 2431 C C . ARG A 1 336 ? -11.571 7.100 11.229 1.00 84.81 336 ARG A C 1
ATOM 2433 O O . ARG A 1 336 ? -12.356 6.900 10.306 1.00 84.81 336 ARG A O 1
ATOM 2440 N N . ASP A 1 337 ? -10.317 7.521 11.062 1.00 82.81 337 ASP A N 1
ATOM 2441 C CA . ASP A 1 337 ? -9.766 7.915 9.762 1.00 82.81 337 ASP A CA 1
ATOM 2442 C C . ASP A 1 337 ? -9.893 6.759 8.750 1.00 82.81 337 ASP A C 1
ATOM 2444 O O . ASP A 1 337 ? -10.349 6.958 7.625 1.00 82.81 337 ASP A O 1
ATOM 2448 N N . PHE A 1 338 ? -9.571 5.524 9.162 1.00 89.06 338 PHE A N 1
ATOM 2449 C CA . PHE A 1 338 ? -9.674 4.342 8.299 1.00 89.06 338 PHE A CA 1
ATOM 2450 C C . PHE A 1 338 ? -11.123 4.025 7.949 1.00 89.06 338 PHE A C 1
ATOM 2452 O O . PHE A 1 338 ? -11.436 3.739 6.794 1.00 89.06 338 PHE A O 1
ATOM 2459 N N . THR A 1 339 ? -12.025 4.091 8.930 1.00 88.94 339 THR A N 1
ATOM 2460 C CA . THR A 1 339 ? -13.440 3.816 8.679 1.00 88.94 339 THR A CA 1
ATOM 2461 C C . THR A 1 339 ? -14.010 4.821 7.683 1.00 88.94 339 THR A C 1
ATOM 2463 O O . THR A 1 339 ? -14.632 4.427 6.700 1.00 88.94 339 THR A O 1
ATOM 2466 N N . ARG A 1 340 ? -13.737 6.109 7.905 1.00 85.25 340 ARG A N 1
ATOM 2467 C CA . ARG A 1 340 ? -14.231 7.211 7.082 1.00 85.25 340 ARG A CA 1
ATOM 2468 C C . ARG A 1 340 ? -13.686 7.162 5.654 1.00 85.25 340 ARG A C 1
ATOM 2470 O O . ARG A 1 340 ? -14.474 7.252 4.719 1.00 85.25 340 ARG A O 1
ATOM 2477 N N . ASN A 1 341 ? -12.368 7.036 5.501 1.00 83.50 341 ASN A N 1
ATOM 2478 C CA . ASN A 1 341 ? -11.691 7.261 4.218 1.00 83.50 341 ASN A CA 1
ATOM 2479 C C . ASN A 1 341 ? -11.437 5.969 3.422 1.00 83.50 341 ASN A C 1
ATOM 2481 O O . ASN A 1 341 ? -11.089 6.042 2.250 1.00 83.50 341 ASN A O 1
ATOM 2485 N N . VAL A 1 342 ? -11.565 4.789 4.044 1.00 87.88 342 VAL A N 1
ATOM 2486 C CA . VAL A 1 342 ? -11.292 3.493 3.392 1.00 87.88 342 VAL A CA 1
ATOM 2487 C C . VAL A 1 342 ? -12.472 2.540 3.521 1.00 87.88 342 VAL A C 1
ATOM 2489 O O . VAL A 1 342 ? -12.981 2.052 2.520 1.00 87.88 342 VAL A O 1
ATOM 2492 N N . LEU A 1 343 ? -12.932 2.251 4.741 1.00 89.75 343 LEU A N 1
ATOM 2493 C CA . LEU A 1 343 ? -13.931 1.196 4.959 1.00 89.75 343 LEU A CA 1
ATOM 2494 C C . LEU A 1 343 ? -15.302 1.531 4.358 1.00 89.75 343 LEU A C 1
ATOM 2496 O O . LEU A 1 343 ? -16.023 0.622 3.946 1.00 89.75 343 LEU A O 1
ATOM 2500 N N . LEU A 1 344 ? -15.656 2.817 4.349 1.00 85.62 344 LEU A N 1
ATOM 2501 C CA . LEU A 1 344 ? -16.887 3.339 3.758 1.00 85.62 344 LEU A CA 1
ATOM 2502 C C . LEU A 1 344 ? -16.731 3.725 2.275 1.00 85.62 344 LEU A C 1
ATOM 2504 O O . LEU A 1 344 ? -17.680 4.230 1.671 1.00 85.62 344 LEU A O 1
ATOM 2508 N N . ASP A 1 345 ? -15.563 3.482 1.681 1.00 82.50 345 ASP A N 1
ATOM 2509 C CA . ASP A 1 345 ? -15.321 3.728 0.266 1.00 82.50 345 ASP A CA 1
ATOM 2510 C C . ASP A 1 345 ? -15.884 2.588 -0.604 1.00 82.50 345 ASP A C 1
ATOM 2512 O O . ASP A 1 345 ? -15.766 1.407 -0.268 1.00 82.50 345 ASP A O 1
ATOM 2516 N N . SER A 1 346 ? -16.513 2.926 -1.734 1.00 81.56 346 SER A N 1
ATOM 2517 C CA . SER A 1 346 ? -17.131 1.938 -2.627 1.00 81.56 346 SER A CA 1
ATOM 2518 C C . SER A 1 346 ? -16.130 1.077 -3.395 1.00 81.56 346 SER A C 1
ATOM 2520 O O . SER A 1 346 ? -16.482 -0.032 -3.795 1.00 81.56 346 SER A O 1
ATOM 2522 N N . ASP A 1 347 ? -14.910 1.571 -3.603 1.00 80.44 347 ASP A N 1
ATOM 2523 C CA . ASP A 1 347 ? -13.859 0.867 -4.344 1.00 80.44 347 ASP A CA 1
ATOM 2524 C C . ASP A 1 347 ? -13.042 -0.058 -3.432 1.00 80.44 347 ASP A C 1
ATOM 2526 O O . ASP A 1 347 ? -12.181 -0.808 -3.896 1.00 80.44 347 ASP A O 1
ATOM 2530 N N . TYR A 1 348 ? -13.323 -0.049 -2.125 1.00 87.56 348 TYR A N 1
ATOM 2531 C CA . TYR A 1 348 ? -12.650 -0.906 -1.165 1.00 87.56 348 TYR A CA 1
ATOM 2532 C C . TYR A 1 348 ? -13.106 -2.372 -1.273 1.00 87.56 348 TYR A C 1
ATOM 2534 O O . TYR A 1 348 ? -14.188 -2.765 -0.821 1.00 87.56 348 TYR A O 1
ATOM 2542 N N . GLY A 1 349 ? -12.236 -3.220 -1.828 1.00 88.75 349 GLY A N 1
ATOM 2543 C CA . GLY A 1 349 ? -12.528 -4.623 -2.137 1.00 88.75 349 GLY A CA 1
ATOM 2544 C C . GLY A 1 349 ? -12.567 -5.564 -0.929 1.00 88.75 349 GLY A C 1
ATOM 2545 O O . GLY A 1 349 ? -13.060 -6.691 -1.040 1.00 88.75 349 GLY A O 1
ATOM 2546 N N . ARG A 1 350 ? -12.074 -5.126 0.237 1.00 92.75 350 ARG A N 1
ATOM 2547 C CA . ARG A 1 350 ? -11.912 -5.956 1.449 1.00 92.75 350 ARG A CA 1
ATOM 2548 C C . ARG A 1 350 ? -12.801 -5.551 2.628 1.00 92.75 350 ARG A C 1
ATOM 2550 O O . ARG A 1 350 ? -12.511 -5.885 3.780 1.00 92.75 350 ARG A O 1
ATOM 2557 N N . SER A 1 351 ? -13.913 -4.869 2.356 1.00 90.81 351 SER A N 1
ATOM 2558 C CA . SER A 1 351 ? -14.862 -4.403 3.381 1.00 90.81 351 SER A CA 1
ATOM 2559 C C . SER A 1 351 ? -15.293 -5.504 4.358 1.00 90.81 351 SER A C 1
ATOM 2561 O O . SER A 1 351 ? -15.275 -5.299 5.572 1.00 90.81 351 SER A O 1
ATOM 2563 N N . THR A 1 352 ? -15.590 -6.708 3.859 1.00 92.19 352 THR A N 1
ATOM 2564 C CA . THR A 1 352 ? -16.014 -7.844 4.697 1.00 92.19 352 THR A CA 1
ATOM 2565 C C . THR A 1 352 ? -14.913 -8.299 5.659 1.00 92.19 352 THR A C 1
ATOM 2567 O O . THR A 1 352 ? -15.192 -8.549 6.831 1.00 92.19 352 THR A O 1
ATOM 2570 N N . GLN A 1 353 ? -13.664 -8.389 5.192 1.00 95.38 353 GLN A N 1
ATOM 2571 C CA . GLN A 1 353 ? -12.525 -8.825 6.001 1.00 95.38 353 GLN A CA 1
ATOM 2572 C C . GLN A 1 353 ? -12.218 -7.819 7.113 1.00 95.38 353 GLN A C 1
ATOM 2574 O O . GLN A 1 353 ? -12.007 -8.227 8.256 1.00 95.38 353 GLN A O 1
ATOM 2579 N N . SER A 1 354 ? -12.271 -6.518 6.818 1.00 95.00 354 SER A N 1
ATOM 2580 C CA . SER A 1 354 ? -12.067 -5.488 7.842 1.00 95.00 354 SER A CA 1
ATOM 2581 C C . SER A 1 354 ? -13.211 -5.392 8.835 1.00 95.00 354 SER A C 1
ATOM 2583 O O . SER A 1 354 ? -12.959 -5.227 10.027 1.00 95.00 354 SER A O 1
ATOM 2585 N N . GLN A 1 355 ? -14.457 -5.584 8.395 1.00 93.56 355 GLN A N 1
ATOM 2586 C CA . GLN A 1 355 ? -15.591 -5.740 9.311 1.00 93.56 355 GLN A CA 1
ATOM 2587 C C . GLN A 1 355 ? -15.406 -6.964 10.222 1.00 93.56 355 GLN A C 1
ATOM 2589 O O . GLN A 1 355 ? -15.700 -6.895 11.414 1.00 93.56 355 GLN A O 1
ATOM 2594 N N . ASP A 1 356 ? -14.883 -8.081 9.706 1.00 94.62 356 ASP A N 1
ATOM 2595 C CA . ASP A 1 356 ? -14.589 -9.275 10.509 1.00 94.62 356 ASP A CA 1
ATOM 2596 C C . ASP A 1 356 ? -13.447 -9.062 11.512 1.00 94.62 356 ASP A C 1
ATOM 2598 O O . ASP A 1 356 ? -13.527 -9.575 12.633 1.00 94.62 356 ASP A O 1
ATOM 2602 N N . ALA A 1 357 ? -12.407 -8.313 11.134 1.00 94.69 357 ALA A N 1
ATOM 2603 C CA . ALA A 1 357 ? -11.305 -7.949 12.021 1.00 94.69 357 ALA A CA 1
ATOM 2604 C C . ALA A 1 357 ? -11.779 -7.011 13.142 1.00 94.69 357 ALA A C 1
ATOM 2606 O O . ALA A 1 357 ? -11.545 -7.291 14.318 1.00 94.69 357 ALA A O 1
ATOM 2607 N N . LEU A 1 358 ? -12.524 -5.960 12.787 1.00 93.44 358 LEU A N 1
ATOM 2608 C CA . LEU A 1 358 ? -13.126 -5.010 13.722 1.00 93.44 358 LEU A CA 1
ATOM 2609 C C . LEU A 1 358 ? -14.064 -5.710 14.714 1.00 93.44 358 LEU A C 1
ATOM 2611 O O . LEU A 1 358 ? -13.905 -5.584 15.925 1.00 93.44 358 LEU A O 1
ATOM 2615 N N . THR A 1 359 ? -15.009 -6.512 14.221 1.00 93.44 359 THR A N 1
ATOM 2616 C CA . THR A 1 359 ? -15.949 -7.250 15.084 1.00 93.44 359 THR A CA 1
ATOM 2617 C C . THR A 1 359 ? -15.255 -8.337 15.903 1.00 93.44 359 THR A C 1
ATOM 2619 O O . THR A 1 359 ? -15.655 -8.611 17.037 1.00 93.44 359 THR A O 1
ATOM 2622 N N . GLY A 1 360 ? -14.192 -8.950 15.371 1.00 95.25 360 GLY A N 1
ATOM 2623 C CA . GLY A 1 360 ? -13.318 -9.854 16.115 1.00 95.25 360 GLY A CA 1
ATOM 2624 C C . GLY A 1 360 ? -12.653 -9.163 17.304 1.00 95.25 360 GLY A C 1
ATOM 2625 O O . GLY A 1 360 ? -12.652 -9.713 18.407 1.00 95.25 360 GLY A O 1
ATOM 2626 N N . GLU A 1 361 ? -12.170 -7.940 17.102 1.00 94.06 361 GLU A N 1
ATOM 2627 C CA . GLU A 1 361 ? -11.578 -7.118 18.152 1.00 94.06 361 GLU A CA 1
ATOM 2628 C C . GLU A 1 361 ? -12.612 -6.672 19.193 1.00 94.06 361 GLU A C 1
ATOM 2630 O O . GLU A 1 361 ? -12.405 -6.875 20.388 1.00 94.06 361 GLU A O 1
ATOM 2635 N N . MET A 1 362 ? -13.783 -6.191 18.768 1.00 93.62 362 MET A N 1
ATOM 2636 C CA . MET A 1 362 ? -14.889 -5.866 19.681 1.00 93.62 362 MET A CA 1
ATOM 2637 C C . MET A 1 362 ? -15.305 -7.076 20.530 1.00 93.62 362 MET A C 1
ATOM 2639 O O . MET A 1 362 ? -15.518 -6.954 21.737 1.00 93.62 362 MET A O 1
ATOM 2643 N N . THR A 1 363 ? -15.361 -8.268 19.924 1.00 93.44 363 THR A N 1
ATOM 2644 C CA . THR A 1 363 ? -15.652 -9.524 20.633 1.00 93.44 363 THR A CA 1
ATOM 2645 C C . THR A 1 363 ? -14.559 -9.850 21.654 1.00 93.44 363 THR A C 1
ATOM 2647 O O . THR A 1 363 ? -14.869 -10.214 22.789 1.00 93.44 363 THR A O 1
ATOM 2650 N N . ARG A 1 364 ? -13.277 -9.710 21.283 1.00 94.56 364 ARG A N 1
ATOM 2651 C CA . ARG A 1 364 ? -12.134 -9.921 22.190 1.00 94.56 364 ARG A CA 1
ATOM 2652 C C . ARG A 1 364 ? -12.225 -9.004 23.408 1.00 94.56 364 ARG A C 1
ATOM 2654 O O . ARG A 1 364 ? -12.075 -9.479 24.533 1.00 94.56 364 ARG A O 1
ATOM 2661 N N . LEU A 1 365 ? -12.487 -7.718 23.188 1.00 93.62 365 LEU A N 1
ATOM 2662 C CA . LEU A 1 365 ? -12.616 -6.720 24.249 1.00 93.62 365 LEU A CA 1
ATOM 2663 C C . LEU A 1 365 ? -13.810 -7.031 25.160 1.00 93.62 365 LEU A C 1
ATOM 2665 O O . LEU A 1 365 ? -13.655 -7.046 26.378 1.00 93.62 365 LEU A O 1
ATOM 2669 N N . ALA A 1 366 ? -14.969 -7.386 24.596 1.00 90.50 366 ALA A N 1
ATOM 2670 C CA . ALA A 1 366 ? -16.142 -7.792 25.372 1.00 90.50 366 ALA A CA 1
ATOM 2671 C C . ALA A 1 366 ? -15.871 -9.018 26.264 1.00 90.50 366 ALA A C 1
ATOM 2673 O O . ALA A 1 366 ? -16.275 -9.040 27.430 1.00 90.50 366 ALA A O 1
ATOM 2674 N N . LEU A 1 367 ? -15.142 -10.016 25.749 1.00 90.50 367 LEU A N 1
ATOM 2675 C CA . LEU A 1 367 ? -14.715 -11.176 26.535 1.00 90.50 367 LEU A CA 1
ATOM 2676 C C . LEU A 1 367 ? -13.804 -10.763 27.697 1.00 90.50 367 LEU A C 1
ATOM 2678 O O . LEU A 1 367 ? -14.024 -11.212 28.818 1.00 90.50 367 LEU A O 1
ATOM 2682 N N . GLN A 1 368 ? -12.826 -9.881 27.457 1.00 92.56 368 GLN A N 1
ATOM 2683 C CA . GLN A 1 368 ? -11.928 -9.393 28.508 1.00 92.56 368 GLN A CA 1
ATOM 2684 C C . GLN A 1 368 ? -12.675 -8.613 29.591 1.00 92.56 368 GLN A C 1
ATOM 2686 O O . GLN A 1 368 ? -12.448 -8.853 30.770 1.00 92.56 368 GLN A O 1
ATOM 2691 N N . ILE A 1 369 ? -13.613 -7.738 29.222 1.00 90.38 369 ILE A N 1
ATOM 2692 C CA . ILE A 1 369 ? -14.443 -6.978 30.174 1.00 90.38 369 ILE A CA 1
ATOM 2693 C C . ILE A 1 369 ? -15.219 -7.921 31.110 1.00 90.38 369 ILE A C 1
ATOM 2695 O O . ILE A 1 369 ? -15.310 -7.675 32.320 1.00 90.38 369 ILE A O 1
ATOM 2699 N N . GLY A 1 370 ? -15.762 -9.010 30.557 1.00 84.81 370 GLY A N 1
ATOM 2700 C CA . GLY A 1 370 ? -16.511 -10.026 31.298 1.00 84.81 370 GLY A CA 1
ATOM 2701 C C . GLY A 1 370 ? -15.657 -11.011 32.105 1.00 84.81 370 GLY A C 1
ATOM 2702 O O . GLY A 1 370 ? -16.191 -11.676 32.998 1.00 84.81 370 GLY A O 1
ATOM 2703 N N . ASP A 1 371 ? -14.356 -11.109 31.825 1.00 87.94 371 ASP A N 1
ATOM 2704 C CA . ASP A 1 371 ? -13.465 -12.094 32.434 1.00 87.94 371 ASP A CA 1
ATOM 2705 C C . ASP A 1 371 ? -12.983 -11.647 33.820 1.00 87.94 371 ASP A C 1
ATOM 2707 O O . ASP A 1 371 ? -12.012 -10.907 33.978 1.00 87.94 371 ASP A O 1
ATOM 2711 N N . LYS A 1 372 ? -13.650 -12.158 34.859 1.00 85.12 372 LYS A N 1
ATOM 2712 C CA . LYS A 1 372 ? -13.321 -11.884 36.267 1.00 85.12 372 LYS A CA 1
ATOM 2713 C C . LYS A 1 372 ? -11.981 -12.474 36.728 1.00 85.12 372 LYS A C 1
ATOM 2715 O O . LYS A 1 372 ? -11.599 -12.232 37.871 1.00 85.12 372 LYS A O 1
ATOM 2720 N N . SER A 1 373 ? -11.298 -13.268 35.901 1.00 89.69 373 SER A N 1
ATOM 2721 C CA . SER A 1 373 ? -9.947 -13.753 36.201 1.00 89.69 373 SER A CA 1
ATOM 2722 C C . SER A 1 373 ? -8.854 -12.736 35.850 1.00 89.69 373 SER A C 1
ATOM 2724 O O . SER A 1 373 ? -7.754 -12.819 36.401 1.00 89.69 373 SER A O 1
ATOM 2726 N N . LEU A 1 374 ? -9.157 -11.760 34.987 1.00 90.62 374 LEU A N 1
ATOM 2727 C CA . LEU A 1 374 ? -8.266 -10.649 34.659 1.00 90.62 374 LEU A CA 1
ATOM 2728 C C . LEU A 1 374 ? -8.245 -9.599 35.774 1.00 90.62 374 LEU A C 1
ATOM 2730 O O . LEU A 1 374 ? -9.184 -9.478 36.567 1.00 90.62 374 LEU A O 1
ATOM 2734 N N . SER A 1 375 ? -7.172 -8.805 35.826 1.00 91.69 375 SER A N 1
ATOM 2735 C CA . SER A 1 375 ? -7.098 -7.698 36.780 1.00 91.69 375 SER A CA 1
ATOM 2736 C C . SER A 1 375 ? -8.138 -6.613 36.457 1.00 91.69 375 SER A C 1
ATOM 2738 O O . SER A 1 375 ? -8.513 -6.448 35.291 1.00 91.69 375 SER A O 1
ATOM 2740 N N . PRO A 1 376 ? -8.586 -5.828 37.457 1.00 89.06 376 PRO A N 1
ATOM 2741 C CA . PRO A 1 376 ? -9.438 -4.665 37.213 1.00 89.06 376 PRO A CA 1
ATOM 2742 C C . PRO A 1 376 ? -8.867 -3.735 36.134 1.00 89.06 376 PRO A C 1
ATOM 2744 O O . PRO A 1 376 ? -9.589 -3.381 35.210 1.00 89.06 376 PRO A O 1
ATOM 2747 N N . ASP A 1 377 ? -7.561 -3.454 36.175 1.00 88.25 377 ASP A N 1
ATOM 2748 C CA . ASP A 1 377 ? -6.876 -2.603 35.192 1.00 88.25 377 ASP A CA 1
ATOM 2749 C C . ASP A 1 377 ? -6.954 -3.164 33.761 1.00 88.25 377 ASP A C 1
ATOM 2751 O O . ASP A 1 377 ? -7.139 -2.415 32.805 1.00 88.25 377 ASP A O 1
ATOM 2755 N N . GLN A 1 378 ? -6.838 -4.486 33.587 1.00 90.62 378 GLN A N 1
ATOM 2756 C CA . GLN A 1 378 ? -6.960 -5.122 32.269 1.00 90.62 378 GLN A CA 1
ATOM 2757 C C . GLN A 1 378 ? -8.385 -5.014 31.724 1.00 90.62 378 GLN A C 1
ATOM 2759 O O . GLN A 1 378 ? -8.580 -4.736 30.541 1.00 90.62 378 GLN A O 1
ATOM 2764 N N . ARG A 1 379 ? -9.383 -5.210 32.588 1.00 91.56 379 ARG A N 1
ATOM 2765 C CA . ARG A 1 379 ? -10.802 -5.095 32.226 1.00 91.56 379 ARG A CA 1
ATOM 2766 C C . ARG A 1 379 ? -11.179 -3.648 31.915 1.00 91.56 379 ARG A C 1
ATOM 2768 O O . ARG A 1 379 ? -11.918 -3.401 30.967 1.00 91.56 379 ARG A O 1
ATOM 2775 N N . GLU A 1 380 ? -10.631 -2.699 32.669 1.00 90.12 380 GLU A N 1
ATOM 2776 C CA . GLU A 1 380 ? -10.798 -1.264 32.445 1.00 90.12 380 GLU A CA 1
ATOM 2777 C C . GLU A 1 380 ? -10.131 -0.814 31.141 1.00 90.12 380 GLU A C 1
ATOM 2779 O O . GLU A 1 380 ? -10.753 -0.113 30.347 1.00 90.12 380 GLU A O 1
ATOM 2784 N N . SER A 1 381 ? -8.917 -1.296 30.849 1.00 88.50 381 SER A N 1
ATOM 2785 C CA . SER A 1 381 ? -8.248 -1.068 29.562 1.00 88.50 381 SER A CA 1
ATOM 2786 C C . SER A 1 381 ? -9.062 -1.620 28.390 1.00 88.50 381 SER A C 1
ATOM 2788 O O . SER A 1 381 ? -9.159 -0.968 27.349 1.00 88.50 381 SER A O 1
ATOM 2790 N N . ALA A 1 382 ? -9.674 -2.797 28.549 1.00 90.88 382 ALA A N 1
ATOM 2791 C CA . ALA A 1 382 ? -10.538 -3.378 27.526 1.00 90.88 382 ALA A CA 1
ATOM 2792 C C . ALA A 1 382 ? -11.819 -2.550 27.315 1.00 90.88 382 ALA A C 1
ATOM 2794 O O . ALA A 1 382 ? -12.198 -2.292 26.174 1.00 90.88 382 ALA A O 1
ATOM 2795 N N . ALA A 1 383 ? -12.451 -2.076 28.396 1.00 90.44 383 ALA A N 1
ATOM 2796 C CA . ALA A 1 383 ? -13.611 -1.185 28.326 1.00 90.44 383 ALA A CA 1
ATOM 2797 C C . ALA A 1 383 ? -13.268 0.157 27.663 1.00 90.44 383 ALA A C 1
ATOM 2799 O O . ALA A 1 383 ? -14.001 0.617 26.789 1.00 90.44 383 ALA A O 1
ATOM 2800 N N . SER A 1 384 ? -12.119 0.739 28.016 1.00 88.69 384 SER A N 1
ATOM 2801 C CA . SER A 1 384 ? -11.606 1.971 27.416 1.00 88.69 384 SER A CA 1
ATOM 2802 C C . SER A 1 384 ? -11.347 1.807 25.917 1.00 88.69 384 SER A C 1
ATOM 2804 O O . SER A 1 384 ? -11.817 2.609 25.115 1.00 88.69 384 SER A O 1
ATOM 2806 N N . THR A 1 385 ? -10.677 0.724 25.519 1.00 88.19 385 THR A N 1
ATOM 2807 C CA . THR A 1 385 ? -10.396 0.425 24.105 1.00 88.19 385 THR A CA 1
ATOM 2808 C C . THR A 1 385 ? -11.684 0.199 23.314 1.00 88.19 385 THR A C 1
ATOM 2810 O O . THR A 1 385 ? -11.823 0.705 22.205 1.00 88.19 385 THR A O 1
ATOM 2813 N N . LEU A 1 386 ? -12.667 -0.504 23.890 1.00 91.12 386 LEU A N 1
ATOM 2814 C CA . LEU A 1 386 ? -13.970 -0.686 23.247 1.00 91.12 386 LEU A CA 1
ATOM 2815 C C . LEU A 1 386 ? -14.703 0.654 23.075 1.00 91.12 386 LEU A C 1
ATOM 2817 O O . LEU A 1 386 ? -15.323 0.874 22.039 1.00 91.12 386 LEU A O 1
ATOM 2821 N N . GLY A 1 387 ? -14.587 1.561 24.050 1.00 88.44 387 GLY A N 1
ATOM 2822 C CA . GLY A 1 387 ? -15.098 2.929 23.941 1.00 88.44 387 GLY A CA 1
ATOM 2823 C C . GLY A 1 387 ? -14.420 3.723 22.828 1.00 88.44 387 GLY A C 1
ATOM 2824 O O . GLY A 1 387 ? -15.097 4.407 22.069 1.00 88.44 387 GLY A O 1
ATOM 2825 N N . ALA A 1 388 ? -13.104 3.569 22.663 1.00 85.75 388 ALA A N 1
ATOM 2826 C CA . ALA A 1 388 ? -12.360 4.222 21.587 1.00 85.75 388 ALA A CA 1
ATOM 2827 C C . ALA A 1 388 ? -12.778 3.725 20.195 1.00 85.75 388 ALA A C 1
ATOM 2829 O O . ALA A 1 388 ? -12.959 4.525 19.276 1.00 85.75 388 ALA A O 1
ATOM 2830 N N . VAL A 1 389 ? -13.008 2.414 20.049 1.00 88.94 389 VAL A N 1
ATOM 2831 C CA . VAL A 1 389 ? -13.562 1.835 18.816 1.00 88.94 389 VAL A CA 1
ATOM 2832 C C . VAL A 1 389 ? -14.943 2.416 18.519 1.00 88.94 389 VAL A C 1
ATOM 2834 O O . VAL A 1 389 ? -15.172 2.867 17.401 1.00 88.94 389 VAL A O 1
ATOM 2837 N N . MET A 1 390 ? -15.847 2.446 19.502 1.00 89.44 390 MET A N 1
ATOM 2838 C CA . MET A 1 390 ? -17.206 2.952 19.283 1.00 89.44 390 MET A CA 1
ATOM 2839 C C . MET A 1 390 ? -17.230 4.443 18.947 1.00 89.44 390 MET A C 1
ATOM 2841 O O . MET A 1 390 ? -17.807 4.808 17.927 1.00 89.44 390 MET A O 1
ATOM 2845 N N . GLY A 1 391 ? -16.530 5.281 19.719 1.00 85.31 391 GLY A N 1
ATOM 2846 C CA . GLY A 1 391 ? -16.419 6.713 19.425 1.00 85.31 391 GLY A CA 1
ATOM 2847 C C . GLY A 1 391 ? -15.819 6.980 18.040 1.00 85.31 391 GLY A C 1
ATOM 2848 O O . GLY A 1 391 ? -16.314 7.827 17.299 1.00 85.31 391 GLY A O 1
ATOM 2849 N N . SER A 1 392 ? -14.819 6.187 17.634 1.00 86.88 392 SER A N 1
ATOM 2850 C CA . SER A 1 392 ? -14.231 6.270 16.292 1.00 86.88 392 SER A CA 1
ATOM 2851 C C . SER A 1 392 ? -15.233 5.955 15.178 1.00 86.88 392 SER A C 1
ATOM 2853 O O . SER A 1 392 ? -15.260 6.657 14.168 1.00 86.88 392 SER A O 1
ATOM 2855 N N . LEU A 1 393 ? -16.044 4.902 15.336 1.00 89.19 393 LEU A N 1
ATOM 2856 C CA . LEU A 1 393 ? -17.059 4.522 14.349 1.00 89.19 393 LEU A CA 1
ATOM 2857 C C . LEU A 1 393 ? -18.162 5.579 14.252 1.00 89.19 393 LEU A C 1
ATOM 2859 O O . LEU A 1 393 ? -18.568 5.934 13.147 1.00 89.19 393 LEU A O 1
ATOM 2863 N N . GLU A 1 394 ? -18.624 6.096 15.393 1.00 87.56 394 GLU A N 1
ATOM 2864 C CA . GLU A 1 394 ? -19.671 7.119 15.441 1.00 87.56 394 GLU A CA 1
ATOM 2865 C C . GLU A 1 394 ? -19.244 8.388 14.710 1.00 87.56 394 GLU A C 1
ATOM 2867 O O . GLU A 1 394 ? -19.957 8.854 13.816 1.00 87.56 394 GLU A O 1
ATOM 2872 N N . GLN A 1 395 ? -18.054 8.903 15.029 1.00 85.00 395 GLN A N 1
ATOM 2873 C CA . GLN A 1 395 ? -17.542 10.110 14.393 1.00 85.00 395 GLN A CA 1
ATOM 2874 C C . GLN A 1 395 ? -17.217 9.877 12.911 1.00 85.00 395 GLN A C 1
ATOM 2876 O O . GLN A 1 395 ? -17.499 10.741 12.086 1.00 85.00 395 GLN A O 1
ATOM 2881 N N . ALA A 1 396 ? -16.691 8.706 12.535 1.00 86.31 396 ALA A N 1
ATOM 2882 C CA . ALA A 1 396 ? -16.448 8.378 11.128 1.00 86.31 396 ALA A CA 1
ATOM 2883 C C . ALA A 1 396 ? -17.745 8.357 10.306 1.00 86.31 396 ALA A C 1
ATOM 2885 O O . ALA A 1 396 ? -17.780 8.893 9.198 1.00 86.31 396 ALA A O 1
ATOM 2886 N N . GLY A 1 397 ? -18.816 7.770 10.852 1.00 86.81 397 GLY A N 1
ATOM 2887 C CA . GLY A 1 397 ? -20.133 7.764 10.218 1.00 86.81 397 GLY A CA 1
ATOM 2888 C C . GLY A 1 397 ? -20.709 9.173 10.073 1.00 86.81 397 GLY A C 1
ATOM 2889 O O . GLY A 1 397 ? -21.172 9.535 8.988 1.00 86.81 397 GLY A O 1
ATOM 2890 N N . ALA A 1 398 ? -20.628 9.981 11.136 1.00 85.44 398 ALA A N 1
ATOM 2891 C CA . ALA A 1 398 ? -21.080 11.371 11.128 1.00 85.44 398 ALA A CA 1
ATOM 2892 C C . ALA A 1 398 ? -20.332 12.219 10.093 1.00 85.44 398 ALA A C 1
ATOM 2894 O O . ALA A 1 398 ? -20.955 12.885 9.261 1.00 85.44 398 ALA A O 1
ATOM 2895 N N . ASP A 1 399 ? -19.005 12.131 10.087 1.00 80.94 399 ASP A N 1
ATOM 2896 C CA . ASP A 1 399 ? -18.149 12.825 9.135 1.00 80.94 399 ASP A CA 1
ATOM 2897 C C . ASP A 1 399 ? -18.429 12.423 7.686 1.00 80.94 399 ASP A C 1
ATOM 2899 O O . ASP A 1 399 ? -18.456 13.283 6.807 1.00 80.94 399 ASP A O 1
ATOM 2903 N N . TYR A 1 400 ? -18.613 11.125 7.421 1.00 83.94 400 TYR A N 1
ATOM 2904 C CA . TYR A 1 400 ? -18.896 10.617 6.080 1.00 83.94 400 TYR A CA 1
ATOM 2905 C C . TYR A 1 400 ? -20.227 11.168 5.554 1.00 83.94 400 TYR A C 1
ATOM 2907 O O . TYR A 1 400 ? -20.321 11.631 4.415 1.00 83.94 400 TYR A O 1
ATOM 2915 N N . ILE A 1 401 ? -21.263 11.180 6.399 1.00 83.56 401 ILE A N 1
ATOM 2916 C CA . ILE A 1 401 ? -22.571 11.740 6.043 1.00 83.56 401 ILE A CA 1
ATOM 2917 C C . ILE A 1 401 ? -22.459 13.246 5.774 1.00 83.56 401 ILE A C 1
ATOM 2919 O O . ILE A 1 401 ? -23.013 13.719 4.774 1.00 83.56 401 ILE A O 1
ATOM 2923 N N . ALA A 1 402 ? -21.732 13.970 6.631 1.00 81.56 402 ALA A N 1
ATOM 2924 C CA . ALA A 1 402 ? -21.583 15.419 6.566 1.00 81.56 402 ALA A CA 1
ATOM 2925 C C . ALA A 1 402 ? -20.748 15.897 5.369 1.00 81.56 402 ALA A C 1
ATOM 2927 O O . ALA A 1 402 ? -21.133 16.880 4.738 1.00 81.56 402 ALA A O 1
ATOM 2928 N N . ASN A 1 403 ? -19.643 15.212 5.057 1.00 70.00 403 ASN A N 1
ATOM 2929 C CA . ASN A 1 403 ? -18.622 15.739 4.148 1.00 70.00 403 ASN A CA 1
ATOM 2930 C C . ASN A 1 403 ? -18.648 15.120 2.746 1.00 70.00 403 ASN A C 1
ATOM 2932 O O . ASN A 1 403 ? -18.479 15.875 1.807 1.00 70.00 403 ASN A O 1
ATOM 2936 N N . ALA A 1 404 ? -18.971 13.825 2.581 1.00 62.66 404 ALA A N 1
ATOM 2937 C CA . ALA A 1 404 ? -18.820 13.157 1.278 1.00 62.66 404 ALA A CA 1
ATOM 2938 C C . ALA A 1 404 ? -19.574 13.860 0.113 1.00 62.66 404 ALA A C 1
ATOM 2940 O O . ALA A 1 404 ? -20.575 14.560 0.308 1.00 62.66 404 ALA A O 1
ATOM 2941 N N . GLU A 1 405 ? -19.229 13.595 -1.139 1.00 62.28 405 GLU A N 1
ATOM 2942 C CA . GLU A 1 405 ? -20.084 14.001 -2.262 1.00 62.28 405 GLU A CA 1
ATOM 2943 C C . GLU A 1 405 ? -21.369 13.133 -2.349 1.00 62.28 405 GLU A C 1
ATOM 2945 O O . GLU A 1 405 ? -21.403 11.966 -1.956 1.00 62.28 405 GLU A O 1
ATOM 2950 N N . GLY A 1 406 ? -22.486 13.692 -2.839 1.00 65.62 406 GLY A N 1
ATOM 2951 C CA . GLY A 1 406 ? -23.731 12.942 -3.101 1.00 65.62 406 GLY A CA 1
ATOM 2952 C C . GLY A 1 406 ? -24.890 13.148 -2.108 1.00 65.62 406 GLY A C 1
ATOM 2953 O O . GLY A 1 406 ? -24.870 14.018 -1.240 1.00 65.62 406 GLY A O 1
ATOM 2954 N N . LYS A 1 407 ? -25.974 12.371 -2.277 1.00 75.25 407 LYS A N 1
ATOM 2955 C CA . LYS A 1 407 ? -27.236 12.554 -1.527 1.00 75.25 407 LYS A CA 1
ATOM 2956 C C . LYS A 1 407 ? -27.112 12.054 -0.087 1.00 75.25 407 LYS A C 1
ATOM 2958 O O . LYS A 1 407 ? -26.874 10.865 0.122 1.00 75.25 407 LYS A O 1
ATOM 2963 N N . ALA A 1 408 ? -27.368 12.929 0.886 1.00 78.06 408 ALA A N 1
ATOM 2964 C CA . ALA A 1 408 ? -27.303 12.611 2.313 1.00 78.06 408 ALA A CA 1
ATOM 2965 C C . ALA A 1 408 ? -28.121 11.361 2.688 1.00 78.06 408 ALA A C 1
ATOM 2967 O O . ALA A 1 408 ? -27.644 10.523 3.445 1.00 78.06 408 ALA A O 1
ATOM 2968 N N . GLU A 1 409 ? -29.308 11.160 2.106 1.00 79.38 409 GLU A N 1
ATOM 2969 C CA . GLU A 1 409 ? -30.137 9.982 2.397 1.00 79.38 409 GLU A CA 1
ATOM 2970 C C . GLU A 1 409 ? -29.485 8.662 1.966 1.00 79.38 409 GLU A C 1
ATOM 2972 O O . GLU A 1 409 ? -29.625 7.656 2.660 1.00 79.38 409 GLU A O 1
ATOM 2977 N N . ALA A 1 410 ? -28.772 8.655 0.835 1.00 80.00 410 ALA A N 1
ATOM 2978 C CA . ALA A 1 410 ? -28.079 7.462 0.353 1.00 80.00 410 ALA A CA 1
ATOM 2979 C C . ALA A 1 410 ? -26.912 7.097 1.278 1.00 80.00 410 ALA A C 1
ATOM 2981 O O . ALA A 1 410 ? -26.710 5.923 1.576 1.00 80.00 410 ALA A O 1
ATOM 2982 N N . LYS A 1 411 ? -26.203 8.102 1.799 1.00 80.19 411 LYS A N 1
ATOM 2983 C CA . LYS A 1 411 ? -25.111 7.900 2.756 1.00 80.19 411 LYS A CA 1
ATOM 2984 C C . LYS A 1 411 ? -25.606 7.417 4.108 1.00 80.19 411 LYS A C 1
ATOM 2986 O O . LYS A 1 411 ? -25.047 6.475 4.648 1.00 80.19 411 LYS A O 1
ATOM 2991 N N . VAL A 1 412 ? -26.689 8.002 4.625 1.00 83.81 412 VAL A N 1
ATOM 2992 C CA . VAL A 1 412 ? -27.331 7.517 5.857 1.00 83.81 412 VAL A CA 1
ATOM 2993 C C . VAL A 1 412 ? -27.742 6.052 5.698 1.00 83.81 412 VAL A C 1
ATOM 2995 O O . VAL A 1 412 ? -27.507 5.250 6.596 1.00 83.81 412 VAL A O 1
ATOM 2998 N N . ALA A 1 413 ? -28.308 5.676 4.546 1.00 83.12 413 ALA A N 1
ATOM 2999 C CA . ALA A 1 413 ? -28.655 4.285 4.263 1.00 83.12 413 ALA A CA 1
ATOM 3000 C C . ALA A 1 413 ? -27.422 3.369 4.164 1.00 83.12 413 ALA A C 1
ATOM 3002 O O . ALA A 1 413 ? -27.475 2.234 4.631 1.00 83.12 413 ALA A O 1
ATOM 3003 N N . PHE A 1 414 ? -26.317 3.856 3.598 1.00 84.06 414 PHE A N 1
ATOM 3004 C CA . PHE A 1 414 ? -25.066 3.109 3.499 1.00 84.06 414 PHE A CA 1
ATOM 3005 C C . PHE A 1 414 ? -24.413 2.880 4.870 1.00 84.06 414 PHE A C 1
ATOM 3007 O O . PHE A 1 414 ? -24.106 1.742 5.219 1.00 84.06 414 PHE A O 1
ATOM 3014 N N . VAL A 1 415 ? -24.289 3.928 5.691 1.00 86.12 415 VAL A N 1
ATOM 3015 C CA . VAL A 1 415 ? -23.771 3.815 7.065 1.00 86.12 415 VAL A CA 1
ATOM 3016 C C . VAL A 1 415 ? -24.675 2.916 7.917 1.00 86.12 415 VAL A C 1
ATOM 3018 O O . VAL A 1 415 ? -24.182 2.116 8.713 1.00 86.12 415 VAL A O 1
ATOM 3021 N N . ARG A 1 416 ? -25.994 2.956 7.696 1.00 85.12 416 ARG A N 1
ATOM 3022 C CA . ARG A 1 416 ? -26.927 2.002 8.307 1.00 85.12 416 ARG A CA 1
ATOM 3023 C C . ARG A 1 416 ? -26.638 0.569 7.910 1.00 85.12 416 ARG A C 1
ATOM 3025 O O . ARG A 1 416 ? -26.483 -0.271 8.785 1.00 85.12 416 ARG A O 1
ATOM 3032 N N . GLN A 1 417 ? -26.535 0.288 6.616 1.00 85.31 417 GLN A N 1
ATOM 3033 C CA . GLN A 1 417 ? -26.226 -1.058 6.147 1.00 85.31 417 GLN A CA 1
ATOM 3034 C C . GLN A 1 417 ? -24.897 -1.562 6.731 1.00 85.31 417 GLN A C 1
ATOM 3036 O O . GLN A 1 417 ? -24.806 -2.715 7.145 1.00 85.31 417 GLN A O 1
ATOM 3041 N N . PHE A 1 418 ? -23.882 -0.699 6.801 1.00 87.69 418 PHE A N 1
ATOM 3042 C CA . PHE A 1 418 ? -22.623 -1.005 7.474 1.00 87.69 418 PHE A CA 1
ATOM 3043 C C . PHE A 1 418 ? -22.837 -1.382 8.949 1.00 87.69 418 PHE A C 1
ATOM 3045 O O . PHE A 1 418 ? -22.350 -2.420 9.396 1.00 87.69 418 PHE A O 1
ATOM 3052 N N . THR A 1 419 ? -23.596 -0.572 9.688 1.00 87.19 419 THR A N 1
ATOM 3053 C CA . THR A 1 419 ? -23.883 -0.795 11.114 1.00 87.19 419 THR A CA 1
ATOM 3054 C C . THR A 1 419 ? -24.658 -2.086 11.349 1.00 87.19 419 THR A C 1
ATOM 3056 O O . THR A 1 419 ? -24.303 -2.847 12.250 1.00 87.19 419 THR A O 1
ATOM 3059 N N . ASP A 1 420 ? -25.673 -2.357 10.526 1.00 85.25 420 ASP A N 1
ATOM 3060 C CA . ASP A 1 420 ? -26.470 -3.583 10.586 1.00 85.25 420 ASP A CA 1
ATOM 3061 C C . ASP A 1 420 ? -25.541 -4.802 10.412 1.00 85.25 420 ASP A C 1
ATOM 3063 O O . ASP A 1 420 ? -25.518 -5.692 11.257 1.00 85.25 420 ASP A O 1
ATOM 3067 N N . ILE A 1 421 ? -24.652 -4.787 9.407 1.00 87.62 421 ILE A N 1
ATOM 3068 C CA . ILE A 1 421 ? -23.690 -5.879 9.163 1.00 87.62 421 ILE A CA 1
ATOM 3069 C C . ILE A 1 421 ? -22.714 -6.071 10.335 1.00 87.62 421 ILE A C 1
ATOM 3071 O O . ILE A 1 421 ? -22.406 -7.206 10.710 1.00 87.62 421 ILE A O 1
ATOM 3075 N N . VAL A 1 422 ? -22.180 -4.983 10.897 1.00 88.12 422 VAL A N 1
ATOM 3076 C CA . VAL A 1 422 ? -21.268 -5.045 12.052 1.00 88.12 422 VAL A CA 1
ATOM 3077 C C . VAL A 1 422 ? -21.988 -5.620 13.275 1.00 88.12 422 VAL A C 1
ATOM 3079 O O . VAL A 1 422 ? -21.413 -6.453 13.981 1.00 88.12 422 VAL A O 1
ATOM 3082 N N . THR A 1 423 ? -23.244 -5.230 13.492 1.00 87.00 423 THR A N 1
ATOM 3083 C CA . THR A 1 423 ? -24.085 -5.713 14.596 1.00 87.00 423 THR A CA 1
ATOM 3084 C C . THR A 1 423 ? -24.399 -7.200 14.438 1.00 87.00 423 THR A C 1
ATOM 3086 O O . THR A 1 423 ? -24.095 -7.970 15.352 1.00 87.00 423 THR A O 1
ATOM 3089 N N . ASP A 1 424 ? -24.856 -7.629 13.259 1.00 87.50 424 ASP A N 1
ATOM 3090 C CA . ASP A 1 424 ? -25.133 -9.031 12.915 1.00 87.50 424 ASP A CA 1
ATOM 3091 C C . ASP A 1 424 ? -23.896 -9.919 13.159 1.00 87.50 424 ASP A C 1
ATOM 3093 O O . ASP A 1 424 ? -23.954 -10.975 13.803 1.00 87.50 424 ASP A O 1
ATOM 3097 N N . LYS A 1 425 ? -22.726 -9.475 12.675 1.00 91.12 425 LYS A N 1
ATOM 3098 C CA . LYS A 1 425 ? -21.446 -10.179 12.864 1.00 91.12 425 LYS A CA 1
ATOM 3099 C C . LYS A 1 425 ? -21.057 -10.266 14.340 1.00 91.12 425 LYS A C 1
ATOM 3101 O O . LYS A 1 425 ? -20.580 -11.316 14.779 1.00 91.12 425 LYS A O 1
ATOM 3106 N N . LEU A 1 426 ? -21.245 -9.191 15.108 1.00 87.94 426 LEU A N 1
ATOM 3107 C CA . LEU A 1 426 ? -20.957 -9.169 16.542 1.00 87.94 426 LEU A CA 1
ATOM 3108 C C . LEU A 1 426 ? -21.891 -10.113 17.313 1.00 87.94 426 LEU A C 1
ATOM 3110 O O . LEU A 1 426 ? -21.415 -10.892 18.139 1.00 87.94 426 LEU A O 1
ATOM 3114 N N . ILE A 1 427 ? -23.190 -10.114 17.002 1.00 86.00 427 ILE A N 1
ATOM 3115 C CA . ILE A 1 427 ? -24.173 -11.055 17.561 1.00 86.00 427 ILE A CA 1
ATOM 3116 C C . ILE A 1 427 ? -23.748 -12.495 17.283 1.00 86.00 427 ILE A C 1
ATOM 3118 O O . ILE A 1 427 ? -23.704 -13.306 18.210 1.00 86.00 427 ILE A O 1
ATOM 3122 N N . GLY A 1 428 ? -23.395 -12.814 16.034 1.00 85.12 428 GLY A N 1
ATOM 3123 C CA . GLY A 1 428 ? -22.928 -14.146 15.651 1.00 85.12 428 GLY A CA 1
ATOM 3124 C C . GLY A 1 428 ? -21.680 -14.574 16.428 1.00 85.12 428 GLY A C 1
ATOM 3125 O O . GLY A 1 428 ? -21.670 -15.633 17.056 1.00 85.12 428 GLY A O 1
ATOM 3126 N N . LYS A 1 429 ? -20.646 -13.722 16.464 1.00 89.19 429 LYS A N 1
ATOM 3127 C CA . LYS A 1 429 ? -19.387 -14.018 17.169 1.00 89.19 429 LYS A CA 1
ATOM 3128 C C . LYS A 1 429 ? -19.567 -14.164 18.679 1.00 89.19 429 LYS A C 1
ATOM 3130 O O . LYS A 1 429 ? -18.895 -15.005 19.273 1.00 89.19 429 LYS A O 1
ATOM 3135 N N . LEU A 1 430 ? -20.435 -13.367 19.305 1.00 85.75 430 LEU A N 1
ATOM 3136 C CA . LEU A 1 430 ? -20.744 -13.495 20.731 1.00 85.75 430 LEU A CA 1
ATOM 3137 C C . LEU A 1 430 ? -21.537 -14.776 21.006 1.00 85.75 430 LEU A C 1
ATOM 3139 O O . LEU A 1 430 ? -21.205 -15.475 21.958 1.00 85.75 430 LEU A O 1
ATOM 3143 N N . ALA A 1 431 ? -22.508 -15.136 20.157 1.00 84.44 431 ALA A N 1
ATOM 3144 C CA . ALA A 1 431 ? -23.286 -16.370 20.302 1.00 84.44 431 ALA A CA 1
ATOM 3145 C C . ALA A 1 431 ? -22.394 -17.622 20.364 1.00 84.44 431 ALA A C 1
ATOM 3147 O O . ALA A 1 431 ? -22.647 -18.513 21.171 1.00 84.44 431 ALA A O 1
ATOM 3148 N N . ASP A 1 432 ? -21.316 -17.659 19.574 1.00 85.12 432 ASP A N 1
ATOM 3149 C CA . ASP A 1 432 ? -20.332 -18.751 19.569 1.00 85.12 432 ASP A CA 1
ATOM 3150 C C . ASP A 1 432 ? -19.514 -18.862 20.872 1.00 85.12 432 ASP A C 1
ATOM 3152 O O . ASP A 1 432 ? -18.812 -19.853 21.088 1.00 85.12 432 ASP A O 1
ATOM 3156 N N . LYS A 1 433 ? -19.545 -17.838 21.735 1.00 82.50 433 LYS A N 1
ATOM 3157 C CA . LYS A 1 433 ? -18.843 -17.814 23.033 1.00 82.50 433 LYS A CA 1
ATOM 3158 C C . LYS A 1 433 ? -19.738 -18.169 24.209 1.00 82.50 433 LYS A C 1
ATOM 3160 O O . LYS A 1 433 ? -19.231 -18.368 25.311 1.00 82.50 433 LYS A O 1
ATOM 3165 N N . ILE A 1 434 ? -21.038 -18.267 23.974 1.00 76.31 434 ILE A N 1
ATOM 3166 C CA . ILE A 1 434 ? -22.028 -18.580 24.991 1.00 76.31 434 ILE A CA 1
ATOM 3167 C C . ILE A 1 434 ? -22.199 -20.108 25.070 1.00 76.31 434 ILE A C 1
ATOM 3169 O O . ILE A 1 434 ? -22.414 -20.746 24.035 1.00 76.31 434 ILE A O 1
ATOM 3173 N N . PRO A 1 435 ? -22.126 -20.729 26.264 1.00 67.69 435 PRO A N 1
ATOM 3174 C CA . PRO A 1 435 ? -22.304 -22.172 26.416 1.00 67.69 435 PRO A CA 1
ATOM 3175 C C . PRO A 1 435 ? -23.639 -22.690 25.851 1.00 67.69 435 PRO A C 1
ATOM 3177 O O . PRO A 1 435 ? -24.706 -22.100 26.058 1.00 67.69 435 PRO A O 1
ATOM 3180 N N . GLU A 1 436 ? -23.602 -23.841 25.169 1.00 59.62 436 GLU A N 1
ATOM 3181 C CA . GLU A 1 436 ? -24.810 -24.497 24.658 1.00 59.62 436 GLU A CA 1
ATOM 3182 C C . GLU A 1 436 ? -25.775 -24.839 25.806 1.00 59.62 436 GLU A C 1
ATOM 3184 O O . GLU A 1 436 ? -25.448 -25.606 26.710 1.00 59.62 436 GLU A O 1
ATOM 3189 N N . GLY A 1 437 ? -26.989 -24.280 25.753 1.00 55.22 437 GLY A N 1
ATOM 3190 C CA . GLY A 1 437 ? -28.062 -24.538 26.722 1.00 55.22 437 GLY A CA 1
ATOM 3191 C C . GLY A 1 437 ? -28.516 -23.324 27.535 1.00 55.22 437 GLY A C 1
ATOM 3192 O O . GLY A 1 437 ? -29.610 -23.376 28.094 1.00 55.22 437 GLY A O 1
ATOM 3193 N N . GLU A 1 438 ? -27.758 -22.221 27.551 1.00 55.16 438 GLU A N 1
ATOM 3194 C CA . GLU A 1 438 ? -28.146 -21.017 28.308 1.00 55.16 438 GLU A CA 1
ATOM 3195 C C . GLU A 1 438 ? -28.982 -20.005 27.495 1.00 55.16 438 GLU A C 1
ATOM 3197 O O . GLU A 1 438 ? -29.768 -19.266 28.085 1.00 55.16 438 GLU A O 1
ATOM 3202 N N . VAL A 1 439 ? -28.899 -19.984 26.151 1.00 51.31 439 VAL A N 1
ATOM 3203 C CA . VAL A 1 439 ? -29.312 -18.777 25.386 1.00 51.31 439 VAL A CA 1
ATOM 3204 C C . VAL A 1 439 ? -30.260 -18.969 24.181 1.00 51.31 439 VAL A C 1
ATOM 3206 O O . VAL A 1 439 ? -30.841 -18.002 23.696 1.00 51.31 439 VAL A O 1
ATOM 3209 N N . ARG A 1 440 ? -30.586 -20.179 23.710 1.00 47.69 440 ARG A N 1
ATOM 3210 C CA . ARG A 1 440 ? -31.352 -20.320 22.438 1.00 47.69 440 ARG A CA 1
ATOM 3211 C C . ARG A 1 440 ? -32.889 -20.190 22.515 1.00 47.69 440 ARG A C 1
ATOM 3213 O O . ARG A 1 440 ? -33.566 -20.448 21.525 1.00 47.69 440 ARG A O 1
ATOM 3220 N N . GLY A 1 441 ? -33.460 -19.784 23.653 1.00 43.25 441 GLY A N 1
ATOM 3221 C CA . GLY A 1 441 ? -34.916 -19.798 23.884 1.00 43.25 441 GLY A CA 1
ATOM 3222 C C . GLY A 1 441 ? -35.655 -18.455 23.823 1.00 43.25 441 GLY A C 1
ATOM 3223 O O . GLY A 1 441 ? -36.872 -18.445 23.974 1.00 43.25 441 GLY A O 1
ATOM 3224 N N . GLY A 1 442 ? -34.965 -17.319 23.664 1.00 41.88 442 GLY A N 1
ATOM 3225 C CA . GLY A 1 442 ? -35.592 -15.986 23.598 1.00 41.88 442 GLY A CA 1
ATOM 3226 C C . GLY A 1 442 ? -36.329 -15.518 24.866 1.00 41.88 442 GLY A C 1
ATOM 3227 O O . GLY A 1 442 ? -36.883 -14.423 24.869 1.00 41.88 442 GLY A O 1
ATOM 3228 N N . ALA A 1 443 ? -36.349 -16.321 25.933 1.00 41.75 443 ALA A N 1
ATOM 3229 C CA . ALA A 1 443 ? -37.029 -16.012 27.185 1.00 41.75 443 ALA A CA 1
ATOM 3230 C C . ALA A 1 443 ? -36.485 -16.854 28.354 1.00 41.75 443 ALA A C 1
ATOM 3232 O O . ALA A 1 443 ? -37.217 -17.651 28.931 1.00 41.75 443 ALA A O 1
ATOM 3233 N N . THR A 1 444 ? -35.222 -16.691 28.748 1.00 36.94 444 THR A N 1
ATOM 3234 C CA . THR A 1 444 ? -34.745 -17.223 30.038 1.00 36.94 444 THR A CA 1
ATOM 3235 C C . THR A 1 444 ? -33.621 -16.357 30.597 1.00 36.94 444 THR A C 1
ATOM 3237 O O . THR A 1 444 ? -32.727 -15.978 29.859 1.00 36.94 444 THR A O 1
ATOM 3240 N N . LYS A 1 445 ? -33.757 -16.021 31.892 1.00 42.12 445 LYS A N 1
ATOM 3241 C CA . LYS A 1 445 ? -32.835 -15.328 32.819 1.00 42.12 445 LYS A CA 1
ATOM 3242 C C . LYS A 1 445 ? -31.478 -14.926 32.230 1.00 42.12 445 LYS A C 1
ATOM 3244 O O . LYS A 1 445 ? -30.738 -15.811 31.832 1.00 42.12 445 LYS A O 1
ATOM 3249 N N . ALA A 1 446 ? -31.149 -13.630 32.317 1.00 43.09 446 ALA A N 1
ATOM 3250 C CA . ALA A 1 446 ? -29.812 -13.076 32.095 1.00 43.09 446 ALA A CA 1
ATOM 3251 C C . ALA A 1 446 ? -28.724 -14.090 32.487 1.00 43.09 446 ALA A C 1
ATOM 3253 O O . ALA A 1 446 ? -28.530 -14.352 33.679 1.00 43.09 446 ALA A O 1
ATOM 3254 N N . GLY A 1 447 ? -28.091 -14.703 31.480 1.00 45.56 447 GLY A N 1
ATOM 3255 C CA . GLY A 1 447 ? -26.874 -15.481 31.672 1.00 45.56 447 GLY A CA 1
ATOM 3256 C C . GLY A 1 447 ? -25.900 -14.594 32.436 1.00 45.56 447 GLY A C 1
ATOM 3257 O O . GLY A 1 447 ? -25.809 -13.394 32.177 1.00 45.56 447 GLY A O 1
ATOM 3258 N N . GLY A 1 448 ? -25.300 -15.123 33.497 1.00 58.44 448 GLY A N 1
ATOM 3259 C CA . GLY A 1 448 ? -24.649 -14.327 34.543 1.00 58.44 448 GLY A CA 1
ATOM 3260 C C . GLY A 1 448 ? -23.373 -13.588 34.115 1.00 58.44 448 GLY A C 1
ATOM 3261 O O . GLY A 1 448 ? -22.649 -13.111 34.994 1.00 58.44 448 GLY A O 1
ATOM 3262 N N . SER A 1 449 ? -23.068 -13.516 32.813 1.00 73.06 449 SER A N 1
ATOM 3263 C CA . SER A 1 449 ? -21.872 -12.898 32.242 1.00 73.06 449 SER A CA 1
ATOM 3264 C C . SER A 1 449 ? -22.184 -11.630 31.428 1.00 73.06 449 SER A C 1
ATOM 3266 O O . SER A 1 449 ? -23.287 -11.428 30.922 1.00 73.06 449 SER A O 1
ATOM 3268 N N . PHE A 1 450 ? -21.181 -10.758 31.283 1.00 79.31 450 PHE A N 1
ATOM 3269 C CA . PHE A 1 450 ? -21.275 -9.544 30.459 1.00 79.31 450 PHE A CA 1
ATOM 3270 C C . PHE A 1 450 ? -21.579 -9.857 28.982 1.00 79.31 450 PHE A C 1
ATOM 3272 O O . PHE A 1 450 ? -22.312 -9.117 28.333 1.00 79.31 450 PHE A O 1
ATOM 3279 N N . VAL A 1 451 ? -21.048 -10.970 28.467 1.00 81.31 451 VAL A N 1
ATOM 3280 C CA . VAL A 1 451 ? -21.203 -11.406 27.070 1.00 81.31 451 VAL A CA 1
ATOM 3281 C C . VAL A 1 451 ? -22.650 -11.778 26.759 1.00 81.31 451 VAL A C 1
ATOM 3283 O O . VAL A 1 451 ? -23.175 -11.345 25.736 1.00 81.31 451 VAL A O 1
ATOM 3286 N N . ASP A 1 452 ? -23.317 -12.504 27.660 1.00 76.62 452 ASP A N 1
ATOM 3287 C CA . ASP A 1 452 ? -24.726 -12.887 27.491 1.00 76.62 452 ASP A CA 1
ATOM 3288 C C . ASP A 1 452 ? -25.634 -11.654 27.484 1.00 76.62 452 ASP A C 1
ATOM 3290 O O . ASP A 1 452 ? -26.541 -11.527 26.659 1.00 76.62 452 ASP A O 1
ATOM 3294 N N . ALA A 1 453 ? -25.367 -10.723 28.405 1.00 79.81 453 ALA A N 1
ATOM 3295 C CA . ALA A 1 453 ? -26.105 -9.475 28.509 1.00 79.81 453 ALA A CA 1
ATOM 3296 C C . ALA A 1 453 ? -25.908 -8.600 27.262 1.00 79.81 453 ALA A C 1
ATOM 3298 O O . ALA A 1 453 ? -26.889 -8.068 26.740 1.00 79.81 453 ALA A O 1
ATOM 3299 N N . LEU A 1 454 ? -24.672 -8.502 26.756 1.00 83.00 454 LEU A N 1
ATOM 3300 C CA . LEU A 1 454 ? -24.365 -7.757 25.538 1.00 83.00 454 LEU A CA 1
ATOM 3301 C C . LEU A 1 454 ? -25.071 -8.372 24.330 1.00 83.00 454 LEU A C 1
ATOM 3303 O O . LEU A 1 454 ? -25.771 -7.668 23.608 1.00 83.00 454 LEU A O 1
ATOM 3307 N N . TRP A 1 455 ? -24.945 -9.687 24.144 1.00 85.75 455 TRP A N 1
ATOM 3308 C CA . TRP A 1 455 ? -25.603 -10.406 23.055 1.00 85.75 455 TRP A CA 1
ATOM 3309 C C . TRP A 1 455 ? -27.117 -10.169 23.054 1.00 85.75 455 TRP A C 1
ATOM 3311 O O . TRP A 1 455 ? -27.685 -9.796 22.029 1.00 85.75 455 TRP A O 1
ATOM 3321 N N . GLN A 1 456 ? -27.769 -10.298 24.216 1.00 82.06 456 GLN A N 1
ATOM 3322 C CA . GLN A 1 456 ? -29.210 -10.075 24.330 1.00 82.06 456 GLN A CA 1
ATOM 3323 C C . GLN A 1 456 ? -29.591 -8.629 23.986 1.00 82.06 456 GLN A C 1
ATOM 3325 O O . GLN A 1 456 ? -30.585 -8.409 23.296 1.00 82.06 456 GLN A O 1
ATOM 3330 N N . LYS A 1 457 ? -28.802 -7.641 24.432 1.00 83.19 457 LYS A N 1
ATOM 3331 C CA . LYS A 1 457 ? -29.042 -6.225 24.118 1.00 83.19 457 LYS A CA 1
ATOM 3332 C C . LYS A 1 457 ? -28.918 -5.926 22.630 1.00 83.19 457 LYS A C 1
ATOM 3334 O O . LYS A 1 457 ? -29.732 -5.161 22.123 1.00 83.19 457 LYS A O 1
ATOM 3339 N N . LEU A 1 458 ? -27.960 -6.540 21.944 1.00 83.44 458 LEU A N 1
ATOM 3340 C CA . LEU A 1 458 ? -27.785 -6.386 20.501 1.00 83.44 458 LEU A CA 1
ATOM 3341 C C . LEU A 1 458 ? -28.939 -7.033 19.717 1.00 83.44 458 LEU A C 1
ATOM 3343 O O . LEU A 1 458 ? -29.506 -6.394 18.839 1.00 83.44 458 LEU A O 1
ATOM 3347 N N . VAL A 1 459 ? -29.371 -8.242 20.094 1.00 82.12 459 VAL A N 1
ATOM 3348 C CA . VAL A 1 459 ? -30.536 -8.910 19.473 1.00 82.12 459 VAL A CA 1
ATOM 3349 C C . VAL A 1 459 ? -31.830 -8.120 19.691 1.00 82.12 459 VAL A C 1
ATOM 3351 O O . VAL A 1 459 ? -32.664 -8.006 18.789 1.00 82.12 459 VAL A O 1
ATOM 3354 N N . ASP A 1 460 ? -32.031 -7.575 20.894 1.00 81.12 460 ASP A N 1
ATOM 3355 C CA . ASP A 1 460 ? -33.182 -6.717 21.182 1.00 81.12 460 ASP A CA 1
ATOM 3356 C C . ASP A 1 460 ? -33.113 -5.409 20.383 1.00 81.12 460 ASP A C 1
ATOM 3358 O O . ASP A 1 460 ? -34.145 -4.941 19.896 1.00 81.12 460 ASP A O 1
ATOM 3362 N N . HIS A 1 461 ? -31.911 -4.847 20.219 1.00 76.75 461 HIS A N 1
ATOM 3363 C CA . HIS A 1 461 ? -31.674 -3.661 19.407 1.00 76.75 461 HIS A CA 1
ATOM 3364 C C . HIS A 1 461 ? -32.010 -3.907 17.931 1.00 76.75 461 HIS A C 1
ATOM 3366 O O . HIS A 1 461 ? -32.828 -3.167 17.395 1.00 76.75 461 HIS A O 1
ATOM 3372 N N . GLU A 1 462 ? -31.508 -4.968 17.292 1.00 75.19 462 GLU A N 1
ATOM 3373 C CA . GLU A 1 462 ? -31.843 -5.280 15.890 1.00 75.19 462 GLU A CA 1
ATOM 3374 C C . GLU A 1 462 ? -33.350 -5.451 15.671 1.00 75.19 462 GLU A C 1
ATOM 3376 O O . GLU A 1 462 ? -33.922 -4.942 14.703 1.00 75.19 462 GLU A O 1
ATOM 3381 N N . ARG A 1 463 ? -34.038 -6.110 16.614 1.00 75.06 463 ARG A N 1
ATOM 3382 C CA . ARG A 1 463 ? -35.503 -6.241 16.572 1.00 75.06 463 ARG A CA 1
ATOM 3383 C C . ARG A 1 463 ? -36.213 -4.889 16.630 1.00 75.06 463 ARG A C 1
ATOM 3385 O O . ARG A 1 463 ? -37.254 -4.740 15.994 1.00 75.06 463 ARG A O 1
ATOM 3392 N N . GLN A 1 464 ? -35.687 -3.932 17.394 1.00 70.56 464 GLN A N 1
ATOM 3393 C CA . GLN A 1 464 ? -36.239 -2.579 17.520 1.00 70.56 464 GLN A CA 1
ATOM 3394 C C . GLN A 1 464 ? -35.863 -1.687 16.326 1.00 70.56 464 GLN A C 1
ATOM 3396 O O . GLN A 1 464 ? -36.720 -0.960 15.823 1.00 70.56 464 GLN A O 1
ATOM 3401 N N . ALA A 1 465 ? -34.633 -1.782 15.816 1.00 67.44 465 ALA A N 1
ATOM 3402 C CA . ALA A 1 465 ? -34.147 -1.055 14.642 1.00 67.44 465 ALA A CA 1
ATOM 3403 C C . ALA A 1 465 ? -34.901 -1.457 13.361 1.00 67.44 465 ALA A C 1
ATOM 3405 O O . ALA A 1 465 ? -35.201 -0.615 12.512 1.00 67.44 465 ALA A O 1
ATOM 3406 N N . ALA A 1 466 ? -35.319 -2.723 13.255 1.00 62.34 466 ALA A N 1
ATOM 3407 C CA . ALA A 1 466 ? -36.223 -3.190 12.203 1.00 62.34 466 ALA A CA 1
ATOM 3408 C C . ALA A 1 466 ? -37.635 -2.558 12.272 1.00 62.34 466 ALA A C 1
ATOM 3410 O O . ALA A 1 466 ? -38.387 -2.629 11.299 1.00 62.34 466 ALA A O 1
ATOM 3411 N N . GLN A 1 467 ? -38.010 -1.945 13.404 1.00 57.91 467 GLN A N 1
ATOM 3412 C CA . GLN A 1 467 ? -39.347 -1.398 13.679 1.00 57.91 467 GLN A CA 1
ATOM 3413 C C . GLN A 1 467 ? -39.402 0.146 13.734 1.00 57.91 467 GLN A C 1
ATOM 3415 O O . GLN A 1 467 ? -40.500 0.691 13.862 1.00 57.91 467 GLN A O 1
ATOM 3420 N N . GLY A 1 468 ? -38.272 0.865 13.641 1.00 62.22 468 GLY A N 1
ATOM 3421 C CA . GLY A 1 468 ? -38.184 2.294 13.995 1.00 62.22 468 GLY A CA 1
ATOM 3422 C C . GLY A 1 468 ? -37.266 3.172 13.128 1.00 62.22 468 GLY A C 1
ATOM 3423 O O . GLY A 1 468 ? -36.698 2.729 12.131 1.00 62.22 468 GLY A O 1
ATOM 3424 N N . GLN A 1 469 ? -37.184 4.463 13.492 1.00 57.91 469 GLN A N 1
ATOM 3425 C CA . GLN A 1 469 ? -36.369 5.491 12.825 1.00 57.91 469 GLN A CA 1
ATOM 3426 C C . GLN A 1 469 ? -34.882 5.298 13.136 1.00 57.91 469 GLN A C 1
ATOM 3428 O O . GLN A 1 469 ? -34.513 5.206 14.298 1.00 57.91 469 GLN A O 1
ATOM 3433 N N . VAL A 1 470 ? -34.052 5.290 12.093 1.00 63.81 470 VAL A N 1
ATOM 3434 C CA . VAL A 1 470 ? -32.588 5.270 12.202 1.00 63.81 470 VAL A CA 1
ATOM 3435 C C . VAL A 1 470 ? -32.066 6.686 12.387 1.00 63.81 470 VAL A C 1
ATOM 3437 O O . VAL A 1 470 ? -32.572 7.620 11.750 1.00 63.81 470 VAL A O 1
ATOM 3440 N N . ASP A 1 471 ? -31.056 6.831 13.241 1.00 72.38 471 ASP A N 1
ATOM 3441 C CA . ASP A 1 471 ? -30.366 8.096 13.441 1.00 72.38 471 ASP A CA 1
ATOM 3442 C C . ASP A 1 471 ? -29.814 8.632 12.109 1.00 72.38 471 ASP A C 1
ATOM 3444 O O . ASP A 1 471 ? -29.032 7.984 11.411 1.00 72.38 471 ASP A O 1
ATOM 3448 N N . LYS A 1 472 ? -30.252 9.835 11.731 1.00 75.31 472 LYS A N 1
ATOM 3449 C CA . LYS A 1 472 ? -29.877 10.451 10.450 1.00 75.31 472 LYS A CA 1
ATOM 3450 C C . LYS A 1 472 ? -28.460 11.023 10.453 1.00 75.31 472 LYS A C 1
ATOM 3452 O O . LYS A 1 472 ? -27.996 11.423 9.391 1.00 75.31 472 LYS A O 1
ATOM 3457 N N . SER A 1 473 ? -27.813 11.108 11.613 1.00 76.50 473 SER A N 1
ATOM 3458 C CA . SER A 1 473 ? -26.471 11.669 11.754 1.00 76.50 473 SER A CA 1
ATOM 3459 C C . SER A 1 473 ? -25.393 10.598 11.658 1.00 76.50 473 SER A C 1
ATOM 3461 O O . SER A 1 473 ? -24.343 10.858 11.100 1.00 76.50 473 SER A O 1
ATOM 3463 N N . THR A 1 474 ? -25.643 9.404 12.186 1.00 79.75 474 THR A N 1
ATOM 3464 C CA . THR A 1 474 ? -24.656 8.326 12.352 1.00 79.75 474 THR A CA 1
ATOM 3465 C C . THR A 1 474 ? -25.079 7.030 11.674 1.00 79.75 474 THR A C 1
ATOM 3467 O O . THR A 1 474 ? -24.342 6.054 11.718 1.00 79.75 474 THR A O 1
ATOM 3470 N N . GLY A 1 475 ? -26.278 6.970 11.088 1.00 75.44 475 GLY A N 1
ATOM 3471 C CA . GLY A 1 475 ? -26.789 5.766 10.436 1.00 75.44 475 GLY A CA 1
ATOM 3472 C C . GLY A 1 475 ? -27.100 4.608 11.392 1.00 75.44 475 GLY A C 1
ATOM 3473 O O . GLY A 1 475 ? -27.342 3.513 10.913 1.00 75.44 475 GLY A O 1
ATOM 3474 N N . GLY A 1 476 ? -27.135 4.817 12.713 1.00 81.19 476 GLY A N 1
ATOM 3475 C CA . GLY A 1 476 ? -27.437 3.767 13.701 1.00 81.19 476 GLY A CA 1
ATOM 3476 C C . GLY A 1 476 ? -26.243 3.314 14.547 1.00 81.19 476 GLY A C 1
ATOM 3477 O O . GLY A 1 476 ? -26.431 2.560 15.500 1.00 81.19 476 GLY A O 1
ATOM 3478 N N . ILE A 1 477 ? -25.025 3.799 14.271 1.00 84.25 477 ILE A N 1
ATOM 3479 C CA . ILE A 1 477 ? -23.836 3.469 15.083 1.00 84.25 477 ILE A CA 1
ATOM 3480 C C . ILE A 1 477 ? -24.023 3.921 16.542 1.00 84.25 477 ILE A C 1
ATOM 3482 O O . ILE A 1 477 ? -23.652 3.195 17.466 1.00 84.25 477 ILE A O 1
ATOM 3486 N N . LEU A 1 478 ? -24.674 5.070 16.759 1.00 83.81 478 LEU A N 1
ATOM 3487 C CA . LEU A 1 478 ? -25.017 5.565 18.096 1.00 83.81 478 LEU A CA 1
ATOM 3488 C C . LEU A 1 478 ? -25.902 4.574 18.875 1.00 83.81 478 LEU A C 1
ATOM 3490 O O . LEU A 1 478 ? -25.731 4.386 20.081 1.00 83.81 478 LEU A O 1
ATOM 3494 N N . ASP A 1 479 ? -26.832 3.903 18.195 1.00 81.94 479 ASP A N 1
ATOM 3495 C CA . ASP A 1 479 ? -27.723 2.944 18.843 1.00 81.94 479 ASP A CA 1
ATOM 3496 C C . ASP A 1 479 ? -26.969 1.666 19.259 1.00 81.94 479 ASP A C 1
ATOM 3498 O O . ASP A 1 479 ? -27.180 1.145 20.362 1.00 81.94 479 ASP A O 1
ATOM 3502 N N . LEU A 1 480 ? -26.025 1.206 18.425 1.00 84.62 480 LEU A N 1
ATOM 3503 C CA . LEU A 1 480 ? -25.097 0.120 18.757 1.00 84.62 480 LEU A CA 1
ATOM 3504 C C . LEU A 1 480 ? -24.253 0.469 19.996 1.00 84.62 480 LEU A C 1
ATOM 3506 O O . LEU A 1 480 ? -24.145 -0.335 20.930 1.00 84.62 480 LEU A O 1
ATOM 3510 N N . ALA A 1 481 ? -23.696 1.681 20.051 1.00 85.75 481 ALA A N 1
ATOM 3511 C CA . ALA A 1 481 ? -22.934 2.149 21.206 1.00 85.75 481 ALA A CA 1
ATOM 3512 C C . ALA A 1 481 ? -23.795 2.215 22.472 1.00 85.75 481 ALA A C 1
ATOM 3514 O O . ALA A 1 481 ? -23.375 1.758 23.539 1.00 85.75 481 ALA A O 1
ATOM 3515 N N . GLN A 1 482 ? -25.039 2.683 22.358 1.00 84.50 482 GLN A N 1
ATOM 3516 C CA . GLN A 1 482 ? -25.980 2.729 23.473 1.00 84.50 482 GLN A CA 1
ATOM 3517 C C . GLN A 1 482 ? -26.355 1.324 23.983 1.00 84.50 482 GLN A C 1
ATOM 3519 O O . GLN A 1 482 ? -26.532 1.141 25.196 1.00 84.50 482 GLN A O 1
ATOM 3524 N N . ALA A 1 483 ? -26.436 0.311 23.113 1.00 83.50 483 ALA A N 1
ATOM 3525 C CA . ALA A 1 483 ? -26.636 -1.085 23.516 1.00 83.50 483 ALA A CA 1
ATOM 3526 C C . ALA A 1 483 ? -25.443 -1.628 24.329 1.00 83.50 483 ALA A C 1
ATOM 3528 O O . ALA A 1 483 ? -25.636 -2.227 25.397 1.00 83.50 483 ALA A O 1
ATOM 3529 N N . ILE A 1 484 ? -24.212 -1.349 23.885 1.00 85.75 484 ILE A N 1
ATOM 3530 C CA . ILE A 1 484 ? -22.977 -1.697 24.610 1.00 85.75 484 ILE A CA 1
ATOM 3531 C C . ILE A 1 484 ? -22.934 -0.986 25.968 1.00 85.75 484 ILE A C 1
ATOM 3533 O O . ILE A 1 484 ? -22.783 -1.628 27.012 1.00 85.75 484 ILE A O 1
ATOM 3537 N N . ARG A 1 485 ? -23.160 0.329 25.973 1.00 86.88 485 ARG A N 1
ATOM 3538 C CA . ARG A 1 485 ? -23.177 1.176 27.169 1.00 86.88 485 ARG A CA 1
ATOM 3539 C C . ARG A 1 485 ? -24.189 0.704 28.207 1.00 86.88 485 ARG A C 1
ATOM 3541 O O . ARG A 1 485 ? -23.867 0.558 29.385 1.00 86.88 485 ARG A O 1
ATOM 3548 N N . THR A 1 486 ? -25.415 0.408 27.773 1.00 84.50 486 THR A N 1
ATOM 3549 C CA . THR A 1 486 ? -26.478 -0.102 28.655 1.00 84.50 486 THR A CA 1
ATOM 3550 C C . THR A 1 486 ? -26.082 -1.433 29.290 1.00 84.50 486 THR A C 1
ATOM 3552 O O . THR A 1 486 ? -26.436 -1.694 30.438 1.00 84.50 486 THR A O 1
ATOM 3555 N N . THR A 1 487 ? -25.328 -2.267 28.571 1.00 83.75 487 THR A N 1
ATOM 3556 C CA . THR A 1 487 ? -24.778 -3.507 29.125 1.00 83.75 487 THR A CA 1
ATOM 3557 C C . THR A 1 487 ? -23.731 -3.207 30.196 1.00 83.75 487 THR A C 1
ATOM 3559 O O . THR A 1 487 ? -23.824 -3.739 31.303 1.00 83.75 487 THR A O 1
ATOM 3562 N N . MET A 1 488 ? -22.778 -2.309 29.923 1.00 84.06 488 MET A N 1
ATOM 3563 C CA . MET A 1 488 ? -21.749 -1.913 30.898 1.00 84.06 488 MET A CA 1
ATOM 3564 C C . MET A 1 488 ? -22.335 -1.293 32.167 1.00 84.06 488 MET A C 1
ATOM 3566 O O . MET A 1 488 ? -21.845 -1.568 33.259 1.00 84.06 488 MET A O 1
ATOM 3570 N N . ALA A 1 489 ? -23.434 -0.545 32.050 1.00 82.62 489 ALA A N 1
ATOM 3571 C CA . ALA A 1 489 ? -24.134 0.052 33.187 1.00 82.62 489 ALA A CA 1
ATOM 3572 C C . ALA A 1 489 ? -24.715 -0.973 34.181 1.00 82.62 489 ALA A C 1
ATOM 3574 O O . ALA A 1 489 ? -25.047 -0.614 35.309 1.00 82.62 489 ALA A O 1
ATOM 3575 N N . THR A 1 490 ? -24.832 -2.247 33.791 1.00 74.94 490 THR A N 1
ATOM 3576 C CA . THR A 1 490 ? -25.230 -3.336 34.703 1.00 74.94 490 THR A CA 1
ATOM 3577 C C . THR A 1 490 ? -24.057 -3.928 35.495 1.00 74.94 490 THR A C 1
ATOM 3579 O O . THR A 1 490 ? -24.278 -4.723 36.410 1.00 74.94 490 THR A O 1
ATOM 3582 N N . GLY A 1 491 ? -22.821 -3.554 35.143 1.00 73.88 491 GLY A N 1
ATOM 3583 C CA . GLY A 1 491 ? -21.574 -4.029 35.736 1.00 73.88 491 GLY A CA 1
ATOM 3584 C C . GLY A 1 491 ? -20.931 -3.035 36.709 1.00 73.88 491 GLY A C 1
ATOM 3585 O O . GLY A 1 491 ? -21.603 -2.347 37.474 1.00 73.88 491 GLY A O 1
ATOM 3586 N N . GLU A 1 492 ? -19.599 -2.997 36.720 1.00 80.56 492 GLU A N 1
ATOM 3587 C CA . GLU A 1 492 ? -18.815 -2.120 37.597 1.00 80.56 492 GLU A CA 1
ATOM 3588 C C . GLU A 1 492 ? -18.741 -0.693 37.023 1.00 80.56 492 GLU A C 1
ATOM 3590 O O . GLU A 1 492 ? -18.471 -0.503 35.837 1.00 80.56 492 GLU A O 1
ATOM 3595 N N . ALA A 1 493 ? -18.956 0.323 37.866 1.00 84.50 493 ALA A N 1
ATOM 3596 C CA . ALA A 1 493 ? -19.041 1.722 37.430 1.00 84.50 493 ALA A CA 1
ATOM 3597 C C . ALA A 1 493 ? -17.750 2.250 36.776 1.00 84.50 493 ALA A C 1
ATOM 3599 O O . ALA A 1 493 ? -17.819 3.110 35.903 1.00 84.50 493 ALA A O 1
ATOM 3600 N N . ASN A 1 494 ? -16.577 1.739 37.164 1.00 85.75 494 ASN A N 1
ATOM 3601 C CA . ASN A 1 494 ? -15.302 2.112 36.544 1.00 85.75 494 ASN A CA 1
ATOM 3602 C C . ASN A 1 494 ? -15.211 1.658 35.079 1.00 85.75 494 ASN A C 1
ATOM 3604 O O . ASN A 1 494 ? -14.667 2.394 34.266 1.00 85.75 494 ASN A O 1
ATOM 3608 N N . LEU A 1 495 ? -15.794 0.509 34.721 1.00 87.81 495 LEU A N 1
ATOM 3609 C CA . LEU A 1 495 ? -15.807 0.017 33.340 1.00 87.81 495 LEU A CA 1
ATOM 3610 C C . LEU A 1 495 ? -16.674 0.909 32.447 1.00 87.81 495 LEU A C 1
ATOM 3612 O O . LEU A 1 495 ? -16.241 1.295 31.365 1.00 87.81 495 LEU A O 1
ATOM 3616 N N . LEU A 1 496 ? -17.863 1.291 32.932 1.00 88.38 496 LEU A N 1
ATOM 3617 C CA . LEU A 1 496 ? -18.726 2.249 32.238 1.00 88.38 496 LEU A CA 1
ATOM 3618 C C . LEU A 1 496 ? -18.031 3.607 32.084 1.00 88.38 496 LEU A C 1
ATOM 3620 O O . LEU A 1 496 ? -18.021 4.156 30.992 1.00 88.38 496 LEU A O 1
ATOM 3624 N N . ASN A 1 497 ? -17.411 4.124 33.148 1.00 87.12 497 ASN A N 1
ATOM 3625 C CA . ASN A 1 497 ? -16.699 5.401 33.089 1.00 87.12 497 ASN A CA 1
ATOM 3626 C C . ASN A 1 497 ? -15.516 5.359 32.109 1.00 87.12 497 ASN A C 1
ATOM 3628 O O . ASN A 1 497 ? -15.291 6.328 31.394 1.00 87.12 497 ASN A O 1
ATOM 3632 N N . ALA A 1 498 ? -14.763 4.255 32.063 1.00 86.00 498 ALA A N 1
ATOM 3633 C CA . ALA A 1 498 ? -13.641 4.092 31.141 1.00 86.00 498 ALA A CA 1
ATOM 3634 C C . ALA A 1 498 ? -14.092 4.033 29.674 1.00 86.00 498 ALA A C 1
ATOM 3636 O O . ALA A 1 498 ? -13.399 4.567 28.805 1.00 86.00 498 ALA A O 1
ATOM 3637 N N . PHE A 1 499 ? -15.246 3.412 29.414 1.00 88.31 499 PHE A N 1
ATOM 3638 C CA . PHE A 1 499 ? -15.892 3.396 28.104 1.00 88.31 499 PHE A CA 1
ATOM 3639 C C . PHE A 1 499 ? -16.427 4.781 27.716 1.00 88.31 499 PHE A C 1
ATOM 3641 O O . PHE A 1 499 ? -16.001 5.317 26.694 1.00 88.31 499 PHE A O 1
ATOM 3648 N N . ASP A 1 500 ? -17.286 5.386 28.547 1.00 85.25 500 ASP A N 1
ATOM 3649 C CA . ASP A 1 500 ? -17.931 6.682 28.279 1.00 85.25 500 ASP A CA 1
ATOM 3650 C C . ASP A 1 500 ? -16.875 7.787 28.087 1.00 85.25 500 ASP A C 1
ATOM 3652 O O . ASP A 1 500 ? -16.957 8.544 27.123 1.00 85.25 500 ASP A O 1
ATOM 3656 N N . LEU A 1 501 ? -15.818 7.818 28.916 1.00 82.50 501 LEU A N 1
ATOM 3657 C CA . LEU A 1 501 ? -14.713 8.775 28.767 1.00 82.50 501 LEU A CA 1
ATOM 3658 C C . LEU A 1 501 ? -14.078 8.708 27.375 1.00 82.50 501 LEU A C 1
ATOM 3660 O O . LEU A 1 501 ? -13.684 9.737 26.837 1.00 82.50 501 LEU A O 1
ATOM 3664 N N . ARG A 1 502 ? -13.934 7.507 26.803 1.00 79.06 502 ARG A N 1
ATOM 3665 C CA . ARG A 1 502 ? -13.341 7.355 25.474 1.00 79.06 502 ARG A CA 1
ATOM 3666 C C . ARG A 1 502 ? -14.316 7.668 24.361 1.00 79.06 502 ARG A C 1
ATOM 3668 O O . ARG A 1 502 ? -13.891 8.328 23.430 1.00 79.06 502 ARG A O 1
ATOM 3675 N N . VAL A 1 503 ? -15.581 7.268 24.461 1.00 77.75 503 VAL A N 1
ATOM 3676 C CA . VAL A 1 503 ? -16.595 7.627 23.455 1.00 77.75 503 VAL A CA 1
ATOM 3677 C C . VAL A 1 503 ? -16.739 9.149 23.362 1.00 77.75 503 VAL A C 1
ATOM 3679 O O . VAL A 1 503 ? -16.649 9.712 22.274 1.00 77.75 503 VAL A O 1
ATOM 3682 N N . GLU A 1 504 ? -16.855 9.830 24.507 1.00 73.94 504 GLU A N 1
ATOM 3683 C CA . GLU A 1 504 ? -17.029 11.286 24.567 1.00 73.94 504 GLU A CA 1
ATOM 3684 C C . GLU A 1 504 ? -15.835 12.077 24.016 1.00 73.94 504 GLU A C 1
ATOM 3686 O O . GLU A 1 504 ? -16.011 13.208 23.565 1.00 73.94 504 GLU A O 1
ATOM 3691 N N . LEU A 1 505 ? -14.627 11.499 24.028 1.00 69.06 505 LEU A N 1
ATOM 3692 C CA . LEU A 1 505 ? -13.433 12.139 23.475 1.00 69.06 505 LEU A CA 1
ATOM 3693 C C . LEU A 1 505 ? -13.461 12.269 21.950 1.00 69.06 505 LEU A C 1
ATOM 3695 O O . LEU A 1 505 ? -12.674 13.049 21.435 1.00 69.06 505 LEU A O 1
ATOM 3699 N N . TYR A 1 506 ? -14.334 11.566 21.227 1.00 64.88 506 TYR A N 1
ATOM 3700 C CA . TYR A 1 506 ? -14.406 11.665 19.761 1.00 64.88 506 TYR A CA 1
ATOM 3701 C C . TYR A 1 506 ? -15.518 12.574 19.251 1.00 64.88 506 TYR A C 1
ATOM 3703 O O . TYR A 1 506 ? -15.560 12.841 18.055 1.00 64.88 506 TYR A O 1
ATOM 3711 N N . TYR A 1 507 ? -16.389 13.075 20.129 1.00 66.69 507 TYR A N 1
ATOM 3712 C CA . TYR A 1 507 ? -17.379 14.064 19.726 1.00 66.69 507 TYR A CA 1
ATOM 3713 C C . TYR A 1 507 ? -16.733 15.448 19.648 1.00 66.69 507 TYR A C 1
ATOM 3715 O O . TYR A 1 507 ? -16.301 16.000 20.666 1.00 66.69 507 TYR A O 1
ATOM 3723 N N . ASP A 1 508 ? -16.717 16.026 18.448 1.00 53.59 508 ASP A N 1
ATOM 3724 C CA . ASP A 1 508 ? -16.432 17.448 18.269 1.00 53.59 508 ASP A CA 1
ATOM 3725 C C . ASP A 1 508 ? -17.518 18.264 18.997 1.00 53.59 508 ASP A C 1
ATOM 3727 O O . ASP A 1 508 ? -18.718 18.041 18.807 1.00 53.59 508 ASP A O 1
ATOM 3731 N N . LYS A 1 509 ? -17.104 19.184 19.878 1.00 45.12 509 LYS A N 1
ATOM 3732 C CA . LYS A 1 509 ? -18.013 20.106 20.581 1.00 45.12 509 LYS A CA 1
ATOM 3733 C C . LYS A 1 509 ? -18.300 21.371 19.793 1.00 45.12 509 LYS A C 1
ATOM 3735 O O . LYS A 1 509 ? -17.330 21.974 19.282 1.00 45.12 509 LYS A O 1
#

Radius of gyration: 28.97 Å; chains: 1; bounding box: 95×49×77 Å

pLDDT: mean 79.51, std 17.48, range [22.3, 97.94]

Foldseek 3Di:
DDDDDDDDDDDPDPDDFDAFDDDDPLLLVLLVCLLVQLVDDDLQALQSNLLSLLVSVPDPVDDLVSNLLSLLVLLCQLLQHQDSNGHDDPSSSVSSLNSQLCLLQADDPPRHPVSLVSLLQSVQVCVVVVSDALSSLLSSQVDFPSLRSLSSPLSHLQLPSLLSSLVVLQVSLVVQDQQVVVVRCSLRSLLSSLSSCLSSLNSVDLPSLLVSLVSLVVQQVVAANYDNHGSLLVNLQSFLDPDPRRQSQQRGSLNSLLSSLVSHDPDPVSVLSSVQSLQVQLQCLDPDRRSHVPRGDLCQNSLVSSLVNCLVCVLVQLLDQPRDDDPPQLQDGSLLSNCQRRLLDPSHPCNVSSLLSLLVLLLVLLVQLFDPVDDPVSNLSSLLSNLLNLLSLQLSLLCNLVPPDDDSVVSLQSLLVSQLVSLVSNLVSLVVVDDPPQAPPLDDDQPPTLSSQLSNLSVVLNVVVVVDDADSRNSNSVVNLVSNLVSCVVDDVSSSVSSVVNSVSNDDD

Secondary structure (DSSP, 8-state):
--------------PPPPP-SS--HHHHHHHHHHHHHHTSS-TT--HHHHHHHHHHHT-TTS-HHHHHHHHHHHHHHHTT--BTTBPPPHHHHHHHHHHHHHHHH-SSTT--HHHHHHHHHHHHHHHHTTSS-HHHHHHTTSSTT-HHHHHHGGG---HHHHHHHHHHHHHHHHHH-S-GGGT--HHHHHHHHHHHHHHHHHTT--HHHHHHHHHHHHHHHH--SBTTB-HHHHHHHTTS-SSTT---TT-SHHHHHHHHHHHS--STTTHHHHHHHHHHHHHTTSTT-TTSTTSSS--HHHHHHHHHHHHHHHHHHHH-TTSS--SS-TT--HHHHHIIIIIT-TT-TTHHHHHHHHHHHHHHHHHHHH-TTS-HHHHHHHHHHHHHHHHHHHHHHHHHHHHSSS-HHHHHHHHHHHHHHHHHHHHHHHHTTSPTTSSTTSSS---SSHHHHHHHHHHHHHHHHTTSPPPTTTTTHHHHHHHHHHHHTTS-HHHHHHHHHHHHTTS--